Protein AF-A0A086LZ99-F1 (afdb_monomer_lite)

InterPro domains:
  IPR000642 Peptidase M41 [PF01434] (122-302)
  IPR027417 P-loop containing nucleoside triphosphate hydrolase [SSF52540] (10-107)
  IPR037219 Peptidase M41-like [G3DSA:1.20.58.760] (121-309)
  IPR037219 Peptidase M41-like [SSF140990] (122-313)
  IPR041569 AAA ATPase, AAA+ lid domain [PF17862] (64-105)
  IPR050928 ATP-dependent Zinc Metalloprotease [PTHR43655] (8-337)

pLDDT: mean 73.65, std 23.13, range [21.83, 97.06]

Sequence (413 aa):
DFHRFPCSGTNRDDLLDDALKRPGRFDRLVQIRRPDVAERKEIFKVHLKPLRLAPTIDAVALSERMAALTPGFVGADIANLCNEAAIQAARRRSKVGVEQRDFEAATERTIAGLPSPVKDLLSSHQRRAIAYHECGHAIAGWFLKHGNPVLKLTIIPRSSGALGFAQQMPPTVELHEKDALLDRIAVLLGGRAAEEIFIGAISSGAADDIQKASRLARLSVMQFGMSDRLGLVDYSLQQGGEQNFYRPYSEHTAKVIDDEVSQIINDQYERVTTLLKEREKEVHSLCELLISRESITYSEILECIGPRPVPPDPQMAAYIQALPTRPLLPETGDKETGNKEPGNKETGEKETGDNSRRDDDDSGGQERDLDNNDDASVPEKVKEKVREAAEAVAGRKPASGPVACKADKDEDA

Structure (mmCIF, N/CA/C/O backbone):
data_AF-A0A086LZ99-F1
#
_entry.id   AF-A0A086LZ99-F1
#
loop_
_atom_site.group_PDB
_atom_site.id
_atom_site.type_symbol
_atom_site.label_atom_id
_atom_site.label_alt_id
_atom_site.label_comp_id
_atom_site.label_asym_id
_atom_site.label_entity_id
_atom_site.label_seq_id
_atom_site.pdbx_PDB_ins_code
_atom_site.Cartn_x
_atom_site.Cartn_y
_atom_site.Cartn_z
_atom_site.occupancy
_atom_site.B_iso_or_equiv
_atom_site.auth_seq_id
_atom_site.auth_comp_id
_atom_site.auth_asym_id
_atom_site.auth_atom_id
_atom_site.pdbx_PDB_model_num
ATOM 1 N N . ASP A 1 1 ? -11.334 40.021 -37.706 1.00 51.44 1 ASP A N 1
ATOM 2 C CA . ASP A 1 1 ? -11.961 39.423 -36.511 1.00 51.44 1 ASP A CA 1
ATOM 3 C C . ASP A 1 1 ? -11.050 38.394 -35.867 1.00 51.44 1 ASP A C 1
ATOM 5 O O . ASP A 1 1 ? -10.788 37.357 -36.459 1.00 51.44 1 ASP A O 1
ATOM 9 N N . PHE A 1 2 ? -10.508 38.692 -34.684 1.00 56.78 2 PHE A N 1
ATOM 10 C CA . PHE A 1 2 ? -9.749 37.715 -33.897 1.00 56.78 2 PHE A CA 1
ATOM 11 C C . PHE A 1 2 ? -10.682 37.091 -32.861 1.00 56.78 2 PHE A C 1
ATOM 13 O O . PHE A 1 2 ? -10.938 37.682 -31.811 1.00 56.78 2 PHE A O 1
ATOM 20 N N . HIS A 1 3 ? -11.192 35.896 -33.150 1.00 75.69 3 HIS A N 1
ATOM 21 C CA . HIS A 1 3 ? -11.855 35.080 -32.139 1.00 75.69 3 HIS A CA 1
ATOM 22 C C . HIS A 1 3 ? -10.811 34.624 -31.113 1.00 75.69 3 HIS A C 1
ATOM 24 O O . HIS A 1 3 ? -9.846 33.944 -31.457 1.00 75.69 3 HIS A O 1
ATOM 30 N N . ARG A 1 4 ? -10.977 35.040 -29.853 1.00 80.25 4 ARG A N 1
ATOM 31 C CA . ARG A 1 4 ? -10.112 34.635 -28.739 1.00 80.25 4 ARG A CA 1
ATOM 32 C C . ARG A 1 4 ? -10.799 33.528 -27.949 1.00 80.25 4 ARG A C 1
ATOM 34 O O . ARG A 1 4 ? -11.923 33.715 -27.495 1.00 80.25 4 ARG A O 1
ATOM 41 N N . PHE A 1 5 ? -10.097 32.416 -27.756 1.00 82.69 5 PHE A N 1
ATOM 42 C CA . PHE A 1 5 ? -10.556 31.276 -26.966 1.00 82.69 5 PHE A CA 1
ATOM 43 C C . PHE A 1 5 ? -9.653 31.125 -25.734 1.00 82.69 5 PHE A C 1
ATOM 45 O O . PHE A 1 5 ? -8.552 30.588 -25.856 1.00 82.69 5 PHE A O 1
ATOM 52 N N . PRO A 1 6 ? -10.050 31.650 -24.562 1.00 83.06 6 PRO A N 1
ATOM 53 C CA . PRO A 1 6 ? -9.271 31.479 -23.343 1.00 83.06 6 PRO A CA 1
ATOM 54 C C . PRO A 1 6 ? -9.382 30.034 -22.837 1.00 83.06 6 PRO A C 1
ATOM 56 O O . PRO A 1 6 ? -10.481 29.515 -22.650 1.00 83.06 6 PRO A O 1
ATOM 59 N N . CYS A 1 7 ? -8.240 29.396 -22.575 1.00 88.75 7 CYS A N 1
ATOM 60 C CA . CYS A 1 7 ? -8.158 28.079 -21.942 1.00 88.75 7 CYS A CA 1
ATOM 61 C C . CYS A 1 7 ? -7.399 28.188 -20.617 1.00 88.75 7 CYS A C 1
ATOM 63 O O . CYS A 1 7 ? -6.408 28.908 -20.523 1.00 88.75 7 CYS A O 1
ATOM 65 N N . SER A 1 8 ? -7.862 27.465 -19.600 1.00 89.50 8 SER A N 1
ATOM 66 C CA . SER A 1 8 ? -7.222 27.374 -18.287 1.00 89.50 8 SER A CA 1
ATOM 67 C C . SER A 1 8 ? -7.366 25.951 -17.746 1.00 89.50 8 SER A C 1
ATOM 69 O O . SER A 1 8 ? -8.282 25.232 -18.146 1.00 89.50 8 SER A O 1
ATOM 71 N N . GLY A 1 9 ? -6.465 25.539 -16.855 1.00 91.12 9 GLY A N 1
ATOM 72 C CA . GLY A 1 9 ? -6.499 24.240 -16.183 1.00 91.12 9 GLY A CA 1
ATOM 73 C C . GLY A 1 9 ? -6.393 24.411 -14.670 1.00 91.12 9 GLY A C 1
ATOM 74 O O . GLY A 1 9 ? -5.616 25.235 -14.193 1.00 91.12 9 GLY A O 1
ATOM 75 N N . THR A 1 10 ? -7.167 23.635 -13.912 1.00 90.19 10 THR A N 1
ATOM 76 C CA . THR A 1 10 ? -7.110 23.595 -12.443 1.00 90.19 10 THR A CA 1
ATOM 77 C C . THR A 1 10 ? -7.254 22.159 -11.943 1.00 90.19 10 THR A C 1
ATOM 79 O O . THR A 1 10 ? -7.933 21.349 -12.569 1.00 90.19 10 THR A O 1
ATOM 82 N N . ASN A 1 11 ? -6.645 21.862 -10.793 1.00 89.38 11 ASN A N 1
ATOM 83 C CA . ASN A 1 11 ? -6.861 20.612 -10.053 1.00 89.38 11 ASN A CA 1
ATOM 84 C C . ASN A 1 11 ? -7.931 20.756 -8.955 1.00 89.38 11 ASN A C 1
ATOM 86 O O . ASN A 1 11 ? -8.281 19.770 -8.314 1.00 89.38 11 ASN A O 1
ATOM 90 N N . ARG A 1 12 ? -8.410 21.982 -8.705 1.00 86.62 12 ARG A N 1
ATOM 91 C CA . ARG A 1 12 ? -9.365 22.327 -7.644 1.00 86.62 12 ARG A CA 1
ATOM 92 C C . ARG A 1 12 ? -10.495 23.180 -8.204 1.00 86.62 12 ARG A C 1
ATOM 94 O O . ARG A 1 12 ? -10.451 24.406 -8.133 1.00 86.62 12 ARG A O 1
ATOM 101 N N . ASP A 1 13 ? -11.469 22.519 -8.822 1.00 84.69 13 ASP A N 1
ATOM 102 C CA . ASP A 1 13 ? -12.706 23.157 -9.301 1.00 84.69 13 ASP A CA 1
ATOM 103 C C . ASP A 1 13 ? -13.609 23.608 -8.138 1.00 84.69 13 ASP A C 1
ATOM 105 O O . ASP A 1 13 ? -14.330 24.598 -8.235 1.00 84.69 13 ASP A O 1
ATOM 109 N N . ASP A 1 14 ? -13.491 22.933 -6.993 1.00 82.81 14 ASP A N 1
ATOM 110 C CA . ASP A 1 14 ? -14.186 23.251 -5.744 1.00 82.81 14 ASP A CA 1
ATOM 111 C C . ASP A 1 14 ? -13.853 24.651 -5.208 1.00 82.81 14 ASP A C 1
ATOM 113 O O . ASP A 1 14 ? -14.693 25.285 -4.579 1.00 82.81 14 ASP A O 1
ATOM 117 N N . LEU A 1 15 ? -12.638 25.140 -5.470 1.00 84.62 15 LEU A N 1
ATOM 118 C CA . LEU A 1 15 ? -12.195 26.473 -5.056 1.00 84.62 15 LEU A CA 1
ATOM 119 C C . LEU A 1 15 ? -12.468 27.569 -6.085 1.00 84.62 15 LEU A C 1
ATOM 121 O O . LEU A 1 15 ? -12.203 28.741 -5.808 1.00 84.62 15 LEU A O 1
ATOM 125 N N . LEU A 1 16 ? -12.916 27.216 -7.290 1.00 85.12 16 LEU A N 1
ATOM 126 C CA . LEU A 1 16 ? -13.198 28.219 -8.305 1.00 85.12 16 LEU A CA 1
ATOM 127 C C . LEU A 1 16 ? -14.486 28.963 -7.965 1.00 85.12 16 LEU A C 1
ATOM 129 O O . LEU A 1 16 ? -15.521 28.349 -7.711 1.00 85.12 16 LEU A O 1
ATOM 133 N N . ASP A 1 17 ? -14.421 30.292 -8.057 1.00 87.75 17 ASP A N 1
ATOM 134 C CA . ASP A 1 17 ? -15.593 31.155 -7.949 1.00 87.75 17 ASP A CA 1
ATOM 135 C C . ASP A 1 17 ? -16.652 30.724 -8.977 1.00 87.75 17 ASP A C 1
ATOM 137 O O . ASP A 1 17 ? -16.393 30.665 -10.185 1.00 87.75 17 ASP A O 1
ATOM 141 N N . ASP A 1 18 ? -17.866 30.455 -8.499 1.00 85.31 18 ASP A N 1
ATOM 142 C CA . ASP A 1 18 ? -19.016 30.104 -9.328 1.00 85.31 18 ASP A CA 1
ATOM 143 C C . ASP A 1 18 ? -19.288 31.143 -10.413 1.00 85.31 18 ASP A C 1
ATOM 145 O O . ASP A 1 18 ? -19.789 30.801 -11.484 1.00 85.31 18 ASP A O 1
ATOM 149 N N . ALA A 1 19 ? -18.913 32.405 -10.192 1.00 88.12 19 ALA A N 1
ATOM 150 C CA . ALA A 1 19 ? -19.014 33.438 -11.202 1.00 88.12 19 ALA A CA 1
ATOM 151 C C . ALA A 1 19 ? -18.163 33.126 -12.444 1.00 88.12 19 ALA A C 1
ATOM 153 O O . ALA A 1 19 ? -18.570 33.505 -13.538 1.00 88.12 19 ALA A O 1
ATOM 154 N N . LEU A 1 20 ? -17.006 32.463 -12.325 1.00 86.81 20 LEU A N 1
ATOM 155 C CA . LEU A 1 20 ? -16.152 32.083 -13.463 1.00 86.81 20 LEU A CA 1
ATOM 156 C C . LEU A 1 20 ? -16.737 30.929 -14.288 1.00 86.81 20 LEU A C 1
ATOM 158 O O . LEU A 1 20 ? -16.522 30.891 -15.498 1.00 86.81 20 LEU A O 1
ATOM 162 N N . LYS A 1 21 ? -17.503 30.041 -13.646 1.00 84.44 21 LYS A N 1
ATOM 163 C CA . LYS A 1 21 ? -18.158 28.872 -14.262 1.00 84.44 21 LYS A CA 1
ATOM 164 C C . LYS A 1 21 ? -19.459 29.226 -14.997 1.00 84.44 21 LYS A C 1
ATOM 166 O O . LYS A 1 21 ? -20.077 28.366 -15.618 1.00 84.44 21 LYS A O 1
ATOM 171 N N . ARG A 1 22 ? -19.906 30.487 -14.923 1.00 87.25 22 ARG A N 1
ATOM 172 C CA . ARG A 1 22 ? -21.129 30.946 -15.597 1.00 87.25 22 ARG A CA 1
ATOM 173 C C . ARG A 1 22 ? -20.934 31.053 -17.116 1.00 87.25 22 ARG A C 1
ATOM 175 O O . ARG A 1 22 ? -19.878 31.514 -17.550 1.00 87.25 22 ARG A O 1
ATOM 182 N N . PRO A 1 23 ? -21.975 30.734 -17.909 1.00 85.81 23 PRO A N 1
ATOM 183 C CA . PRO A 1 23 ? -21.973 30.962 -19.352 1.00 85.81 23 PRO A CA 1
ATOM 184 C C . PRO A 1 23 ? -21.660 32.426 -19.725 1.00 85.81 23 PRO A C 1
ATOM 186 O O . PRO A 1 23 ? -22.117 33.354 -19.056 1.00 85.81 23 PRO A O 1
ATOM 189 N N . GLY A 1 24 ? -20.900 32.632 -20.800 1.00 84.06 24 GLY A N 1
ATOM 190 C CA . GLY A 1 24 ? -20.257 33.883 -21.212 1.00 84.06 24 GLY A CA 1
ATOM 191 C C . GLY A 1 24 ? -18.812 34.063 -20.712 1.00 84.06 24 GLY A C 1
ATOM 192 O O . GLY A 1 24 ? -18.225 35.121 -20.951 1.00 84.06 24 GLY A O 1
ATOM 193 N N . ARG A 1 25 ? -18.242 33.081 -19.998 1.00 88.31 25 ARG A N 1
ATOM 194 C CA . ARG A 1 25 ? -16.872 33.110 -19.443 1.00 88.31 25 ARG A CA 1
ATOM 195 C C . ARG A 1 25 ? -16.143 31.806 -19.777 1.00 88.31 25 ARG A C 1
ATOM 197 O O . ARG A 1 25 ? -15.667 31.653 -20.898 1.00 88.31 25 ARG A O 1
ATOM 204 N N . PHE A 1 26 ? -16.060 30.865 -18.835 1.00 87.12 26 PHE A N 1
ATOM 205 C CA . PHE A 1 26 ? -15.592 29.506 -19.102 1.00 87.12 26 PHE A CA 1
ATOM 206 C C . PHE A 1 26 ? -16.785 28.594 -19.381 1.00 87.12 26 PHE A C 1
ATOM 208 O O . PHE A 1 26 ? -17.243 27.843 -18.527 1.00 87.12 26 PHE A O 1
ATOM 215 N N . ASP A 1 27 ? -17.284 28.670 -20.611 1.00 82.44 27 ASP A N 1
ATOM 216 C CA . ASP A 1 27 ? -18.523 27.999 -21.029 1.00 82.44 27 ASP A CA 1
ATOM 217 C C . ASP A 1 27 ? -18.395 26.478 -21.122 1.00 82.44 27 ASP A C 1
ATOM 219 O O . ASP A 1 27 ? -19.388 25.749 -21.101 1.00 82.44 27 ASP A O 1
ATOM 223 N N . ARG A 1 28 ? -17.164 25.988 -21.291 1.00 85.81 28 ARG A N 1
ATOM 224 C CA . ARG A 1 28 ? -16.855 24.571 -21.457 1.00 85.81 28 ARG A CA 1
ATOM 225 C C . ARG A 1 28 ? -15.918 24.128 -20.352 1.00 85.81 28 ARG A C 1
ATOM 227 O O . ARG A 1 28 ? -14.744 24.482 -20.339 1.00 85.81 28 ARG A O 1
ATOM 234 N N . LEU A 1 29 ? -16.453 23.298 -19.470 1.00 84.94 29 LEU A N 1
ATOM 235 C CA . LEU A 1 29 ? -15.675 22.549 -18.501 1.00 84.94 29 LEU A CA 1
ATOM 236 C C . LEU A 1 29 ? -15.396 21.173 -19.100 1.00 84.94 29 LEU A C 1
ATOM 238 O O . LEU A 1 29 ? -16.318 20.413 -19.397 1.00 84.94 29 LEU A O 1
ATOM 242 N N . VAL A 1 30 ? -14.119 20.879 -19.324 1.00 89.38 30 VAL A N 1
ATOM 243 C CA . VAL A 1 30 ? -13.662 19.573 -19.803 1.00 89.38 30 VAL A CA 1
ATOM 244 C C . VAL A 1 30 ? -12.890 18.922 -18.671 1.00 89.38 30 VAL A C 1
ATOM 246 O O . VAL A 1 30 ? -11.764 19.313 -18.369 1.00 89.38 30 VAL A O 1
ATOM 249 N N . GLN A 1 31 ? -13.506 17.936 -18.026 1.00 88.38 31 GLN A N 1
ATOM 250 C CA . GLN A 1 31 ? -12.852 17.185 -16.965 1.00 88.38 31 GLN A CA 1
ATOM 251 C C . GLN A 1 31 ? -11.980 16.087 -17.576 1.00 88.38 31 GLN A C 1
ATOM 253 O O . GLN A 1 31 ? -12.481 15.127 -18.163 1.00 88.38 31 GLN A O 1
ATOM 258 N N . ILE A 1 32 ? -10.667 16.220 -17.411 1.00 89.12 32 ILE A N 1
ATOM 259 C CA . ILE A 1 32 ? -9.706 15.183 -17.788 1.00 89.12 32 ILE A CA 1
ATOM 260 C C . ILE A 1 32 ? -9.540 14.256 -16.584 1.00 89.12 32 ILE A C 1
ATOM 262 O O . ILE A 1 32 ? -9.029 14.661 -15.540 1.00 89.12 32 ILE A O 1
ATOM 266 N N . ARG A 1 33 ? -10.021 13.018 -16.714 1.00 88.38 33 ARG A N 1
ATOM 267 C CA . ARG A 1 33 ? -9.898 11.992 -15.671 1.00 88.38 33 ARG A CA 1
ATOM 268 C C . ARG A 1 33 ? -8.525 11.320 -15.733 1.00 88.38 33 ARG A C 1
ATOM 270 O O . ARG A 1 33 ? -7.781 11.472 -16.701 1.00 88.38 33 ARG A O 1
ATOM 277 N N . ARG A 1 34 ? -8.177 10.590 -14.670 1.00 87.50 34 ARG A N 1
ATOM 278 C CA . ARG A 1 34 ? -6.992 9.723 -14.682 1.00 87.50 34 ARG A CA 1
ATOM 279 C C . ARG A 1 34 ? -7.176 8.626 -15.735 1.00 87.50 34 ARG A C 1
ATOM 281 O O . ARG A 1 34 ? -8.300 8.152 -15.876 1.00 87.50 34 ARG A O 1
ATOM 288 N N . PRO A 1 35 ? -6.102 8.229 -16.436 1.00 89.12 35 PRO A N 1
ATOM 289 C CA . PRO A 1 35 ? -6.220 7.295 -17.539 1.00 89.12 35 PRO A CA 1
ATOM 290 C C . PRO A 1 35 ? -6.503 5.863 -17.070 1.00 89.12 35 PRO A C 1
ATOM 292 O O . PRO A 1 35 ? -5.872 5.361 -16.128 1.00 89.12 35 PRO A O 1
ATOM 295 N N . ASP A 1 36 ? -7.383 5.183 -17.797 1.00 85.69 36 ASP A N 1
ATOM 296 C CA . ASP A 1 36 ? -7.672 3.757 -17.631 1.00 85.69 36 ASP A CA 1
ATOM 297 C C . ASP A 1 36 ? -6.503 2.879 -18.116 1.00 85.69 36 ASP A C 1
ATOM 299 O O . ASP A 1 36 ? -5.552 3.357 -18.734 1.00 85.69 36 ASP A O 1
ATOM 303 N N . VAL A 1 37 ? -6.542 1.563 -17.862 1.00 82.94 37 VAL A N 1
ATOM 304 C CA . VAL A 1 37 ? -5.471 0.629 -18.285 1.00 82.94 37 VAL A CA 1
ATOM 305 C C . VAL A 1 37 ? -5.225 0.707 -19.800 1.00 82.94 37 VAL A C 1
ATOM 307 O O . VAL A 1 37 ? -4.078 0.786 -20.240 1.00 82.94 37 VAL A O 1
ATOM 310 N N . ALA A 1 38 ? -6.298 0.732 -20.598 1.00 85.44 38 ALA A N 1
ATOM 311 C CA . ALA A 1 38 ? -6.209 0.833 -22.054 1.00 85.44 38 ALA A CA 1
ATOM 312 C C . ALA A 1 38 ? -5.626 2.183 -22.508 1.00 85.44 38 ALA A C 1
ATOM 314 O O . ALA A 1 38 ? -4.808 2.228 -23.423 1.00 85.44 38 ALA A O 1
ATOM 315 N N . GLU A 1 39 ? -5.984 3.277 -21.838 1.00 90.69 39 GLU A N 1
ATOM 316 C CA . GLU A 1 39 ? -5.456 4.609 -22.144 1.00 90.69 39 GLU A CA 1
ATOM 317 C C . GLU A 1 39 ? -3.980 4.724 -21.743 1.00 90.69 39 GLU A C 1
ATOM 319 O O . GLU A 1 39 ? -3.165 5.225 -22.518 1.00 90.69 39 GLU A O 1
ATOM 324 N N . ARG A 1 40 ? -3.592 4.179 -20.580 1.00 91.69 40 ARG A N 1
ATOM 325 C CA . ARG A 1 40 ? -2.186 4.097 -20.159 1.00 91.69 40 ARG A CA 1
ATOM 326 C C . ARG A 1 40 ? -1.343 3.320 -21.161 1.00 91.69 40 ARG A C 1
ATOM 328 O O . ARG A 1 40 ? -0.236 3.759 -21.458 1.00 91.69 40 ARG A O 1
ATOM 335 N N . LYS A 1 41 ? -1.855 2.221 -21.726 1.00 90.44 41 LYS A N 1
ATOM 336 C CA . LYS A 1 41 ? -1.174 1.472 -22.797 1.00 90.44 41 LYS A CA 1
ATOM 337 C C . LYS A 1 41 ? -0.858 2.373 -23.995 1.00 90.44 41 LYS A C 1
ATOM 339 O O . LYS A 1 41 ? 0.270 2.360 -24.485 1.00 90.44 41 LYS A O 1
ATOM 344 N N . GLU A 1 42 ? -1.814 3.183 -24.447 1.00 93.12 42 GLU A N 1
ATOM 345 C CA . GLU A 1 42 ? -1.583 4.122 -25.553 1.00 93.12 42 GLU A CA 1
ATOM 346 C C . GLU A 1 42 ? -0.585 5.228 -25.181 1.00 93.12 42 GLU A C 1
ATOM 348 O O . GLU A 1 42 ? 0.302 5.553 -25.973 1.00 93.12 42 GLU A O 1
ATOM 353 N N . ILE A 1 43 ? -0.645 5.744 -23.950 1.00 94.12 43 ILE A N 1
ATOM 354 C CA . ILE A 1 43 ? 0.333 6.716 -23.438 1.00 94.12 43 ILE A CA 1
ATOM 355 C C . ILE A 1 43 ? 1.747 6.107 -23.419 1.00 94.12 43 ILE A C 1
ATOM 357 O O . ILE A 1 43 ? 2.697 6.734 -23.895 1.00 94.12 43 ILE A O 1
ATOM 361 N N . PHE A 1 44 ? 1.899 4.863 -22.954 1.00 94.31 44 PHE A N 1
ATOM 362 C CA . PHE A 1 44 ? 3.173 4.143 -23.001 1.00 94.31 44 PHE A CA 1
ATOM 363 C C . PHE A 1 44 ? 3.694 4.018 -24.431 1.00 94.31 44 PHE A C 1
ATOM 365 O O . PHE A 1 44 ? 4.857 4.326 -24.678 1.00 94.31 44 PHE A O 1
ATOM 372 N N . LYS A 1 45 ? 2.853 3.652 -25.405 1.00 92.62 45 LYS A N 1
ATOM 373 C CA . LYS A 1 45 ? 3.277 3.581 -26.814 1.00 92.62 45 LYS A CA 1
ATOM 374 C C . LYS A 1 45 ? 3.831 4.908 -27.331 1.00 92.62 45 LYS A C 1
ATOM 376 O O . LYS A 1 45 ? 4.761 4.896 -28.134 1.00 92.62 45 LYS A O 1
ATOM 381 N N . VAL A 1 46 ? 3.294 6.049 -26.893 1.00 94.44 46 VAL A N 1
ATOM 382 C CA . VAL A 1 46 ? 3.827 7.371 -27.263 1.00 94.44 46 VAL A CA 1
ATOM 383 C C . VAL A 1 46 ? 5.211 7.596 -26.650 1.00 94.44 46 VAL A C 1
ATOM 385 O O . VAL A 1 46 ? 6.130 7.987 -27.368 1.00 94.44 46 VAL A O 1
ATOM 388 N N . HIS A 1 47 ? 5.383 7.303 -25.360 1.00 94.38 47 HIS A N 1
ATOM 389 C CA . HIS A 1 47 ? 6.643 7.546 -24.646 1.00 94.38 47 HIS A CA 1
ATOM 390 C C . HIS A 1 47 ? 7.735 6.495 -24.896 1.00 94.38 47 HIS A C 1
ATOM 392 O O . HIS A 1 47 ? 8.910 6.787 -24.683 1.00 94.38 47 HIS A O 1
ATOM 398 N N . LEU A 1 48 ? 7.386 5.313 -25.411 1.00 93.25 48 LEU A N 1
ATOM 399 C CA . LEU A 1 48 ? 8.348 4.288 -25.826 1.00 93.25 48 LEU A CA 1
ATOM 400 C C . LEU A 1 48 ? 8.989 4.591 -27.191 1.00 93.25 48 LEU A C 1
ATOM 402 O O . LEU A 1 48 ? 10.141 4.228 -27.403 1.00 93.25 48 LEU A O 1
ATOM 406 N N . LYS A 1 49 ? 8.295 5.294 -28.101 1.00 91.44 49 LYS A N 1
ATOM 407 C CA . LYS A 1 49 ? 8.811 5.663 -29.440 1.00 91.44 49 LYS A CA 1
ATOM 408 C C . LYS A 1 49 ? 10.190 6.344 -29.450 1.00 91.44 49 LYS A C 1
ATOM 410 O O . LYS A 1 49 ? 10.997 5.974 -30.300 1.00 91.44 49 LYS A O 1
ATOM 415 N N . PRO A 1 50 ? 10.489 7.336 -28.587 1.00 92.06 50 PRO A N 1
ATOM 416 C CA . PRO A 1 50 ? 11.804 7.981 -28.582 1.00 92.06 50 PRO A CA 1
ATOM 417 C C . PRO A 1 50 ? 12.920 7.113 -27.975 1.00 92.06 50 PRO A C 1
ATOM 419 O O . PRO A 1 50 ? 14.093 7.468 -28.100 1.00 92.06 50 PRO A O 1
ATOM 422 N N . LEU A 1 51 ? 12.595 6.002 -27.304 1.00 91.12 51 LEU A N 1
ATOM 423 C CA . LEU A 1 51 ? 13.575 5.170 -26.612 1.00 91.12 51 LEU A CA 1
ATOM 424 C C . LEU A 1 51 ? 14.181 4.112 -27.536 1.00 91.12 51 LEU A C 1
ATOM 426 O O . LEU A 1 51 ? 13.497 3.454 -28.317 1.00 91.12 51 LEU A O 1
ATOM 430 N N . ARG A 1 52 ? 15.489 3.884 -27.386 1.00 90.75 52 ARG A N 1
ATOM 431 C CA . ARG A 1 52 ? 16.165 2.734 -27.997 1.00 90.75 52 ARG A CA 1
ATOM 432 C C . ARG A 1 52 ? 15.944 1.503 -27.127 1.00 90.75 52 ARG A C 1
ATOM 434 O O . ARG A 1 52 ? 16.673 1.303 -26.157 1.00 90.75 52 ARG A O 1
ATOM 441 N N . LEU A 1 53 ? 14.929 0.713 -27.457 1.00 90.94 53 LEU A N 1
ATOM 442 C CA . LEU A 1 53 ? 14.637 -0.557 -26.790 1.00 90.94 53 LEU A CA 1
ATOM 443 C C . LEU A 1 53 ? 15.581 -1.665 -27.272 1.00 90.94 53 LEU A C 1
ATOM 445 O O . LEU A 1 53 ? 16.042 -1.644 -28.414 1.00 90.94 53 LEU A O 1
ATOM 449 N N . ALA A 1 54 ? 15.854 -2.634 -26.398 1.00 89.81 54 ALA A N 1
ATOM 450 C CA . ALA A 1 54 ? 16.574 -3.841 -26.782 1.00 89.81 54 ALA A CA 1
ATOM 451 C C . ALA A 1 54 ? 15.780 -4.642 -27.838 1.00 89.81 54 ALA A C 1
ATOM 453 O O . ALA A 1 54 ? 14.555 -4.717 -27.748 1.00 89.81 54 ALA A O 1
ATOM 454 N N . PRO A 1 55 ? 16.447 -5.295 -28.808 1.00 84.81 55 PRO A N 1
ATOM 455 C CA . PRO A 1 55 ? 15.779 -6.014 -29.900 1.00 84.81 55 PRO A CA 1
ATOM 456 C C . PRO A 1 55 ? 14.952 -7.222 -29.435 1.00 84.81 55 PRO A C 1
ATOM 458 O O . PRO A 1 55 ? 14.125 -7.729 -30.182 1.00 84.81 55 PRO A O 1
ATOM 461 N N . THR A 1 56 ? 15.168 -7.685 -28.204 1.00 84.44 56 THR A N 1
ATOM 462 C CA . THR A 1 56 ? 14.400 -8.762 -27.569 1.00 84.44 56 THR A CA 1
ATOM 463 C C . THR A 1 56 ? 13.041 -8.306 -27.034 1.00 84.44 56 THR A C 1
ATOM 465 O O . THR A 1 56 ? 12.264 -9.141 -26.580 1.00 84.44 56 THR A O 1
ATOM 468 N N . ILE A 1 57 ? 12.753 -7.001 -27.047 1.00 84.00 57 ILE A N 1
ATOM 469 C CA . ILE A 1 57 ? 11.552 -6.425 -26.445 1.00 84.00 57 ILE A CA 1
ATOM 470 C C . ILE A 1 57 ? 10.566 -6.026 -27.532 1.00 84.00 57 ILE A C 1
ATOM 472 O O . ILE A 1 57 ? 10.840 -5.144 -28.344 1.00 84.00 57 ILE A O 1
ATOM 476 N N . ASP A 1 58 ? 9.376 -6.617 -27.476 1.00 86.38 58 ASP A N 1
ATOM 477 C CA . ASP A 1 58 ? 8.223 -6.089 -28.192 1.00 86.38 58 ASP A CA 1
ATOM 478 C C . ASP A 1 58 ? 7.637 -4.891 -27.427 1.00 86.38 58 ASP A C 1
ATOM 480 O O . ASP A 1 58 ? 7.203 -5.003 -26.277 1.00 86.38 58 ASP A O 1
ATOM 484 N N . ALA A 1 59 ? 7.620 -3.727 -28.078 1.00 85.19 59 ALA A N 1
ATOM 485 C CA . ALA A 1 59 ? 7.091 -2.491 -27.514 1.00 85.19 59 ALA A CA 1
ATOM 486 C C . ALA A 1 59 ? 5.588 -2.583 -27.201 1.00 85.19 59 ALA A C 1
ATOM 488 O O . ALA A 1 59 ? 5.126 -1.939 -26.256 1.00 85.19 59 ALA A O 1
ATOM 489 N N . VAL A 1 60 ? 4.823 -3.375 -27.964 1.00 85.00 60 VAL A N 1
ATOM 490 C CA . VAL A 1 60 ? 3.385 -3.548 -27.718 1.00 85.00 60 VAL A CA 1
ATOM 491 C C . VAL A 1 60 ? 3.175 -4.366 -26.450 1.00 85.00 60 VAL A C 1
ATOM 493 O O . VAL A 1 60 ? 2.535 -3.861 -25.524 1.00 85.00 60 VAL A O 1
ATOM 496 N N . ALA A 1 61 ? 3.786 -5.548 -26.358 1.00 84.25 61 ALA A N 1
ATOM 497 C CA . ALA A 1 61 ? 3.744 -6.373 -25.152 1.00 84.25 61 ALA A CA 1
ATOM 498 C C . ALA A 1 61 ? 4.267 -5.627 -23.909 1.00 84.25 61 ALA A C 1
ATOM 500 O O . ALA A 1 61 ? 3.666 -5.692 -22.835 1.00 84.25 61 ALA A O 1
ATOM 501 N N . LEU A 1 62 ? 5.347 -4.846 -24.047 1.00 85.75 62 LEU A N 1
ATOM 502 C CA . LEU A 1 62 ? 5.864 -4.025 -22.951 1.00 85.75 62 LEU A CA 1
ATOM 503 C C . LEU A 1 62 ? 4.847 -2.963 -22.506 1.00 85.75 62 LEU A C 1
ATOM 505 O O . LEU A 1 62 ? 4.649 -2.785 -21.306 1.00 85.75 62 LEU A O 1
ATOM 509 N N . SER A 1 63 ? 4.192 -2.271 -23.445 1.00 86.50 63 SER A N 1
ATOM 510 C CA . SER A 1 63 ? 3.199 -1.235 -23.124 1.00 86.50 63 SER A CA 1
ATOM 511 C C . SER A 1 63 ? 1.984 -1.791 -22.378 1.00 86.50 63 SER A C 1
ATOM 513 O O . SER A 1 63 ? 1.520 -1.170 -21.423 1.00 86.50 63 SER A O 1
ATOM 515 N N . GLU A 1 64 ? 1.502 -2.975 -22.767 1.00 83.69 64 GLU A N 1
ATOM 516 C CA . GLU A 1 64 ? 0.408 -3.674 -22.084 1.00 83.69 64 GLU A CA 1
ATOM 517 C C . GLU A 1 64 ? 0.802 -4.031 -20.660 1.00 83.69 64 GLU A C 1
ATOM 519 O O . GLU A 1 64 ? 0.077 -3.743 -19.705 1.00 83.69 64 GLU A O 1
ATOM 524 N N . ARG A 1 65 ? 2.001 -4.593 -20.518 1.00 81.62 65 ARG A N 1
ATOM 525 C CA . ARG A 1 65 ? 2.522 -4.991 -19.226 1.00 81.62 65 ARG A CA 1
ATOM 526 C C . ARG A 1 65 ? 2.709 -3.798 -18.299 1.00 81.62 65 ARG A C 1
ATOM 528 O O . ARG A 1 65 ? 2.210 -3.826 -17.181 1.00 81.62 65 ARG A O 1
ATOM 535 N N . MET A 1 66 ? 3.396 -2.745 -18.739 1.00 85.38 66 MET A N 1
ATOM 536 C CA . MET A 1 66 ? 3.643 -1.574 -17.891 1.00 85.38 66 MET A CA 1
ATOM 537 C C . MET A 1 66 ? 2.338 -0.873 -17.508 1.00 85.38 66 MET A C 1
ATOM 539 O O . MET A 1 66 ? 2.170 -0.511 -16.349 1.00 85.38 66 MET A O 1
ATOM 543 N N . ALA A 1 67 ? 1.372 -0.771 -18.428 1.00 85.25 67 ALA A N 1
ATOM 544 C CA . ALA A 1 67 ? 0.057 -0.210 -18.123 1.00 85.25 67 ALA A CA 1
ATOM 545 C C . ALA A 1 67 ? -0.678 -0.982 -17.017 1.00 85.25 67 ALA A C 1
ATOM 547 O O . ALA A 1 67 ? -1.371 -0.363 -16.197 1.00 85.25 67 ALA A O 1
ATOM 548 N N . ALA A 1 68 ? -0.504 -2.307 -16.977 1.00 78.62 68 ALA A N 1
ATOM 549 C CA . ALA A 1 68 ? -0.981 -3.142 -15.886 1.00 78.62 68 ALA A CA 1
ATOM 550 C C . ALA A 1 68 ? -0.199 -2.849 -14.593 1.00 78.62 68 ALA A C 1
ATOM 552 O O . ALA A 1 68 ? -0.831 -2.542 -13.584 1.00 78.62 68 ALA A O 1
ATOM 553 N N . LEU A 1 69 ? 1.147 -2.861 -14.625 1.00 76.81 69 LEU A N 1
ATOM 554 C CA . LEU A 1 69 ? 2.014 -2.677 -13.443 1.00 76.81 69 LEU A CA 1
ATOM 555 C C . LEU A 1 69 ? 1.905 -1.297 -12.769 1.00 76.81 69 LEU A C 1
ATOM 557 O O . LEU A 1 69 ? 2.281 -1.175 -11.603 1.00 76.81 69 LEU A O 1
ATOM 561 N N . THR A 1 70 ? 1.401 -0.275 -13.466 1.00 83.31 70 THR A N 1
ATOM 562 C CA . THR A 1 70 ? 1.337 1.113 -12.975 1.00 83.31 70 THR A CA 1
ATOM 563 C C . THR A 1 70 ? -0.104 1.619 -12.793 1.00 83.31 70 THR A C 1
ATOM 565 O O . THR A 1 70 ? -0.536 2.556 -13.480 1.00 83.31 70 THR A O 1
ATOM 568 N N . PRO A 1 71 ? -0.908 1.008 -11.908 1.00 79.50 71 PRO A N 1
ATOM 569 C CA . PRO A 1 71 ? -2.266 1.465 -11.655 1.00 79.50 71 PRO A CA 1
ATOM 570 C C . PRO A 1 71 ? -2.260 2.850 -10.993 1.00 79.50 71 PRO A C 1
ATOM 572 O O . PRO A 1 71 ? -1.463 3.133 -10.103 1.00 79.50 71 PRO A O 1
ATOM 575 N N . GLY A 1 72 ? -3.152 3.731 -11.453 1.00 80.69 72 GLY A N 1
ATOM 576 C CA . GLY A 1 72 ? -3.298 5.093 -10.929 1.00 80.69 72 GLY A CA 1
ATOM 577 C C . GLY A 1 72 ? -2.296 6.123 -11.464 1.00 80.69 72 GLY A C 1
ATOM 578 O O . GLY A 1 72 ? -2.453 7.303 -11.150 1.00 80.69 72 GLY A O 1
ATOM 579 N N . PHE A 1 73 ? -1.322 5.711 -12.282 1.00 88.12 73 PHE A N 1
ATOM 580 C CA . PHE A 1 73 ? -0.347 6.620 -12.892 1.00 88.12 73 PHE A CA 1
ATOM 581 C C . PHE A 1 73 ? -1.011 7.546 -13.910 1.00 88.12 73 PHE A C 1
ATOM 583 O O . PHE A 1 73 ? -1.839 7.107 -14.714 1.00 88.12 73 PHE A O 1
ATOM 590 N N . VAL A 1 74 ? -0.602 8.815 -13.913 1.00 91.31 74 VAL A N 1
ATOM 591 C CA . VAL A 1 74 ? -0.998 9.782 -14.946 1.00 91.31 74 VAL A CA 1
ATOM 592 C C . VAL A 1 74 ? 0.049 9.868 -16.059 1.00 91.31 74 VAL A C 1
ATOM 594 O O . VAL A 1 74 ? 1.145 9.320 -15.952 1.00 91.31 74 VAL A O 1
ATOM 597 N N . GLY A 1 75 ? -0.266 10.575 -17.149 1.00 91.69 75 GLY A N 1
ATOM 598 C CA . GLY A 1 75 ? 0.642 10.684 -18.298 1.00 91.69 75 GLY A CA 1
ATOM 599 C C . GLY A 1 75 ? 2.029 11.234 -17.945 1.00 91.69 75 GLY A C 1
ATOM 600 O O . GLY A 1 75 ? 3.030 10.744 -18.460 1.00 91.69 75 GLY A O 1
ATOM 601 N N . ALA A 1 76 ? 2.102 12.184 -17.007 1.00 91.81 76 ALA A N 1
ATOM 602 C CA . ALA A 1 76 ? 3.374 12.708 -16.512 1.00 91.81 76 ALA A CA 1
ATOM 603 C C . ALA A 1 76 ? 4.204 11.644 -15.767 1.00 91.81 76 ALA A C 1
ATOM 605 O O . ALA A 1 76 ? 5.413 11.556 -15.986 1.00 91.81 76 ALA A O 1
ATOM 606 N N . ASP A 1 77 ? 3.567 10.799 -14.950 1.00 91.94 77 ASP A N 1
ATOM 607 C CA . ASP A 1 77 ? 4.249 9.721 -14.222 1.00 91.94 77 ASP A CA 1
ATOM 608 C C . ASP A 1 77 ? 4.798 8.669 -15.188 1.00 91.94 77 ASP A C 1
ATOM 610 O O . ASP A 1 77 ? 5.931 8.215 -15.040 1.00 91.94 77 ASP A O 1
ATOM 614 N N . ILE A 1 78 ? 4.018 8.317 -16.217 1.00 94.12 78 ILE A N 1
ATOM 615 C CA . ILE A 1 78 ? 4.426 7.373 -17.267 1.00 94.12 78 ILE A CA 1
ATOM 616 C C . ILE A 1 78 ? 5.622 7.918 -18.056 1.00 94.12 78 ILE A C 1
ATOM 618 O O . ILE A 1 78 ? 6.587 7.189 -18.303 1.00 94.12 78 ILE A O 1
ATOM 622 N N . ALA A 1 79 ? 5.585 9.201 -18.426 1.00 94.06 79 ALA A N 1
ATOM 623 C CA . ALA A 1 79 ? 6.691 9.860 -19.111 1.00 94.06 79 ALA A CA 1
ATOM 624 C C . ALA A 1 79 ? 7.968 9.846 -18.256 1.00 94.06 79 ALA A C 1
ATOM 626 O O . ALA A 1 79 ? 9.047 9.512 -18.752 1.00 94.06 79 ALA A O 1
ATOM 627 N N . ASN A 1 80 ? 7.836 10.153 -16.962 1.00 93.50 80 ASN A N 1
ATOM 628 C CA . ASN A 1 80 ? 8.946 10.122 -16.019 1.00 93.50 80 ASN A CA 1
ATOM 629 C C . ASN A 1 80 ? 9.515 8.705 -15.852 1.00 93.50 80 ASN A C 1
ATOM 631 O O . ASN A 1 80 ? 10.727 8.522 -15.916 1.00 93.50 80 ASN A O 1
ATOM 635 N N . LEU A 1 81 ? 8.658 7.690 -15.722 1.00 93.94 81 LEU A N 1
ATOM 636 C CA . LEU A 1 81 ? 9.069 6.289 -15.612 1.00 93.94 81 LEU A CA 1
ATOM 637 C C . LEU A 1 81 ? 9.867 5.832 -16.840 1.00 93.94 81 LEU A C 1
ATOM 639 O O . LEU A 1 81 ? 10.916 5.206 -16.695 1.00 93.94 81 LEU A O 1
ATOM 643 N N . CYS A 1 82 ? 9.410 6.177 -18.048 1.00 94.25 82 CYS A N 1
ATOM 644 C CA . CYS A 1 82 ? 10.125 5.860 -19.288 1.00 94.25 82 CYS A CA 1
ATOM 645 C C . CYS A 1 82 ? 11.510 6.528 -19.334 1.00 94.25 82 CYS A C 1
ATOM 647 O O . CYS A 1 82 ? 12.489 5.908 -19.753 1.00 94.25 82 CYS A O 1
ATOM 649 N N . ASN A 1 83 ? 11.608 7.776 -18.869 1.00 94.00 83 ASN A N 1
ATOM 650 C CA . ASN A 1 83 ? 12.878 8.492 -18.783 1.00 94.00 83 ASN A CA 1
ATOM 651 C C . ASN A 1 83 ? 13.825 7.868 -17.742 1.00 94.00 83 ASN A C 1
ATOM 653 O O . ASN A 1 83 ? 14.998 7.632 -18.027 1.00 94.00 83 ASN A O 1
ATOM 657 N N . GLU A 1 84 ? 13.318 7.528 -16.557 1.00 92.00 84 GLU A N 1
ATOM 658 C CA . GLU A 1 84 ? 14.097 6.848 -15.519 1.00 92.00 84 GLU A CA 1
ATOM 659 C C . GLU A 1 84 ? 14.602 5.481 -15.997 1.00 92.00 84 GLU A C 1
ATOM 661 O O . GLU A 1 84 ? 15.765 5.153 -15.764 1.00 92.00 84 GLU A O 1
ATOM 666 N N . ALA A 1 85 ? 13.797 4.717 -16.742 1.00 92.81 85 ALA A N 1
ATOM 667 C CA . ALA A 1 85 ? 14.235 3.455 -17.344 1.00 92.81 85 ALA A CA 1
ATOM 668 C C . ALA A 1 85 ? 15.414 3.668 -18.310 1.00 92.81 85 ALA A C 1
ATOM 670 O O . ALA A 1 85 ? 16.404 2.933 -18.272 1.00 92.81 85 ALA A O 1
ATOM 671 N N . ALA A 1 86 ? 15.367 4.724 -19.126 1.00 92.56 86 ALA A N 1
ATOM 672 C CA . ALA A 1 86 ? 16.475 5.090 -20.003 1.00 92.56 86 ALA A CA 1
ATOM 673 C C . ALA A 1 86 ? 17.742 5.476 -19.218 1.00 92.56 86 ALA A C 1
ATOM 675 O O . ALA A 1 86 ? 18.849 5.066 -19.578 1.00 92.56 86 ALA A O 1
ATOM 676 N N . ILE A 1 87 ? 17.590 6.208 -18.110 1.00 91.62 87 ILE A N 1
ATOM 677 C CA . ILE A 1 87 ? 18.698 6.568 -17.216 1.00 91.62 87 ILE A CA 1
ATOM 678 C C . ILE A 1 87 ? 19.308 5.317 -16.567 1.00 91.62 87 ILE A C 1
ATOM 680 O O . ILE A 1 87 ? 20.534 5.215 -16.490 1.00 91.62 87 ILE A O 1
ATOM 684 N N . GLN A 1 88 ? 18.498 4.347 -16.132 1.00 90.12 88 GLN A N 1
ATOM 685 C CA . GLN A 1 88 ? 18.999 3.085 -15.569 1.00 90.12 88 GLN A CA 1
ATOM 686 C C . GLN A 1 88 ? 19.801 2.286 -16.601 1.00 90.12 88 GLN A C 1
ATOM 688 O O . GLN A 1 88 ? 20.926 1.860 -16.319 1.00 90.12 88 GLN A O 1
ATOM 693 N N . ALA A 1 89 ? 19.286 2.178 -17.827 1.00 91.62 89 ALA A N 1
ATOM 694 C CA . ALA A 1 89 ? 19.997 1.532 -18.925 1.00 91.62 89 ALA A CA 1
ATOM 695 C C . ALA A 1 89 ? 21.344 2.219 -19.223 1.00 91.62 89 ALA A C 1
ATOM 697 O O . ALA A 1 89 ? 22.363 1.548 -19.426 1.00 91.62 89 ALA A O 1
ATOM 698 N N . ALA A 1 90 ? 21.371 3.557 -19.197 1.00 90.88 90 ALA A N 1
ATOM 699 C CA . ALA A 1 90 ? 22.584 4.346 -19.393 1.00 90.88 90 ALA A CA 1
ATOM 700 C C . ALA A 1 90 ? 23.600 4.149 -18.254 1.00 90.88 90 ALA A C 1
ATOM 702 O O . ALA A 1 90 ? 24.787 3.952 -18.518 1.00 90.88 90 ALA A O 1
ATOM 703 N N . ARG A 1 91 ? 23.151 4.122 -16.990 1.00 88.62 91 ARG A N 1
ATOM 704 C CA . ARG A 1 91 ? 24.005 3.853 -15.815 1.00 88.62 91 ARG A CA 1
ATOM 705 C C . ARG A 1 91 ? 24.653 2.474 -15.876 1.00 88.62 91 ARG A C 1
ATOM 707 O O . ARG A 1 91 ? 25.837 2.340 -15.578 1.00 88.62 91 ARG A O 1
ATOM 714 N N . ARG A 1 92 ? 23.903 1.470 -16.336 1.00 88.31 92 ARG A N 1
ATOM 715 C CA . ARG A 1 92 ? 24.389 0.107 -16.593 1.00 88.31 92 ARG A CA 1
ATOM 716 C C . ARG A 1 92 ? 25.349 0.016 -17.786 1.00 88.31 92 ARG A C 1
ATOM 718 O O . ARG A 1 92 ? 25.946 -1.035 -18.008 1.00 88.31 92 ARG A O 1
ATOM 725 N N . ARG A 1 93 ? 25.517 1.096 -18.558 1.00 87.81 93 ARG A N 1
ATOM 726 C CA . ARG A 1 93 ? 26.288 1.121 -19.811 1.00 87.81 93 ARG A CA 1
ATOM 727 C C . ARG A 1 93 ? 25.778 0.072 -20.807 1.00 87.81 93 ARG A C 1
ATOM 729 O O . ARG A 1 93 ? 26.568 -0.596 -21.476 1.00 87.81 93 ARG A O 1
ATOM 736 N N . SER A 1 94 ? 24.453 -0.094 -20.883 1.00 84.62 94 SER A N 1
ATOM 737 C CA . SER A 1 94 ? 23.824 -1.022 -21.824 1.00 84.62 94 SER A CA 1
ATOM 738 C C . SER A 1 94 ? 24.191 -0.660 -23.263 1.00 84.62 94 SER A C 1
ATOM 740 O O . SER A 1 94 ? 24.030 0.485 -23.684 1.00 84.62 94 SER A O 1
ATOM 742 N N . LYS A 1 95 ? 24.666 -1.643 -24.034 1.00 81.44 95 LYS A N 1
ATOM 743 C CA . LYS A 1 95 ? 25.007 -1.466 -25.457 1.00 81.44 95 LYS A CA 1
ATOM 744 C C . LYS A 1 95 ? 23.833 -1.762 -26.394 1.00 81.44 95 LYS A C 1
ATOM 746 O O . LYS A 1 95 ? 23.849 -1.321 -27.537 1.00 81.44 95 LYS A O 1
ATOM 751 N N . VAL A 1 96 ? 22.838 -2.507 -25.914 1.00 84.88 96 VAL A N 1
ATOM 752 C CA . VAL A 1 96 ? 21.701 -3.008 -26.707 1.00 84.88 96 VAL A CA 1
ATOM 753 C C . VAL A 1 96 ? 20.460 -2.120 -26.615 1.00 84.88 96 VAL A C 1
ATOM 755 O O . VAL A 1 96 ? 19.562 -2.266 -27.434 1.00 84.88 96 VAL A O 1
ATOM 758 N N . GLY A 1 97 ? 20.423 -1.186 -25.660 1.00 88.88 97 GLY A N 1
ATOM 759 C CA . GLY A 1 97 ? 19.268 -0.331 -25.387 1.00 88.88 97 GLY A CA 1
ATOM 760 C C . GLY A 1 97 ? 18.666 -0.573 -24.003 1.00 88.88 97 GLY A C 1
ATOM 761 O O . GLY A 1 97 ? 19.277 -1.225 -23.149 1.00 88.88 97 GLY A O 1
ATOM 762 N N . VAL A 1 98 ? 17.481 -0.011 -23.783 1.00 90.75 98 VAL A N 1
ATOM 763 C CA . VAL A 1 98 ? 16.700 -0.171 -22.552 1.00 90.75 98 VAL A CA 1
ATOM 764 C C . VAL A 1 98 ? 16.100 -1.573 -22.522 1.00 90.75 98 VAL A C 1
ATOM 766 O O . VAL A 1 98 ? 15.449 -1.995 -23.479 1.00 90.75 98 VAL A O 1
ATOM 769 N N . GLU A 1 99 ? 16.344 -2.295 -21.433 1.00 90.06 99 GLU A N 1
ATOM 770 C CA . GLU A 1 99 ? 15.840 -3.643 -21.197 1.00 90.06 99 GLU A CA 1
ATOM 771 C C . GLU A 1 99 ? 14.652 -3.625 -20.225 1.00 90.06 99 GLU A C 1
ATOM 773 O O . GLU A 1 99 ? 14.432 -2.670 -19.485 1.00 90.06 99 GLU A O 1
ATOM 778 N N . GLN A 1 100 ? 13.907 -4.727 -20.160 1.00 85.62 100 GLN A N 1
ATOM 779 C CA . GLN A 1 100 ? 12.737 -4.859 -19.294 1.00 85.62 100 GLN A CA 1
ATOM 780 C C . GLN A 1 100 ? 13.065 -4.631 -17.807 1.00 85.62 100 GLN A C 1
ATOM 782 O O . GLN A 1 100 ? 12.316 -3.953 -17.108 1.00 85.62 100 GLN A O 1
ATOM 787 N N . ARG A 1 101 ? 14.221 -5.123 -17.340 1.00 85.44 101 ARG A N 1
ATOM 788 C CA . ARG A 1 101 ? 14.701 -4.892 -15.967 1.00 85.44 101 ARG A CA 1
ATOM 789 C C . ARG A 1 101 ? 14.861 -3.409 -15.624 1.00 85.44 101 ARG A C 1
ATOM 791 O O . ARG A 1 101 ? 14.722 -3.036 -14.465 1.00 85.44 101 ARG A O 1
ATOM 798 N N . ASP A 1 102 ? 15.152 -2.567 -16.618 1.00 90.31 102 ASP A N 1
ATOM 799 C CA . ASP A 1 102 ? 15.349 -1.135 -16.402 1.00 90.31 102 ASP A CA 1
ATOM 800 C C . ASP A 1 102 ? 13.991 -0.449 -16.155 1.00 90.31 102 ASP A C 1
ATOM 802 O O . ASP A 1 102 ? 13.899 0.437 -15.308 1.00 90.31 102 ASP A O 1
ATOM 806 N N . PHE A 1 103 ? 12.922 -0.910 -16.819 1.00 89.44 103 PHE A N 1
ATOM 807 C CA . PHE A 1 103 ? 11.548 -0.466 -16.552 1.00 89.44 103 PHE A CA 1
ATOM 808 C C . PHE A 1 103 ? 11.034 -0.935 -15.191 1.00 89.44 103 PHE A C 1
ATOM 810 O O . PHE A 1 103 ? 10.385 -0.165 -14.487 1.00 89.44 103 PHE A O 1
ATOM 817 N N . GLU A 1 104 ? 11.341 -2.169 -14.790 1.00 84.62 104 GLU A N 1
ATOM 818 C CA . GLU A 1 104 ? 10.989 -2.686 -13.460 1.00 84.62 104 GLU A CA 1
ATOM 819 C C . GLU A 1 104 ? 11.680 -1.867 -12.358 1.00 84.62 104 GLU A C 1
ATOM 821 O O . GLU A 1 104 ? 11.019 -1.363 -11.449 1.00 84.62 104 GLU A O 1
ATOM 826 N N . ALA A 1 105 ? 12.988 -1.623 -12.495 1.00 83.88 105 ALA A N 1
ATOM 827 C CA . ALA A 1 105 ? 13.746 -0.788 -11.565 1.00 83.88 105 ALA A CA 1
ATOM 828 C C . ALA A 1 105 ? 13.254 0.673 -11.537 1.00 83.88 105 ALA A C 1
ATOM 830 O O . ALA A 1 105 ? 13.214 1.297 -10.474 1.00 83.88 105 ALA A O 1
ATOM 831 N N . ALA A 1 106 ? 12.868 1.230 -12.690 1.00 88.50 106 ALA A N 1
ATOM 832 C CA . ALA A 1 106 ? 12.278 2.564 -12.771 1.00 88.50 106 ALA A CA 1
ATOM 833 C C . ALA A 1 106 ? 10.909 2.623 -12.083 1.00 88.50 106 ALA A C 1
ATOM 835 O O . ALA A 1 106 ? 10.660 3.544 -11.311 1.00 88.50 106 ALA A O 1
ATOM 836 N N . THR A 1 107 ? 10.061 1.613 -12.292 1.00 84.62 107 THR A N 1
ATOM 837 C CA . THR A 1 107 ? 8.746 1.501 -11.644 1.00 84.62 107 THR A CA 1
ATOM 838 C C . THR A 1 107 ? 8.892 1.509 -10.126 1.00 84.62 107 THR A C 1
ATOM 840 O O . THR A 1 107 ? 8.244 2.301 -9.445 1.00 84.62 107 THR A O 1
ATOM 843 N N . GLU A 1 108 ? 9.806 0.699 -9.588 1.00 78.62 108 GLU A N 1
ATOM 844 C CA . GLU A 1 108 ? 10.099 0.681 -8.152 1.00 78.62 108 GLU A CA 1
ATOM 845 C C . GLU A 1 108 ? 10.563 2.036 -7.636 1.00 78.62 108 GLU A C 1
ATOM 847 O O . GLU A 1 108 ? 10.112 2.501 -6.593 1.00 78.62 108 GLU A O 1
ATOM 852 N N . ARG A 1 109 ? 11.469 2.684 -8.367 1.00 82.81 109 ARG A N 1
ATOM 853 C CA . ARG A 1 109 ? 11.996 3.992 -7.990 1.00 82.81 109 ARG A CA 1
ATOM 854 C C . ARG A 1 109 ? 10.905 5.060 -7.977 1.00 82.81 109 ARG A C 1
ATOM 856 O O . ARG A 1 109 ? 10.924 5.911 -7.093 1.00 82.81 109 ARG A O 1
ATOM 863 N N . THR A 1 110 ? 9.973 5.023 -8.927 1.00 82.88 110 THR A N 1
ATOM 864 C CA . THR A 1 110 ? 8.855 5.970 -9.003 1.00 82.88 110 THR A CA 1
ATOM 865 C C . THR A 1 110 ? 7.825 5.729 -7.899 1.00 82.88 110 THR A C 1
ATOM 867 O O . THR A 1 110 ? 7.335 6.695 -7.325 1.00 82.88 110 THR A O 1
ATOM 870 N N . ILE A 1 111 ? 7.514 4.468 -7.575 1.00 77.12 111 ILE A N 1
ATOM 871 C CA . ILE A 1 111 ? 6.508 4.129 -6.553 1.00 77.12 111 ILE A CA 1
ATOM 872 C C . ILE A 1 111 ? 7.076 4.263 -5.133 1.00 77.12 111 ILE A C 1
ATOM 874 O O . ILE A 1 111 ? 6.459 4.890 -4.278 1.00 77.12 111 ILE A O 1
ATOM 878 N N . ALA A 1 112 ? 8.239 3.663 -4.870 1.00 71.44 112 ALA A N 1
ATOM 879 C CA . ALA A 1 112 ? 8.789 3.503 -3.522 1.00 71.44 112 ALA A CA 1
ATOM 880 C C . ALA A 1 112 ? 9.906 4.508 -3.181 1.00 71.44 112 ALA A C 1
ATOM 882 O O . ALA A 1 112 ? 10.214 4.713 -2.005 1.00 71.44 112 ALA A O 1
ATOM 883 N N . GLY A 1 113 ? 10.510 5.150 -4.186 1.00 77.25 113 GLY A N 1
ATOM 884 C CA . GLY A 1 113 ? 11.597 6.114 -4.016 1.00 77.25 113 GLY A CA 1
ATOM 885 C C . GLY A 1 113 ? 13.005 5.530 -4.190 1.00 77.25 113 GLY A C 1
ATOM 886 O O . GLY A 1 113 ? 13.217 4.388 -4.610 1.00 77.25 113 GLY A O 1
ATOM 887 N N . LEU A 1 114 ? 14.014 6.352 -3.889 1.00 73.31 114 LEU A N 1
ATOM 888 C CA . LEU A 1 114 ? 15.429 5.990 -4.004 1.00 73.31 114 LEU A CA 1
ATOM 889 C C . LEU A 1 114 ? 15.792 4.892 -2.988 1.00 73.31 114 LEU A C 1
ATOM 891 O O . LEU A 1 114 ? 15.396 5.001 -1.830 1.00 73.31 114 LEU A O 1
ATOM 895 N N . PRO A 1 115 ? 16.568 3.857 -3.364 1.00 67.44 115 PRO A N 1
ATOM 896 C CA . PRO A 1 115 ? 17.157 2.964 -2.372 1.00 67.44 115 PRO A CA 1
ATOM 897 C C . PRO A 1 115 ? 18.075 3.761 -1.444 1.00 67.44 115 PRO A C 1
ATOM 899 O O . PRO A 1 115 ? 18.885 4.570 -1.902 1.00 67.44 115 PRO A O 1
ATOM 902 N N . SER A 1 116 ? 17.903 3.561 -0.140 1.00 65.31 116 SER A N 1
ATOM 903 C CA . SER A 1 116 ? 18.684 4.256 0.876 1.00 65.31 116 SER A CA 1
ATOM 904 C C . SER A 1 116 ? 20.015 3.529 1.106 1.00 65.31 116 SER A C 1
ATOM 906 O O . SER A 1 116 ? 20.005 2.302 1.246 1.00 65.31 116 SER A O 1
ATOM 908 N N . PRO A 1 117 ? 21.154 4.243 1.224 1.00 61.56 117 PRO A N 1
ATOM 909 C CA . PRO A 1 117 ? 22.434 3.630 1.597 1.00 61.56 117 PRO A CA 1
ATOM 910 C C . PRO A 1 117 ? 22.412 3.042 3.018 1.00 61.56 117 PRO A C 1
ATOM 912 O O . PRO A 1 117 ? 23.303 2.292 3.395 1.00 61.56 117 PRO A O 1
ATOM 915 N N . VAL A 1 118 ? 21.363 3.327 3.802 1.00 65.56 118 VAL A N 1
ATOM 916 C CA . VAL A 1 118 ? 21.146 2.772 5.147 1.00 65.56 118 VAL A CA 1
ATOM 917 C C . VAL A 1 118 ? 21.043 1.239 5.141 1.00 65.56 118 VAL A C 1
ATOM 919 O O . VAL A 1 118 ? 21.231 0.627 6.188 1.00 65.56 118 VAL A O 1
ATOM 922 N N . LYS A 1 119 ? 20.823 0.597 3.980 1.00 65.00 119 LYS A N 1
ATOM 923 C CA . LYS A 1 119 ? 20.848 -0.870 3.840 1.00 65.00 119 LYS A CA 1
ATOM 924 C C . LYS A 1 119 ? 22.079 -1.502 4.508 1.00 65.00 119 LYS A C 1
ATOM 926 O O . LYS A 1 119 ? 21.933 -2.499 5.218 1.00 65.00 119 LYS A O 1
ATOM 931 N N . ASP A 1 120 ? 23.254 -0.911 4.304 1.00 64.50 120 ASP A N 1
ATOM 932 C CA . ASP A 1 120 ? 24.532 -1.470 4.765 1.00 64.50 120 ASP A CA 1
ATOM 933 C C . ASP A 1 120 ? 24.759 -1.267 6.273 1.00 64.50 120 ASP A C 1
ATOM 935 O O . ASP A 1 120 ? 25.629 -1.898 6.866 1.00 64.50 120 ASP A O 1
ATOM 939 N N . LEU A 1 121 ? 23.939 -0.425 6.910 1.00 73.62 121 LEU A N 1
ATOM 940 C CA . LEU A 1 121 ? 23.994 -0.123 8.341 1.00 73.62 1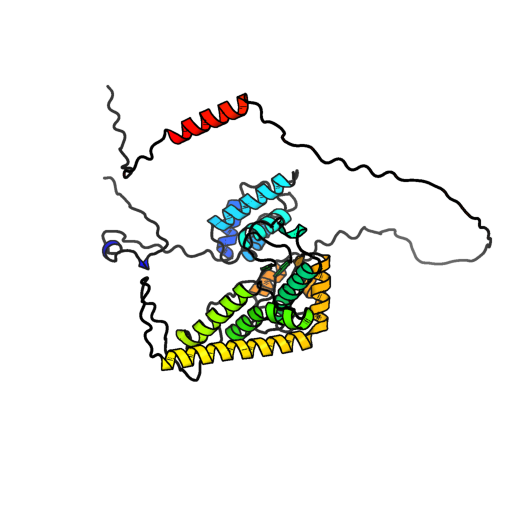21 LEU A CA 1
ATOM 941 C C . LEU A 1 121 ? 23.034 -0.989 9.174 1.00 73.62 121 LEU A C 1
ATOM 943 O O . LEU A 1 121 ? 23.088 -0.950 10.403 1.00 73.62 121 LEU A O 1
ATOM 947 N N . LEU A 1 122 ? 22.144 -1.758 8.535 1.00 77.75 122 LEU A N 1
ATOM 948 C CA . LEU A 1 122 ? 21.159 -2.585 9.237 1.00 77.75 122 LEU A CA 1
ATOM 949 C C . LEU A 1 122 ? 21.806 -3.837 9.837 1.00 77.75 122 LEU A C 1
ATOM 951 O O . LEU A 1 122 ? 22.434 -4.636 9.132 1.00 77.75 122 LEU A O 1
ATOM 955 N N . SER A 1 123 ? 21.573 -4.056 11.133 1.00 85.06 123 SER A N 1
ATOM 956 C CA . SER A 1 123 ? 21.996 -5.286 11.802 1.00 85.06 123 SER A CA 1
ATOM 957 C C . SER A 1 123 ? 21.228 -6.502 11.273 1.00 85.06 123 SER A C 1
ATOM 959 O O . SER A 1 123 ? 20.113 -6.390 10.754 1.00 85.06 123 SER A O 1
ATOM 961 N N . SER A 1 124 ? 21.794 -7.700 11.437 1.00 85.62 124 SER A N 1
ATOM 962 C CA . SER A 1 124 ? 21.122 -8.952 11.060 1.00 85.62 124 SER A CA 1
ATOM 963 C C . SER A 1 124 ? 19.780 -9.136 11.781 1.00 85.62 124 SER A C 1
ATOM 965 O O . SER A 1 124 ? 18.826 -9.628 11.181 1.00 85.62 124 SER A O 1
ATOM 967 N N . HIS A 1 125 ? 19.683 -8.688 13.037 1.00 86.69 125 HIS A N 1
ATOM 968 C CA . HIS A 1 125 ? 18.445 -8.702 13.815 1.00 86.69 125 HIS A CA 1
ATOM 969 C C . HIS A 1 125 ? 17.400 -7.731 13.249 1.00 86.69 125 HIS A C 1
ATOM 971 O O . HIS A 1 125 ? 16.249 -8.112 13.065 1.00 86.69 125 HIS A O 1
ATOM 977 N N . GLN A 1 126 ? 17.794 -6.499 12.911 1.00 86.00 126 GLN A N 1
ATOM 978 C CA . GLN A 1 126 ? 16.888 -5.515 12.305 1.00 86.00 126 GLN A CA 1
ATOM 979 C C . GLN A 1 126 ? 16.391 -5.975 10.935 1.00 86.00 126 GLN A C 1
ATOM 981 O O . GLN A 1 126 ? 15.200 -5.898 10.655 1.00 86.00 126 GLN A O 1
ATOM 986 N N . ARG A 1 127 ? 17.285 -6.520 10.102 1.00 86.88 127 ARG A N 1
ATOM 987 C CA . ARG A 1 127 ? 16.923 -7.084 8.796 1.00 86.88 127 ARG A CA 1
ATOM 988 C C . ARG A 1 127 ? 15.924 -8.230 8.932 1.00 86.88 127 ARG A C 1
ATOM 990 O O . ARG A 1 127 ? 14.982 -8.312 8.151 1.00 86.88 127 ARG A O 1
ATOM 997 N N . ARG A 1 128 ? 16.113 -9.091 9.937 1.00 90.12 128 ARG A N 1
ATOM 998 C CA . ARG A 1 128 ? 15.169 -10.163 10.260 1.00 90.12 128 ARG A CA 1
ATOM 999 C C . ARG A 1 128 ? 13.819 -9.590 10.687 1.00 90.12 128 ARG A C 1
ATOM 1001 O O . ARG A 1 128 ? 12.817 -10.005 10.128 1.00 90.12 128 ARG A O 1
ATOM 1008 N N . ALA A 1 129 ? 13.786 -8.618 11.597 1.00 90.00 129 ALA A N 1
ATOM 1009 C CA . ALA A 1 129 ? 12.537 -7.990 12.031 1.00 90.00 129 ALA A CA 1
ATOM 1010 C C . ALA A 1 129 ? 11.748 -7.386 10.855 1.00 90.00 129 ALA A C 1
ATOM 1012 O O . ALA A 1 129 ? 10.567 -7.678 10.706 1.00 90.00 129 ALA A O 1
ATOM 1013 N N . ILE A 1 130 ? 12.427 -6.657 9.960 1.00 89.94 130 ILE A N 1
ATOM 1014 C CA . ILE A 1 130 ? 11.817 -6.112 8.736 1.00 89.94 130 ILE A CA 1
ATOM 1015 C C . ILE A 1 130 ? 11.281 -7.242 7.849 1.00 89.94 130 ILE A C 1
ATOM 1017 O O . ILE A 1 130 ? 10.163 -7.152 7.358 1.00 89.94 130 ILE A O 1
ATOM 1021 N N . ALA A 1 131 ? 12.036 -8.330 7.665 1.00 91.56 131 ALA A N 1
ATOM 1022 C CA . ALA A 1 131 ? 11.567 -9.461 6.870 1.00 91.56 131 ALA A CA 1
ATOM 1023 C C . ALA A 1 131 ? 10.273 -10.065 7.435 1.00 91.56 131 ALA A C 1
ATOM 1025 O O . ALA A 1 131 ? 9.330 -10.260 6.676 1.00 91.56 131 ALA A O 1
ATOM 1026 N N . TYR A 1 132 ? 10.197 -10.297 8.750 1.00 93.50 132 TYR A N 1
ATOM 1027 C CA . TYR A 1 132 ? 8.977 -10.806 9.388 1.00 93.50 132 TYR A CA 1
ATOM 1028 C C . TYR A 1 132 ? 7.807 -9.822 9.290 1.00 93.50 132 TYR A C 1
ATOM 1030 O O . TYR A 1 132 ? 6.688 -10.258 9.024 1.00 93.50 132 TYR A O 1
ATOM 1038 N N . HIS A 1 133 ? 8.056 -8.517 9.423 1.00 92.81 133 HIS A N 1
ATOM 1039 C CA . HIS A 1 133 ? 7.038 -7.479 9.222 1.00 92.81 133 HIS A CA 1
ATOM 1040 C C . HIS A 1 133 ? 6.444 -7.543 7.805 1.00 92.81 133 HIS A C 1
ATOM 1042 O O . HIS A 1 133 ? 5.232 -7.666 7.628 1.00 92.81 133 HIS A O 1
ATOM 1048 N N . GLU A 1 134 ? 7.299 -7.562 6.781 1.00 91.75 134 GLU A N 1
ATOM 1049 C CA . GLU A 1 134 ? 6.876 -7.641 5.377 1.00 91.75 134 GLU A CA 1
ATOM 1050 C C . GLU A 1 134 ? 6.170 -8.973 5.055 1.00 91.75 134 GLU A C 1
ATOM 1052 O O . GLU A 1 134 ? 5.131 -8.993 4.386 1.00 91.75 134 GLU A O 1
ATOM 1057 N N . CYS A 1 135 ? 6.673 -10.098 5.580 1.00 92.88 135 CYS A N 1
ATOM 1058 C CA . CYS A 1 135 ? 6.002 -11.395 5.467 1.00 92.88 135 CYS A CA 1
ATOM 1059 C C . CYS A 1 135 ? 4.610 -11.384 6.107 1.00 92.88 135 CYS A C 1
ATOM 1061 O O . CYS A 1 135 ? 3.689 -11.987 5.558 1.00 92.88 135 CYS A O 1
ATOM 1063 N N . GLY A 1 136 ? 4.444 -10.712 7.252 1.00 93.31 136 GLY A N 1
ATOM 1064 C CA . GLY A 1 136 ? 3.169 -10.612 7.960 1.00 93.31 136 GLY A CA 1
ATOM 1065 C C . GLY A 1 136 ? 2.082 -9.992 7.086 1.00 93.31 136 GLY A C 1
ATOM 1066 O O . GLY A 1 136 ? 0.994 -10.556 6.947 1.00 93.31 136 GLY A O 1
ATOM 1067 N N . HIS A 1 137 ? 2.405 -8.889 6.406 1.00 92.44 137 HIS A N 1
ATOM 1068 C CA . HIS A 1 137 ? 1.512 -8.290 5.411 1.00 92.44 137 HIS A CA 1
ATOM 1069 C C . HIS A 1 137 ? 1.238 -9.225 4.229 1.00 92.44 137 HIS A C 1
ATOM 1071 O O . HIS A 1 137 ? 0.089 -9.348 3.796 1.00 92.44 137 HIS A O 1
ATOM 1077 N N . ALA A 1 138 ? 2.274 -9.886 3.703 1.00 92.12 138 ALA A N 1
ATOM 1078 C CA . ALA A 1 138 ? 2.149 -10.764 2.543 1.00 92.12 138 ALA A CA 1
ATOM 1079 C C . ALA A 1 138 ? 1.243 -11.972 2.821 1.00 92.12 138 ALA A C 1
ATOM 1081 O O . ALA A 1 138 ? 0.341 -12.254 2.034 1.00 92.12 138 ALA A O 1
ATOM 1082 N N . ILE A 1 139 ? 1.435 -12.641 3.959 1.00 93.19 139 ILE A N 1
ATOM 1083 C CA . ILE A 1 139 ? 0.654 -13.808 4.380 1.00 93.19 139 ILE A CA 1
ATOM 1084 C C . ILE A 1 139 ? -0.787 -13.401 4.693 1.00 93.19 139 ILE A C 1
ATOM 1086 O O . ILE A 1 139 ? -1.718 -14.021 4.177 1.00 93.19 139 ILE A O 1
ATOM 1090 N N . ALA A 1 140 ? -0.999 -12.317 5.447 1.00 92.88 140 ALA A N 1
ATOM 1091 C CA . ALA A 1 140 ? -2.347 -11.814 5.703 1.00 92.88 140 ALA A CA 1
ATOM 1092 C C . ALA A 1 140 ? -3.079 -11.486 4.387 1.00 92.88 140 ALA A C 1
ATOM 1094 O O . ALA A 1 140 ? -4.209 -11.924 4.179 1.00 92.88 140 ALA A O 1
ATOM 1095 N N . GLY A 1 141 ? -2.419 -10.792 3.454 1.00 90.44 141 GLY A N 1
ATOM 1096 C CA . GLY A 1 141 ? -2.988 -10.469 2.141 1.00 90.44 141 GLY A CA 1
ATOM 1097 C C . GLY A 1 141 ? -3.250 -11.692 1.255 1.00 90.44 141 GLY A C 1
ATOM 1098 O O . GLY A 1 141 ? -4.165 -11.665 0.432 1.00 90.44 141 GLY A O 1
ATOM 1099 N N . TRP A 1 142 ? -2.480 -12.769 1.429 1.00 90.50 142 TRP A N 1
ATOM 1100 C CA . TRP A 1 142 ? -2.633 -14.013 0.673 1.00 90.50 142 TRP A CA 1
ATOM 1101 C C . TRP A 1 142 ? -3.850 -14.824 1.128 1.00 90.50 142 TRP A C 1
ATOM 1103 O O . TRP A 1 142 ? -4.661 -15.245 0.300 1.00 90.50 142 TRP A O 1
ATOM 1113 N N . PHE A 1 143 ? -3.998 -15.032 2.438 1.00 91.25 143 PHE A N 1
ATOM 1114 C CA . PHE A 1 143 ? -5.020 -15.926 2.991 1.00 91.25 143 PHE A CA 1
ATOM 1115 C C . PHE A 1 143 ? -6.371 -15.250 3.245 1.00 91.25 143 PHE A C 1
ATOM 1117 O O . PHE A 1 143 ? -7.397 -15.931 3.209 1.00 91.25 143 PHE A O 1
ATOM 1124 N N . LEU A 1 144 ? -6.408 -13.932 3.466 1.00 90.50 144 LEU A N 1
ATOM 1125 C CA . LEU A 1 144 ? -7.671 -13.209 3.618 1.00 90.50 144 LEU A CA 1
ATOM 1126 C C . LEU A 1 144 ? -8.419 -13.129 2.282 1.00 90.50 144 LEU A C 1
ATOM 1128 O O . LEU A 1 144 ? -7.821 -12.958 1.215 1.00 90.50 144 LEU A O 1
ATOM 1132 N N . LYS A 1 145 ? -9.750 -13.239 2.341 1.00 87.44 145 LYS A N 1
ATOM 1133 C CA . LYS A 1 145 ? -10.619 -13.326 1.160 1.00 87.44 145 LYS A CA 1
ATOM 1134 C C . LYS A 1 145 ? -10.582 -12.047 0.335 1.00 87.44 145 LYS A C 1
ATOM 1136 O O . LYS A 1 145 ? -10.419 -12.111 -0.880 1.00 87.44 145 LYS A O 1
ATOM 1141 N N . HIS A 1 146 ? -10.692 -10.903 1.001 1.00 85.44 146 HIS A N 1
ATOM 1142 C CA . HIS A 1 146 ? -10.667 -9.588 0.366 1.00 85.44 146 HIS A CA 1
ATOM 1143 C C . HIS A 1 146 ? -9.283 -8.920 0.463 1.00 85.44 146 HIS A C 1
ATOM 1145 O O . HIS A 1 146 ? -9.128 -7.748 0.123 1.00 85.44 146 HIS A O 1
ATOM 1151 N N . GLY A 1 147 ? -8.264 -9.664 0.912 1.00 82.00 147 GLY A N 1
ATOM 1152 C CA . GLY A 1 147 ? -6.876 -9.216 0.905 1.00 82.00 147 GLY A CA 1
ATOM 1153 C C . GLY A 1 147 ? -6.339 -9.070 -0.521 1.00 82.00 147 GLY A C 1
ATOM 1154 O O . GLY A 1 147 ? -6.602 -9.908 -1.390 1.00 82.00 147 GLY A O 1
ATOM 1155 N N . ASN A 1 148 ? -5.570 -8.008 -0.766 1.00 78.31 148 ASN A N 1
ATOM 1156 C CA . ASN A 1 148 ? -4.863 -7.834 -2.032 1.00 78.31 148 ASN A CA 1
ATOM 1157 C C . ASN A 1 148 ? -3.539 -8.611 -1.980 1.00 78.31 148 ASN A C 1
ATOM 1159 O O . ASN A 1 148 ? -2.726 -8.344 -1.087 1.00 78.31 148 ASN A O 1
ATOM 1163 N N . PRO A 1 149 ? -3.288 -9.541 -2.920 1.00 78.69 149 PRO A N 1
ATOM 1164 C CA . PRO A 1 149 ? -2.041 -10.287 -2.941 1.00 78.69 149 PRO A CA 1
ATOM 1165 C C . PRO A 1 149 ? -0.865 -9.359 -3.253 1.00 78.69 149 PRO A C 1
ATOM 1167 O O . PRO A 1 149 ? -0.978 -8.408 -4.034 1.00 78.69 149 PRO A O 1
ATOM 1170 N N . VAL A 1 150 ? 0.281 -9.664 -2.648 1.00 82.31 150 VAL A N 1
ATOM 1171 C CA . VAL A 1 150 ? 1.521 -8.931 -2.896 1.00 82.31 150 VAL A CA 1
ATOM 1172 C C . VAL A 1 150 ? 2.155 -9.432 -4.188 1.00 82.31 150 VAL A C 1
ATOM 1174 O O . VAL A 1 150 ? 2.354 -10.627 -4.386 1.00 82.31 150 VAL A O 1
ATOM 1177 N N . LEU A 1 151 ? 2.476 -8.498 -5.073 1.00 78.81 151 LEU A N 1
ATOM 1178 C CA . LEU A 1 151 ? 3.105 -8.751 -6.367 1.00 78.81 151 LEU A CA 1
ATOM 1179 C C . LEU A 1 151 ? 4.618 -8.885 -6.259 1.00 78.81 151 LEU A C 1
ATOM 1181 O O . LEU A 1 151 ? 5.245 -9.672 -6.969 1.00 78.81 151 LEU A O 1
ATOM 1185 N N . LYS A 1 152 ? 5.199 -8.074 -5.379 1.00 81.94 152 LYS A N 1
ATOM 1186 C CA . LYS A 1 152 ? 6.622 -8.051 -5.092 1.00 81.94 152 LYS A CA 1
ATOM 1187 C C . LYS A 1 152 ? 6.838 -7.608 -3.655 1.00 81.94 152 LYS A C 1
ATOM 1189 O O . LYS A 1 152 ? 6.254 -6.613 -3.227 1.00 81.94 152 LYS A O 1
ATOM 1194 N N . LEU A 1 153 ? 7.680 -8.350 -2.950 1.00 85.38 153 LEU A N 1
ATOM 1195 C CA . LEU A 1 153 ? 8.084 -8.112 -1.572 1.00 85.38 153 LEU A CA 1
ATOM 1196 C C . LEU A 1 153 ? 9.573 -7.752 -1.554 1.00 85.38 153 LEU A C 1
ATOM 1198 O O . LEU A 1 153 ? 10.362 -8.359 -2.285 1.00 85.38 153 LEU A O 1
ATOM 1202 N N . THR A 1 154 ? 9.981 -6.761 -0.762 1.00 84.94 154 THR A N 1
ATOM 1203 C CA . THR A 1 154 ? 11.400 -6.414 -0.586 1.00 84.94 154 THR A CA 1
ATOM 1204 C C . THR A 1 154 ? 11.695 -5.856 0.801 1.00 84.94 154 THR A C 1
ATOM 1206 O O . THR A 1 154 ? 10.889 -5.125 1.365 1.00 84.94 154 THR A O 1
ATOM 1209 N N . ILE A 1 155 ? 12.886 -6.170 1.314 1.00 83.44 155 ILE A N 1
ATOM 1210 C CA . ILE A 1 155 ? 13.424 -5.683 2.600 1.00 83.44 155 ILE A CA 1
ATOM 1211 C C . ILE A 1 155 ? 14.501 -4.603 2.417 1.00 83.44 155 ILE A C 1
ATOM 1213 O O . ILE A 1 155 ? 15.284 -4.327 3.325 1.00 83.44 155 ILE A O 1
ATOM 1217 N N . ILE A 1 156 ? 14.615 -4.045 1.207 1.00 79.12 156 ILE A N 1
ATOM 1218 C CA . ILE A 1 156 ? 15.605 -3.013 0.898 1.00 79.12 156 ILE A CA 1
ATOM 1219 C C . ILE A 1 156 ? 15.026 -1.648 1.297 1.00 79.12 156 ILE A C 1
ATOM 1221 O O . ILE A 1 156 ? 14.048 -1.214 0.676 1.00 79.12 156 ILE A O 1
ATOM 1225 N N . PRO A 1 157 ? 15.645 -0.933 2.258 1.00 71.75 157 PRO A N 1
ATOM 1226 C CA . PRO A 1 157 ? 15.116 0.329 2.757 1.00 71.75 157 PRO A CA 1
ATOM 1227 C C . PRO A 1 157 ? 15.131 1.407 1.672 1.00 71.75 157 PRO A C 1
ATOM 1229 O O . PRO A 1 157 ? 16.083 1.526 0.887 1.00 71.75 157 PRO A O 1
ATOM 1232 N N . ARG A 1 158 ? 14.083 2.233 1.640 1.00 72.50 158 ARG A N 1
ATOM 1233 C CA . ARG A 1 158 ? 13.908 3.307 0.652 1.00 72.50 158 ARG A CA 1
ATOM 1234 C C . ARG A 1 158 ? 13.876 4.687 1.318 1.00 72.50 158 ARG A C 1
ATOM 1236 O O . ARG A 1 158 ? 13.635 4.831 2.513 1.00 72.50 158 ARG A O 1
ATOM 1243 N N . SER A 1 159 ? 14.141 5.729 0.532 1.00 57.84 159 SER A N 1
ATOM 1244 C CA . SER A 1 159 ? 14.258 7.125 0.980 1.00 57.84 159 SER A CA 1
ATOM 1245 C C . SER A 1 159 ? 12.956 7.723 1.526 1.00 57.84 159 SER A C 1
ATOM 1247 O O . SER A 1 159 ? 12.985 8.793 2.120 1.00 57.84 159 SER A O 1
ATOM 1249 N N . SER A 1 160 ? 11.822 7.054 1.313 1.00 58.41 160 SER A N 1
ATOM 1250 C CA . SER A 1 160 ? 10.499 7.411 1.838 1.00 58.41 160 SER A CA 1
ATOM 1251 C C . SER A 1 160 ? 10.330 7.117 3.336 1.00 58.41 160 SER A C 1
ATOM 1253 O O . SER A 1 160 ? 9.284 7.427 3.895 1.00 58.41 160 SER A O 1
ATOM 1255 N N . GLY A 1 161 ? 11.342 6.535 3.991 1.00 56.81 161 GLY A N 1
ATOM 1256 C CA . GLY A 1 161 ? 11.286 6.134 5.400 1.00 56.81 161 GLY A CA 1
ATOM 1257 C C . GLY A 1 161 ? 10.751 4.716 5.615 1.00 56.81 161 GLY A C 1
ATOM 1258 O O . GLY A 1 161 ? 10.810 4.215 6.733 1.00 56.81 161 GLY A O 1
ATOM 1259 N N . ALA A 1 162 ? 10.292 4.046 4.552 1.00 59.91 162 ALA A N 1
ATOM 1260 C CA . ALA A 1 162 ? 9.898 2.643 4.588 1.00 59.91 162 ALA A CA 1
ATOM 1261 C C . ALA A 1 162 ? 11.138 1.728 4.555 1.00 59.91 162 ALA A C 1
ATOM 1263 O O . ALA A 1 162 ? 11.997 1.843 3.672 1.00 59.91 162 ALA A O 1
ATOM 1264 N N . LEU A 1 163 ? 11.240 0.829 5.538 1.00 59.28 163 LEU A N 1
ATOM 1265 C CA . LEU A 1 163 ? 12.347 -0.127 5.672 1.00 59.28 163 LEU A CA 1
ATOM 1266 C C . LEU A 1 163 ? 12.172 -1.371 4.780 1.00 59.28 163 LEU A C 1
ATOM 1268 O O . LEU A 1 163 ? 13.162 -2.018 4.445 1.00 59.28 163 LEU A O 1
ATOM 1272 N N . GLY A 1 164 ? 10.940 -1.645 4.350 1.00 57.78 164 GLY A N 1
ATOM 1273 C CA . GLY A 1 164 ? 10.551 -2.643 3.358 1.00 57.78 164 GLY A CA 1
ATOM 1274 C C . GLY A 1 164 ? 9.362 -2.141 2.529 1.00 57.78 164 GLY A C 1
ATOM 1275 O O . GLY A 1 164 ? 8.836 -1.053 2.778 1.00 57.78 164 GLY A O 1
ATOM 1276 N N . PHE A 1 165 ? 9.006 -2.867 1.468 1.00 66.12 165 PHE A N 1
ATOM 1277 C CA . PHE A 1 165 ? 7.871 -2.515 0.611 1.00 66.12 165 PHE A CA 1
ATOM 1278 C C . PHE A 1 165 ? 7.202 -3.755 0.013 1.00 66.12 165 PHE A C 1
ATOM 1280 O O . PHE A 1 165 ? 7.854 -4.592 -0.621 1.00 66.12 165 PHE A O 1
ATOM 1287 N N . ALA A 1 166 ? 5.876 -3.801 0.132 1.00 63.16 166 ALA A N 1
ATOM 1288 C CA . ALA A 1 166 ? 5.006 -4.765 -0.524 1.00 63.16 166 ALA A CA 1
ATOM 1289 C C . ALA A 1 166 ? 4.151 -4.061 -1.591 1.00 63.16 166 ALA A C 1
ATOM 1291 O O . ALA A 1 166 ? 3.267 -3.261 -1.276 1.00 63.16 166 ALA A O 1
ATOM 1292 N N . GLN A 1 167 ? 4.379 -4.369 -2.871 1.00 62.09 167 GLN A N 1
ATOM 1293 C CA . GLN A 1 167 ? 3.537 -3.835 -3.944 1.00 62.09 167 GLN A CA 1
ATOM 1294 C C . GLN A 1 167 ? 2.214 -4.605 -4.004 1.00 62.09 167 GLN A C 1
ATOM 1296 O O . GLN A 1 167 ? 2.201 -5.788 -4.341 1.00 62.09 167 GLN A O 1
ATOM 1301 N N . GLN A 1 168 ? 1.101 -3.928 -3.726 1.00 64.62 168 GLN A N 1
ATOM 1302 C CA . GLN A 1 168 ? -0.252 -4.468 -3.884 1.00 64.62 168 GLN A CA 1
ATOM 1303 C C . GLN A 1 168 ? -0.931 -3.882 -5.125 1.00 64.62 168 GLN A C 1
ATOM 1305 O O . GLN A 1 168 ? -0.690 -2.730 -5.494 1.00 64.62 168 GLN A O 1
ATOM 1310 N N . MET A 1 169 ? -1.815 -4.657 -5.753 1.00 63.28 169 MET A N 1
ATOM 1311 C CA . MET A 1 169 ? -2.684 -4.136 -6.807 1.00 63.28 169 MET A CA 1
ATOM 1312 C C . MET A 1 169 ? -3.847 -3.342 -6.178 1.00 63.28 169 MET A C 1
ATOM 1314 O O . MET A 1 169 ? -4.473 -3.833 -5.236 1.00 63.28 169 MET A O 1
ATOM 1318 N N . PRO A 1 170 ? -4.158 -2.125 -6.658 1.00 57.12 170 PRO A N 1
ATOM 1319 C CA . PRO A 1 170 ? -5.356 -1.404 -6.250 1.00 57.12 170 PRO A CA 1
ATOM 1320 C C . PRO A 1 170 ? -6.624 -2.147 -6.697 1.00 57.12 170 PRO A C 1
ATOM 1322 O O . PRO A 1 170 ? -6.640 -2.689 -7.805 1.00 57.12 170 PRO A O 1
ATOM 1325 N N . PRO A 1 171 ? -7.690 -2.155 -5.878 1.00 55.47 171 PRO A N 1
ATOM 1326 C CA . PRO A 1 171 ? -8.966 -2.739 -6.265 1.00 55.47 171 PRO A CA 1
ATOM 1327 C C . PRO A 1 171 ? -9.635 -1.931 -7.386 1.00 55.47 171 PRO A C 1
ATOM 1329 O O . PRO A 1 171 ? -9.377 -0.743 -7.573 1.00 55.47 171 PRO A O 1
ATOM 1332 N N . THR A 1 172 ? -10.503 -2.611 -8.126 1.00 51.53 172 THR A N 1
ATOM 1333 C CA . THR A 1 172 ? -11.091 -2.170 -9.399 1.00 51.53 172 THR A CA 1
ATOM 1334 C C . THR A 1 172 ? -12.359 -1.335 -9.209 1.00 51.53 172 THR A C 1
ATOM 1336 O O . THR A 1 172 ? -12.705 -0.525 -10.067 1.00 51.53 172 THR A O 1
ATOM 1339 N N . VAL A 1 173 ? -13.030 -1.510 -8.066 1.00 55.66 173 VAL A N 1
ATOM 1340 C CA . VAL A 1 173 ? -14.269 -0.828 -7.687 1.00 55.66 173 VAL A CA 1
ATOM 1341 C C . VAL A 1 173 ? -14.073 -0.162 -6.323 1.00 55.66 173 VAL A C 1
ATOM 1343 O O . VAL A 1 173 ? -13.590 -0.784 -5.378 1.00 55.66 173 VAL A O 1
ATOM 1346 N N . GLU A 1 174 ? -14.459 1.113 -6.224 1.00 59.34 174 GLU A N 1
ATOM 1347 C CA . GLU A 1 174 ? -14.368 1.942 -5.005 1.00 59.34 174 GLU A CA 1
ATOM 1348 C C . GLU A 1 174 ? -15.431 1.594 -3.944 1.00 59.34 174 GLU A C 1
ATOM 1350 O O . GLU A 1 174 ? -15.445 2.164 -2.855 1.00 59.34 174 GLU A O 1
ATOM 1355 N N . LEU A 1 175 ? -16.324 0.648 -4.245 1.00 66.00 175 LEU A N 1
ATOM 1356 C CA . LEU A 1 175 ? -17.321 0.140 -3.311 1.00 66.00 175 LEU A CA 1
ATOM 1357 C C . LEU A 1 175 ? -16.701 -0.989 -2.492 1.00 66.00 175 LEU A C 1
ATOM 1359 O O . LEU A 1 175 ? -16.372 -2.053 -3.016 1.00 66.00 175 LEU A O 1
ATOM 1363 N N . HIS A 1 176 ? -16.542 -0.745 -1.197 1.00 75.50 176 HIS A N 1
ATOM 1364 C CA . HIS A 1 176 ? -16.007 -1.724 -0.266 1.00 75.50 176 HIS A CA 1
ATOM 1365 C C . HIS A 1 176 ? -17.125 -2.303 0.599 1.00 75.50 176 HIS A C 1
ATOM 1367 O O . HIS A 1 176 ? -17.850 -1.573 1.273 1.00 75.50 176 HIS A O 1
ATOM 1373 N N . GLU A 1 177 ? -17.240 -3.630 0.596 1.00 85.88 177 GLU A N 1
ATOM 1374 C CA . GLU A 1 177 ? -18.027 -4.358 1.590 1.00 85.88 177 GLU A CA 1
ATOM 1375 C C . GLU A 1 177 ? -17.402 -4.176 2.983 1.00 85.88 177 GLU A C 1
ATOM 1377 O O . GLU A 1 177 ? -16.189 -3.973 3.108 1.00 85.88 177 GLU A O 1
ATOM 1382 N N . LYS A 1 178 ? -18.214 -4.291 4.043 1.00 88.56 178 LYS A N 1
ATOM 1383 C CA . LYS A 1 178 ? -17.729 -4.210 5.432 1.00 88.56 178 LYS A CA 1
ATOM 1384 C C . LYS A 1 178 ? -16.600 -5.215 5.678 1.00 88.56 178 LYS A C 1
ATOM 1386 O O . LYS A 1 178 ? -15.535 -4.831 6.153 1.00 88.56 178 LYS A O 1
ATOM 1391 N N . ASP A 1 179 ? -16.790 -6.460 5.248 1.00 90.06 179 ASP A N 1
ATOM 1392 C CA . ASP A 1 179 ? -15.790 -7.526 5.379 1.00 90.06 179 ASP A CA 1
ATOM 1393 C C . ASP A 1 179 ? -14.489 -7.202 4.632 1.00 90.06 179 ASP A C 1
ATOM 1395 O O . ASP A 1 179 ? -13.401 -7.496 5.122 1.00 90.06 179 ASP A O 1
ATOM 1399 N N . ALA A 1 180 ? -14.575 -6.521 3.485 1.00 88.81 180 ALA A N 1
ATOM 1400 C CA . ALA A 1 180 ? -13.399 -6.104 2.729 1.00 88.81 180 ALA A CA 1
ATOM 1401 C C . ALA A 1 180 ? -12.588 -5.016 3.449 1.00 88.81 180 ALA A C 1
ATOM 1403 O O . ALA A 1 180 ? -11.355 -5.033 3.412 1.00 88.81 180 ALA A O 1
ATOM 1404 N N . LEU A 1 181 ? -13.256 -4.083 4.134 1.00 89.94 181 LEU A N 1
ATOM 1405 C CA . LEU A 1 181 ? -12.579 -3.080 4.961 1.00 89.94 181 LEU A CA 1
ATOM 1406 C C . LEU A 1 181 ? -11.931 -3.712 6.193 1.00 89.94 181 LEU A C 1
ATOM 1408 O O . LEU A 1 181 ? -10.791 -3.372 6.512 1.00 89.94 181 LEU A O 1
ATOM 1412 N N . LEU A 1 182 ? -12.619 -4.654 6.844 1.00 93.69 182 LEU A N 1
ATOM 1413 C CA . LEU A 1 182 ? -12.080 -5.397 7.983 1.00 93.69 182 LEU A CA 1
ATOM 1414 C C . LEU A 1 182 ? -10.851 -6.221 7.581 1.00 93.69 182 LEU A C 1
ATOM 1416 O O . LEU A 1 182 ? -9.815 -6.119 8.234 1.00 93.69 182 LEU A O 1
ATOM 1420 N N . ASP A 1 183 ? -10.913 -6.944 6.459 1.00 93.38 183 ASP A N 1
ATOM 1421 C CA . ASP A 1 183 ? -9.767 -7.669 5.901 1.00 93.38 183 ASP A CA 1
ATOM 1422 C C . ASP A 1 183 ? -8.600 -6.721 5.582 1.00 93.38 183 ASP A C 1
ATOM 1424 O O . ASP A 1 183 ? -7.442 -7.043 5.840 1.00 93.38 183 ASP A O 1
ATOM 1428 N N . ARG A 1 184 ? -8.870 -5.516 5.070 1.00 91.12 184 ARG A N 1
ATOM 1429 C CA . ARG A 1 184 ? -7.818 -4.529 4.789 1.00 91.12 184 ARG A CA 1
ATOM 1430 C C . ARG A 1 184 ? -7.154 -3.999 6.060 1.00 91.12 184 ARG A C 1
ATOM 1432 O O . ARG A 1 184 ? -5.935 -3.831 6.076 1.00 91.12 184 ARG A O 1
ATOM 1439 N N . ILE A 1 185 ? -7.933 -3.744 7.111 1.00 94.25 185 ILE A N 1
ATOM 1440 C CA . ILE A 1 185 ? -7.415 -3.371 8.436 1.00 94.25 185 ILE A CA 1
ATOM 1441 C C . ILE A 1 185 ? -6.557 -4.512 8.993 1.00 94.25 185 ILE A C 1
ATOM 1443 O O . ILE A 1 185 ? -5.439 -4.271 9.440 1.00 94.25 185 ILE A O 1
ATOM 1447 N N . ALA A 1 186 ? -7.031 -5.752 8.881 1.00 95.44 186 ALA A N 1
ATOM 1448 C CA . ALA A 1 186 ? -6.294 -6.945 9.271 1.00 95.44 186 ALA A CA 1
ATOM 1449 C C . ALA A 1 186 ? -4.935 -7.057 8.541 1.00 95.44 186 ALA A C 1
ATOM 1451 O O . ALA A 1 186 ? -3.899 -7.227 9.183 1.00 95.44 186 ALA A O 1
ATOM 1452 N N . VAL A 1 187 ? -4.889 -6.863 7.216 1.00 93.56 187 VAL A N 1
ATOM 1453 C CA . VAL A 1 187 ? -3.618 -6.865 6.462 1.00 93.56 187 VAL A CA 1
ATOM 1454 C C . VAL A 1 187 ? -2.648 -5.795 6.968 1.00 93.56 187 VAL A C 1
ATOM 1456 O O . VAL A 1 187 ? -1.465 -6.090 7.125 1.00 93.56 187 VAL A O 1
ATOM 1459 N N . LEU A 1 188 ? -3.117 -4.573 7.246 1.00 93.56 188 LEU A N 1
ATOM 1460 C CA . LEU A 1 188 ? -2.273 -3.489 7.775 1.00 93.56 188 LEU A CA 1
ATOM 1461 C C . LEU A 1 188 ? -1.704 -3.820 9.161 1.00 93.56 188 LEU A C 1
ATOM 1463 O O . LEU A 1 188 ? -0.579 -3.461 9.479 1.00 93.56 188 LEU A O 1
ATOM 1467 N N . LEU A 1 189 ? -2.449 -4.543 9.988 1.00 95.31 189 LEU A N 1
ATOM 1468 C CA . LEU A 1 189 ? -1.989 -4.942 11.316 1.00 95.31 189 LEU A CA 1
ATOM 1469 C C . LEU A 1 189 ? -1.053 -6.165 11.296 1.00 95.31 189 LEU A C 1
ATOM 1471 O O . LEU A 1 189 ? -0.369 -6.431 12.285 1.00 95.31 189 LEU A O 1
ATOM 1475 N N . GLY A 1 190 ? -0.978 -6.882 10.169 1.00 94.62 190 GLY A N 1
ATOM 1476 C CA . GLY A 1 190 ? -0.200 -8.114 10.029 1.00 94.62 190 GLY A CA 1
ATOM 1477 C C . GLY A 1 190 ? 1.303 -7.959 10.223 1.00 94.62 190 GLY A C 1
ATOM 1478 O O . GLY A 1 190 ? 1.915 -8.852 10.803 1.00 94.62 190 GLY A O 1
ATOM 1479 N N . GLY A 1 191 ? 1.893 -6.832 9.815 1.00 93.19 191 GLY A N 1
ATOM 1480 C CA . GLY A 1 191 ? 3.318 -6.583 10.040 1.00 93.19 191 GLY A CA 1
ATOM 1481 C C . GLY A 1 191 ? 3.661 -6.504 11.529 1.00 93.19 191 GLY A C 1
ATOM 1482 O O . GLY A 1 191 ? 4.496 -7.265 12.017 1.00 93.19 191 GLY A O 1
ATOM 1483 N N . ARG A 1 192 ? 2.913 -5.684 12.284 1.00 94.31 192 ARG A N 1
ATOM 1484 C CA . ARG A 1 192 ? 3.042 -5.579 13.749 1.00 94.31 192 ARG A CA 1
ATOM 1485 C C . ARG A 1 192 ? 2.829 -6.929 14.440 1.00 94.31 192 ARG A C 1
ATOM 1487 O O . ARG A 1 192 ? 3.607 -7.274 15.325 1.00 94.31 192 ARG A O 1
ATOM 1494 N N . ALA A 1 193 ? 1.798 -7.676 14.043 1.00 95.44 193 ALA A N 1
ATOM 1495 C CA . ALA A 1 193 ? 1.498 -8.976 14.638 1.00 95.44 193 ALA A CA 1
ATOM 1496 C C . ALA A 1 193 ? 2.634 -9.989 14.403 1.00 95.44 193 ALA A C 1
ATOM 1498 O O . ALA A 1 193 ? 3.015 -10.715 15.318 1.00 95.44 193 ALA A O 1
ATOM 1499 N N . ALA A 1 194 ? 3.225 -10.011 13.205 1.00 94.75 194 ALA A N 1
ATOM 1500 C CA . ALA A 1 194 ? 4.348 -10.893 12.899 1.00 94.75 194 ALA A CA 1
ATOM 1501 C C . ALA A 1 194 ? 5.608 -10.552 13.714 1.00 94.75 194 ALA A C 1
ATOM 1503 O O . ALA A 1 194 ? 6.286 -11.460 14.198 1.00 94.75 194 ALA A O 1
ATOM 1504 N N . GLU A 1 195 ? 5.908 -9.263 13.909 1.00 92.75 195 GLU A N 1
ATOM 1505 C CA . GLU A 1 195 ? 7.000 -8.831 14.791 1.00 92.75 195 GLU A CA 1
ATOM 1506 C C . GLU A 1 195 ? 6.788 -9.326 16.231 1.00 92.75 195 GLU A C 1
ATOM 1508 O O . GLU A 1 195 ? 7.692 -9.909 16.834 1.00 92.75 195 GLU A O 1
ATOM 1513 N N . GLU A 1 196 ? 5.587 -9.140 16.780 1.00 93.81 196 GLU A N 1
ATOM 1514 C CA . GLU A 1 196 ? 5.288 -9.528 18.160 1.00 93.81 196 GLU A CA 1
ATOM 1515 C C . GLU A 1 196 ? 5.393 -11.045 18.370 1.00 93.81 196 GLU A C 1
ATOM 1517 O O . GLU A 1 196 ? 6.010 -11.484 19.340 1.00 93.81 196 GLU A O 1
ATOM 1522 N N . ILE A 1 197 ? 4.845 -11.847 17.451 1.00 94.12 197 ILE A N 1
ATOM 1523 C CA . ILE A 1 197 ? 4.797 -13.310 17.586 1.00 94.12 197 ILE A CA 1
ATOM 1524 C C . ILE A 1 197 ? 6.180 -13.942 17.391 1.00 94.12 197 ILE A C 1
ATOM 1526 O O . ILE A 1 197 ? 6.578 -14.791 18.187 1.00 94.12 197 ILE A O 1
ATOM 1530 N N . PHE A 1 198 ? 6.901 -13.559 16.332 1.00 93.25 198 PHE A N 1
ATOM 1531 C CA . PHE A 1 198 ? 8.098 -14.290 15.894 1.00 93.25 198 PHE A CA 1
ATOM 1532 C C . PHE A 1 198 ? 9.415 -13.653 16.342 1.00 93.25 198 PHE A C 1
ATOM 1534 O O . PHE A 1 198 ? 10.412 -14.358 16.496 1.00 93.25 198 PHE A O 1
ATOM 1541 N N . ILE A 1 199 ? 9.445 -12.333 16.544 1.00 90.94 199 ILE A N 1
ATOM 1542 C CA . ILE A 1 199 ? 10.637 -11.621 17.034 1.00 90.94 199 ILE A CA 1
ATOM 1543 C C . ILE A 1 199 ? 10.543 -11.381 18.545 1.00 90.94 199 ILE A C 1
ATOM 1545 O O . ILE A 1 199 ? 11.568 -11.382 19.224 1.00 90.94 199 ILE A O 1
ATOM 1549 N N . GLY A 1 200 ? 9.334 -11.176 19.078 1.00 88.19 200 GLY A N 1
ATOM 1550 C CA . GLY A 1 200 ? 9.119 -10.838 20.489 1.00 88.19 200 GLY A CA 1
ATOM 1551 C C . GLY A 1 200 ? 9.453 -9.381 20.828 1.00 88.19 200 GLY A C 1
ATOM 1552 O O . GLY A 1 200 ? 9.599 -9.037 22.001 1.00 88.19 200 GLY A O 1
ATOM 1553 N N . ALA A 1 201 ? 9.595 -8.518 19.817 1.00 85.06 201 ALA A N 1
ATOM 1554 C CA . ALA A 1 201 ? 9.855 -7.093 19.983 1.00 85.06 201 ALA A CA 1
ATOM 1555 C C . ALA A 1 201 ? 9.048 -6.278 18.971 1.00 85.06 201 ALA A C 1
ATOM 1557 O O . ALA A 1 201 ? 9.017 -6.604 17.788 1.00 85.06 201 ALA A O 1
ATOM 1558 N N . ILE A 1 202 ? 8.437 -5.190 19.436 1.00 88.00 202 ILE A N 1
ATOM 1559 C CA . ILE A 1 202 ? 7.654 -4.272 18.604 1.00 88.00 202 ILE A CA 1
ATOM 1560 C C . ILE A 1 202 ? 8.530 -3.130 18.080 1.00 88.00 202 ILE A C 1
ATOM 1562 O O . ILE A 1 202 ? 9.287 -2.520 18.839 1.00 88.00 202 ILE A O 1
ATOM 1566 N N . SER A 1 203 ? 8.421 -2.810 16.788 1.00 84.19 203 SER A N 1
ATOM 1567 C CA . SER A 1 203 ? 9.186 -1.717 16.175 1.00 84.19 203 SER A CA 1
ATOM 1568 C C . SER A 1 203 ? 8.377 -0.419 16.023 1.00 84.19 203 SER A C 1
ATOM 1570 O O . SER A 1 203 ? 7.144 -0.404 16.052 1.00 84.19 203 SER A O 1
ATOM 1572 N N . SER A 1 204 ? 9.050 0.711 15.802 1.00 85.81 204 SER A N 1
ATOM 1573 C CA . SER A 1 204 ? 8.387 1.945 15.351 1.00 85.81 204 SER A CA 1
ATOM 1574 C C . SER A 1 204 ? 7.988 1.909 13.867 1.00 85.81 204 SER A C 1
ATOM 1576 O O . SER A 1 204 ? 7.283 2.809 13.415 1.00 85.81 204 SER A O 1
ATOM 1578 N N . GLY A 1 205 ? 8.394 0.875 13.117 1.00 82.38 205 GLY A N 1
ATOM 1579 C CA . GLY A 1 205 ? 8.142 0.738 11.680 1.00 82.38 205 GLY A CA 1
ATOM 1580 C C . GLY A 1 205 ? 6.662 0.595 11.324 1.00 82.38 205 GLY A C 1
ATOM 1581 O O . GLY A 1 205 ? 6.231 1.122 10.306 1.00 82.38 205 GLY A O 1
ATOM 1582 N N . ALA A 1 206 ? 5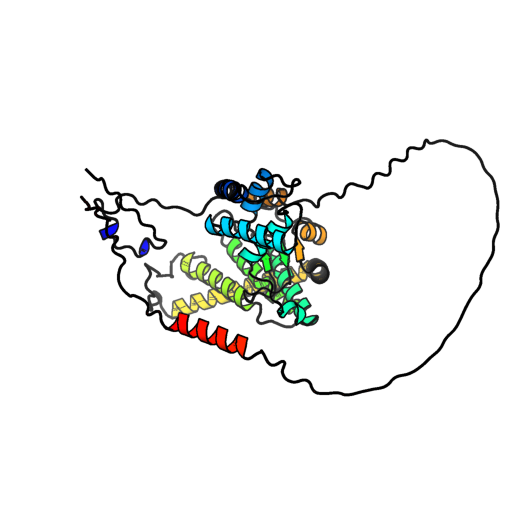.855 -0.001 12.206 1.00 88.12 206 ALA A N 1
ATOM 1583 C CA . ALA A 1 206 ? 4.417 -0.182 11.983 1.00 88.12 206 ALA A CA 1
ATOM 1584 C C . ALA A 1 206 ? 3.565 1.094 12.178 1.00 88.12 206 ALA A C 1
ATOM 1586 O O . ALA A 1 206 ? 2.337 1.027 12.130 1.00 88.12 206 ALA A O 1
ATOM 1587 N N . ALA A 1 207 ? 4.170 2.256 12.459 1.00 89.25 207 ALA A N 1
ATOM 1588 C CA . ALA A 1 207 ? 3.426 3.482 12.765 1.00 89.25 207 ALA A CA 1
ATOM 1589 C C . ALA A 1 207 ? 2.511 3.933 11.610 1.00 89.25 207 ALA A C 1
ATOM 1591 O O . ALA A 1 207 ? 1.357 4.296 11.850 1.00 89.25 207 ALA A O 1
ATOM 1592 N N . ASP A 1 208 ? 3.002 3.875 10.369 1.00 88.44 208 ASP A N 1
ATOM 1593 C CA . ASP A 1 208 ? 2.227 4.239 9.174 1.00 88.44 208 ASP A CA 1
ATOM 1594 C C . ASP A 1 208 ? 1.052 3.268 8.952 1.00 88.44 208 ASP A C 1
ATOM 1596 O O . ASP A 1 208 ? -0.075 3.685 8.670 1.00 88.44 208 ASP A O 1
ATOM 1600 N N . ASP A 1 209 ? 1.270 1.971 9.179 1.00 92.19 209 ASP A N 1
ATOM 1601 C CA . ASP A 1 209 ? 0.224 0.955 9.049 1.00 92.19 209 ASP A CA 1
ATOM 1602 C C . ASP A 1 209 ? -0.879 1.127 10.097 1.00 92.19 209 ASP A C 1
ATOM 1604 O O . ASP A 1 209 ? -2.066 1.107 9.760 1.00 92.19 209 ASP A O 1
ATOM 1608 N N . ILE A 1 210 ? -0.505 1.398 11.352 1.00 93.06 210 ILE A N 1
ATOM 1609 C CA . ILE A 1 210 ? -1.447 1.696 12.441 1.00 93.06 210 ILE A CA 1
ATOM 1610 C C . ILE A 1 210 ? -2.238 2.972 12.133 1.00 93.06 210 ILE A C 1
ATOM 1612 O O . ILE A 1 210 ? -3.453 3.019 12.353 1.00 93.06 210 ILE A O 1
ATOM 1616 N N . GLN A 1 211 ? -1.588 4.006 11.592 1.00 92.81 211 GLN A N 1
ATOM 1617 C CA . GLN A 1 211 ? -2.258 5.244 11.197 1.00 92.81 211 GLN A CA 1
ATOM 1618 C C . GLN A 1 211 ? -3.291 4.994 10.089 1.00 92.81 211 GLN A C 1
ATOM 1620 O O . GLN A 1 211 ? -4.427 5.474 10.182 1.00 92.81 211 GLN A O 1
ATOM 1625 N N . LYS A 1 212 ? -2.930 4.223 9.055 1.00 91.19 212 LYS A N 1
ATOM 1626 C CA . LYS A 1 212 ? -3.842 3.846 7.963 1.00 91.19 212 LYS A CA 1
ATOM 1627 C C . LYS A 1 212 ? -5.000 2.985 8.463 1.00 91.19 212 LYS A C 1
ATOM 1629 O O . LYS A 1 212 ? -6.145 3.272 8.111 1.00 91.19 212 LYS A O 1
ATOM 1634 N N . ALA A 1 213 ? -4.728 1.993 9.310 1.00 94.19 213 ALA A N 1
ATOM 1635 C CA . ALA A 1 213 ? -5.740 1.130 9.916 1.00 94.19 213 ALA A CA 1
ATOM 1636 C C . ALA A 1 213 ? -6.736 1.950 10.748 1.00 94.19 213 ALA A C 1
ATOM 1638 O O . ALA A 1 213 ? -7.947 1.849 10.553 1.00 94.19 213 ALA A O 1
ATOM 1639 N N . SER A 1 214 ? -6.226 2.858 11.585 1.00 93.94 214 SER A N 1
ATOM 1640 C CA . SER A 1 214 ? -7.043 3.760 12.405 1.00 93.94 214 SER A CA 1
ATOM 1641 C C . SER A 1 214 ? -7.912 4.688 11.560 1.00 93.94 214 SER A C 1
ATOM 1643 O O . SER A 1 214 ? -9.075 4.928 11.881 1.00 93.94 214 SER A O 1
ATOM 1645 N N . ARG A 1 215 ? -7.368 5.216 10.457 1.00 91.69 215 ARG A N 1
ATOM 1646 C CA . ARG A 1 215 ? -8.131 6.052 9.526 1.00 91.69 215 ARG A CA 1
ATOM 1647 C C . ARG A 1 215 ? -9.255 5.259 8.862 1.00 91.69 215 ARG A C 1
ATOM 1649 O O . ARG A 1 215 ? -10.372 5.760 8.805 1.00 91.69 215 ARG A O 1
ATOM 1656 N N . LEU A 1 216 ? -8.982 4.045 8.384 1.00 91.25 216 LEU A N 1
ATOM 1657 C CA . LEU A 1 216 ? -9.997 3.188 7.762 1.00 91.25 216 LEU A CA 1
ATOM 1658 C C . LEU A 1 216 ? -11.101 2.796 8.748 1.00 91.25 216 LEU A C 1
ATOM 1660 O O . LEU A 1 216 ? -12.277 2.886 8.400 1.00 91.25 216 LEU A O 1
ATOM 1664 N N . ALA A 1 217 ? -10.743 2.437 9.982 1.00 93.12 217 ALA A N 1
ATOM 1665 C CA . ALA A 1 217 ? -11.713 2.142 11.033 1.00 93.12 217 ALA A CA 1
ATOM 1666 C C . ALA A 1 217 ? -12.610 3.358 11.320 1.00 93.12 217 ALA A C 1
ATOM 1668 O O . ALA A 1 217 ? -13.834 3.242 11.309 1.00 93.12 217 ALA A O 1
ATOM 1669 N N . ARG A 1 218 ? -12.025 4.557 11.458 1.00 91.94 218 ARG A N 1
ATOM 1670 C CA . ARG A 1 218 ? -12.793 5.803 11.634 1.00 91.94 218 ARG A CA 1
ATOM 1671 C C . ARG A 1 218 ? -13.724 6.100 10.465 1.00 91.94 218 ARG A C 1
ATOM 1673 O O . ARG A 1 218 ? -14.867 6.460 10.704 1.00 91.94 218 ARG A O 1
ATOM 1680 N N . LEU A 1 219 ? -13.272 5.942 9.220 1.00 90.31 219 LEU A N 1
ATOM 1681 C CA . LEU A 1 219 ? -14.124 6.147 8.039 1.00 90.31 219 LEU A CA 1
ATOM 1682 C C . LEU A 1 219 ? -15.297 5.156 8.013 1.00 90.31 219 LEU A C 1
ATOM 1684 O O . LEU A 1 219 ? -16.429 5.553 7.742 1.00 90.31 219 LEU A O 1
ATOM 1688 N N . SER A 1 220 ? -15.034 3.897 8.373 1.00 89.88 220 SER A N 1
ATOM 1689 C CA . SER A 1 220 ? -16.052 2.841 8.448 1.00 89.88 220 SER A CA 1
ATOM 1690 C C . SER A 1 220 ? -17.158 3.187 9.445 1.00 89.88 220 SER A C 1
ATOM 1692 O O . SER A 1 220 ? -18.339 3.001 9.158 1.00 89.88 220 SER A O 1
ATOM 1694 N N . VAL A 1 221 ? -16.776 3.738 10.597 1.00 91.56 221 VAL A N 1
ATOM 1695 C CA . VAL A 1 221 ? -17.710 4.121 11.660 1.00 91.56 221 VAL A CA 1
ATOM 1696 C C . VAL A 1 221 ? -18.407 5.452 11.352 1.00 91.56 221 VAL A C 1
ATOM 1698 O O . VAL A 1 221 ? -19.624 5.539 11.464 1.00 91.56 221 VAL A O 1
ATOM 1701 N N . MET A 1 222 ? -17.658 6.484 10.953 1.00 89.19 222 MET A N 1
ATOM 1702 C CA . MET A 1 222 ? -18.166 7.857 10.852 1.00 89.19 222 MET A CA 1
ATOM 1703 C C . MET A 1 222 ? -18.860 8.182 9.529 1.00 89.19 222 MET A C 1
ATOM 1705 O O . MET A 1 222 ? -19.781 8.985 9.547 1.00 89.19 222 MET A O 1
ATOM 1709 N N . GLN A 1 223 ? -18.396 7.636 8.399 1.00 88.06 223 GLN A N 1
ATOM 1710 C CA . GLN A 1 223 ? -18.903 8.001 7.065 1.00 88.06 223 GLN A CA 1
ATOM 1711 C C . GLN A 1 223 ? -19.778 6.908 6.469 1.00 88.06 223 GLN A C 1
ATOM 1713 O O . GLN A 1 223 ? -20.820 7.182 5.883 1.00 88.06 223 GLN A O 1
ATOM 1718 N N . PHE A 1 224 ? -19.340 5.654 6.599 1.00 88.06 224 PHE A N 1
ATOM 1719 C CA . PHE A 1 224 ? -20.019 4.528 5.961 1.00 88.06 224 PHE A CA 1
ATOM 1720 C C . PHE A 1 224 ? -21.168 3.961 6.801 1.00 88.06 224 PHE A C 1
ATOM 1722 O O . PHE A 1 224 ? -21.916 3.124 6.303 1.00 88.06 224 PHE A O 1
ATOM 1729 N N . GLY A 1 225 ? -21.310 4.390 8.062 1.00 88.06 225 GLY A N 1
ATOM 1730 C CA . GLY A 1 225 ? -22.374 3.921 8.952 1.00 88.06 225 GLY A CA 1
ATOM 1731 C C . GLY A 1 225 ? -22.299 2.419 9.246 1.00 88.06 225 GLY A C 1
ATOM 1732 O O . GLY A 1 225 ? -23.328 1.766 9.379 1.00 88.06 225 GLY A O 1
ATOM 1733 N N . MET A 1 226 ? -21.092 1.840 9.308 1.00 87.81 226 MET A N 1
ATOM 1734 C CA . MET A 1 226 ? -20.893 0.390 9.480 1.00 87.81 226 MET A CA 1
ATOM 1735 C C . MET A 1 226 ? -20.889 -0.079 10.948 1.00 87.81 226 MET A C 1
ATOM 1737 O O . MET A 1 226 ? -20.596 -1.252 11.210 1.00 87.81 226 MET A O 1
ATOM 1741 N N . SER A 1 227 ? -21.197 0.811 11.897 1.00 87.81 227 SER A N 1
ATOM 1742 C CA . SER A 1 227 ? -21.376 0.485 13.319 1.00 87.81 227 SER A CA 1
ATOM 1743 C C . SER A 1 227 ? -22.857 0.322 13.648 1.00 87.81 227 SER A C 1
ATOM 1745 O O . SER A 1 227 ? -23.664 1.223 13.410 1.00 87.81 227 SER A O 1
ATOM 1747 N N . ASP A 1 228 ? -23.194 -0.802 14.279 1.00 86.75 228 ASP A N 1
ATOM 1748 C CA . ASP A 1 228 ? -24.561 -1.098 14.713 1.00 86.75 228 ASP A CA 1
ATOM 1749 C C . ASP A 1 228 ? -25.013 -0.174 15.859 1.00 86.75 228 ASP A C 1
ATOM 1751 O O . ASP A 1 228 ? -26.205 0.076 16.030 1.00 86.75 228 ASP A O 1
ATOM 1755 N N . ARG A 1 229 ? -24.065 0.373 16.637 1.00 89.62 229 ARG A N 1
ATOM 1756 C CA . ARG A 1 229 ? -24.343 1.256 17.783 1.00 89.62 229 ARG A CA 1
ATOM 1757 C C . ARG A 1 229 ? -24.669 2.691 17.378 1.00 89.62 229 ARG A C 1
ATOM 1759 O O . ARG A 1 229 ? -25.462 3.337 18.057 1.00 89.62 229 ARG A O 1
ATOM 1766 N N . LEU A 1 230 ? -24.043 3.195 16.315 1.00 87.19 230 LEU A N 1
ATOM 1767 C CA . LEU A 1 230 ? -24.228 4.570 15.832 1.00 87.19 230 LEU A CA 1
ATOM 1768 C C . LEU A 1 230 ? -25.272 4.670 14.711 1.00 87.19 230 LEU A C 1
ATOM 1770 O O . LEU A 1 230 ? -25.895 5.717 14.543 1.00 87.19 230 LEU A O 1
ATOM 1774 N N . GLY A 1 231 ? -25.509 3.575 13.986 1.00 86.38 231 GLY A N 1
ATOM 1775 C CA . GLY A 1 231 ? -26.483 3.520 12.902 1.00 86.38 231 GLY A CA 1
ATOM 1776 C C . GLY A 1 231 ? -26.028 4.246 11.632 1.00 86.38 231 GLY A C 1
ATOM 1777 O O . GLY A 1 231 ? -24.853 4.546 11.429 1.00 86.38 231 GLY A O 1
ATOM 1778 N N . LEU A 1 232 ? -26.989 4.515 10.745 1.00 89.94 232 LEU A N 1
ATOM 1779 C CA . LEU A 1 232 ? -26.758 5.036 9.393 1.00 89.94 232 LEU A CA 1
ATOM 1780 C C . LEU A 1 232 ? -26.710 6.574 9.369 1.00 89.94 232 LEU A C 1
ATOM 1782 O O . LEU A 1 232 ? -27.559 7.219 8.752 1.00 89.94 232 LEU A O 1
ATOM 1786 N N . VAL A 1 233 ? -25.746 7.165 10.077 1.00 87.19 233 VAL A N 1
ATOM 1787 C CA . VAL A 1 233 ? -25.562 8.624 10.166 1.00 87.19 233 VAL A CA 1
ATOM 1788 C C . VAL A 1 233 ? -24.138 8.999 9.757 1.00 87.19 233 VAL A C 1
ATOM 1790 O O . VAL A 1 233 ? -23.180 8.382 10.215 1.00 87.19 233 VAL A O 1
ATOM 1793 N N . ASP A 1 234 ? -24.000 10.027 8.914 1.00 87.81 234 ASP A N 1
ATOM 1794 C CA . ASP A 1 234 ? -22.699 10.609 8.571 1.00 87.81 234 ASP A CA 1
ATOM 1795 C C . ASP A 1 234 ? -22.275 11.631 9.635 1.00 87.81 234 ASP A C 1
ATOM 1797 O O . ASP A 1 234 ? -22.878 12.694 9.796 1.00 87.81 234 ASP A O 1
ATOM 1801 N N . TYR A 1 235 ? -21.217 11.296 10.368 1.00 84.12 235 TYR A N 1
ATOM 1802 C CA . TYR A 1 235 ? -20.608 12.139 11.396 1.00 84.12 235 TYR A CA 1
ATOM 1803 C C . TYR A 1 235 ? -19.444 12.982 10.861 1.00 84.12 235 TYR A C 1
ATOM 1805 O O . TYR A 1 235 ? -18.841 13.756 11.610 1.00 84.12 235 TYR A O 1
ATOM 1813 N N . SER A 1 236 ? -19.107 12.858 9.577 1.00 76.00 236 SER A N 1
ATOM 1814 C CA . SER A 1 236 ? -18.026 13.594 8.932 1.00 76.00 236 SER A CA 1
ATOM 1815 C C . SER A 1 236 ? -18.530 14.870 8.256 1.00 76.00 236 SER A C 1
ATOM 1817 O O . SER A 1 236 ? -18.537 14.993 7.037 1.00 76.00 236 SER A O 1
ATOM 1819 N N . LEU A 1 237 ? -18.925 15.892 9.026 1.00 62.81 237 LEU A N 1
ATOM 1820 C CA . LEU A 1 237 ? -19.124 17.213 8.410 1.00 62.81 237 LEU A CA 1
ATOM 1821 C C . LEU A 1 237 ? -17.775 17.800 7.952 1.00 62.81 237 LEU A C 1
ATOM 1823 O O . LEU A 1 237 ? -17.147 18.601 8.639 1.00 62.81 237 LEU A O 1
ATOM 1827 N N . GLN A 1 238 ? -17.353 17.429 6.747 1.00 57.69 238 GLN A N 1
ATOM 1828 C CA . GLN A 1 238 ? -16.455 18.200 5.898 1.00 57.69 238 GLN A CA 1
ATOM 1829 C C . GLN A 1 238 ? -17.236 18.613 4.650 1.00 57.69 238 GLN A C 1
ATOM 1831 O O . GLN A 1 238 ? -17.087 18.035 3.577 1.00 57.69 238 GLN A O 1
ATOM 1836 N N . GLN A 1 239 ? -18.089 19.630 4.782 1.00 45.78 239 GLN A N 1
ATOM 1837 C CA . GLN A 1 239 ? -18.538 20.372 3.609 1.00 45.78 239 GLN A CA 1
ATOM 1838 C C . GLN A 1 239 ? -17.468 21.403 3.243 1.00 45.78 239 GLN A C 1
ATOM 1840 O O . GLN A 1 239 ? -17.182 22.295 4.032 1.00 45.78 239 GLN A O 1
ATOM 1845 N N . GLY A 1 240 ? -16.890 21.252 2.048 1.00 46.94 240 GLY A N 1
ATOM 1846 C CA . GLY A 1 240 ? -16.211 22.315 1.305 1.00 46.94 240 GLY A CA 1
ATOM 1847 C C . GLY A 1 240 ? -15.000 22.957 1.980 1.00 46.94 240 GLY A C 1
ATOM 1848 O O . GLY A 1 240 ? -15.130 24.031 2.540 1.00 46.94 240 GLY A O 1
ATOM 1849 N N . GLY A 1 241 ? -13.814 22.354 1.829 1.00 48.47 241 GLY A N 1
ATOM 1850 C CA . GLY A 1 241 ? -12.505 23.038 1.820 1.00 48.47 241 GLY A CA 1
ATOM 1851 C C . GLY A 1 241 ? -12.021 23.770 3.083 1.00 48.47 241 GLY A C 1
ATOM 1852 O O . GLY A 1 241 ? -10.814 23.986 3.210 1.00 48.47 241 GLY A O 1
ATOM 1853 N N . GLU A 1 242 ? -12.899 24.122 4.015 1.00 51.62 242 GLU A N 1
ATOM 1854 C CA . GLU A 1 242 ? -12.576 24.806 5.256 1.00 51.62 242 GLU A CA 1
ATOM 1855 C C . GLU A 1 242 ? -12.370 23.783 6.371 1.00 51.62 242 GLU A C 1
ATOM 1857 O O . GLU A 1 242 ? -13.145 22.842 6.560 1.00 51.62 242 GLU A O 1
ATOM 1862 N N . GLN A 1 243 ? -11.283 23.958 7.122 1.00 51.34 243 GLN A N 1
ATOM 1863 C CA . GLN A 1 243 ? -11.064 23.209 8.351 1.00 51.34 243 GLN A CA 1
ATOM 1864 C C . GLN A 1 243 ? -12.082 23.679 9.389 1.00 51.34 243 GLN A C 1
ATOM 1866 O O . GLN A 1 243 ? -11.813 24.579 10.182 1.00 51.34 243 GLN A O 1
ATOM 1871 N N . ASN A 1 244 ? -13.272 23.083 9.368 1.00 55.00 244 ASN A N 1
ATOM 1872 C CA . ASN A 1 244 ? -14.246 23.273 10.426 1.00 55.00 244 ASN A CA 1
ATOM 1873 C C . ASN A 1 244 ? -13.649 22.746 11.735 1.00 55.00 244 ASN A C 1
ATOM 1875 O O . ASN A 1 244 ? -13.499 21.544 11.938 1.00 55.00 244 ASN A O 1
ATOM 1879 N N . PHE A 1 245 ? -13.310 23.672 12.633 1.00 60.09 245 PHE A N 1
ATOM 1880 C CA . PHE A 1 245 ? -12.832 23.3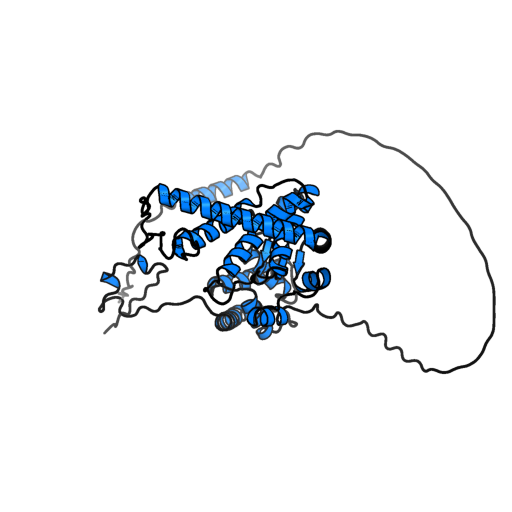77 13.986 1.00 60.09 245 PHE A CA 1
ATOM 1881 C C . PHE A 1 245 ? -13.922 22.769 14.887 1.00 60.09 245 PHE A C 1
ATOM 1883 O O . PHE A 1 245 ? -13.625 22.319 15.993 1.00 60.09 245 PHE A O 1
ATOM 1890 N N . TYR A 1 246 ? -15.177 22.742 14.430 1.00 67.25 246 TYR A N 1
ATOM 1891 C CA . TYR A 1 246 ? -16.313 22.218 15.178 1.00 67.25 246 TYR A CA 1
ATOM 1892 C C . TYR A 1 246 ? -16.684 20.803 14.738 1.00 67.25 246 TYR A C 1
ATOM 1894 O O . TYR A 1 246 ? -17.001 20.554 13.576 1.00 67.25 246 TYR A O 1
ATOM 1902 N N . ARG A 1 247 ? -16.692 19.880 15.707 1.00 74.50 247 ARG A N 1
ATOM 1903 C CA . ARG A 1 247 ? -17.243 18.530 15.545 1.00 74.50 247 ARG A CA 1
ATOM 1904 C C . ARG A 1 247 ? -18.775 18.625 15.534 1.00 74.50 247 ARG A C 1
ATOM 1906 O O . ARG A 1 247 ? -19.327 19.239 16.447 1.00 74.50 247 ARG A O 1
ATOM 1913 N N . PRO A 1 248 ? -19.483 18.010 14.572 1.00 81.00 248 PRO A N 1
ATOM 1914 C CA . PRO A 1 248 ? -20.943 18.105 14.474 1.00 81.00 248 PRO A CA 1
ATOM 1915 C C . PRO A 1 248 ? -21.695 17.182 15.455 1.00 81.00 248 PRO A C 1
ATOM 1917 O O . PRO A 1 248 ? -22.890 16.951 15.292 1.00 81.00 248 PRO A O 1
ATOM 1920 N N . TYR A 1 249 ? -21.013 16.613 16.451 1.00 85.06 249 TYR A N 1
ATOM 1921 C CA . TYR A 1 249 ? -21.556 15.617 17.375 1.00 85.06 249 TYR A CA 1
ATOM 1922 C C . TYR A 1 249 ? -21.128 15.888 18.820 1.00 85.06 249 TYR A C 1
ATOM 1924 O O . TYR A 1 249 ? -20.150 16.586 19.083 1.00 85.06 249 TYR A O 1
ATOM 1932 N N . SER A 1 250 ? -21.883 15.331 19.769 1.00 91.19 250 SER A N 1
ATOM 1933 C CA . SER A 1 250 ? -21.630 15.490 21.205 1.00 91.19 250 SER A CA 1
ATOM 1934 C C . SER A 1 250 ? -20.393 14.715 21.673 1.00 91.19 250 SER A C 1
ATOM 1936 O O . SER A 1 250 ? -20.019 13.706 21.076 1.00 91.19 250 SER A O 1
ATOM 1938 N N . GLU A 1 251 ? -19.814 15.120 22.807 1.00 90.75 251 GLU A N 1
ATOM 1939 C CA . GLU A 1 251 ? -18.707 14.399 23.465 1.00 90.75 251 GLU A CA 1
ATOM 1940 C C . GLU A 1 251 ? -19.058 12.938 23.787 1.00 90.75 251 GLU A C 1
ATOM 1942 O O . GLU A 1 251 ? -18.221 12.046 23.672 1.00 90.75 251 GLU A O 1
ATOM 1947 N N . HIS A 1 252 ? -20.320 12.662 24.130 1.00 92.56 252 HIS A N 1
ATOM 1948 C CA . HIS A 1 252 ? -20.775 11.290 24.345 1.00 92.56 252 HIS A CA 1
ATOM 1949 C C . HIS A 1 252 ? -20.664 10.450 23.066 1.00 92.56 252 HIS A C 1
ATOM 1951 O O . HIS A 1 252 ? -20.160 9.332 23.105 1.00 92.56 252 HIS A O 1
ATOM 1957 N N . THR A 1 253 ? -21.080 11.009 21.927 1.00 91.12 253 THR A N 1
ATOM 1958 C CA . THR A 1 253 ? -20.979 10.337 20.623 1.00 91.12 253 THR A CA 1
ATOM 1959 C C . THR A 1 253 ? -19.519 10.156 20.217 1.00 91.12 253 THR A C 1
ATOM 1961 O O . THR A 1 253 ? -19.153 9.094 19.728 1.00 91.12 253 THR A O 1
ATOM 1964 N N . ALA A 1 254 ? -18.670 11.155 20.481 1.00 91.94 254 ALA A N 1
ATOM 1965 C CA . ALA A 1 254 ? -17.231 11.070 20.236 1.00 91.94 254 ALA A CA 1
ATOM 1966 C C . ALA A 1 254 ? -16.603 9.882 20.978 1.00 91.94 254 ALA A C 1
ATOM 1968 O O . ALA A 1 254 ? -15.902 9.081 20.368 1.00 91.94 254 ALA A O 1
ATOM 1969 N N . LYS A 1 255 ? -16.937 9.715 22.264 1.00 94.12 255 LYS A N 1
ATOM 1970 C CA . LYS A 1 255 ? -16.485 8.569 23.058 1.00 94.12 255 LYS A CA 1
ATOM 1971 C C . LYS A 1 255 ? -16.949 7.237 22.464 1.00 94.12 255 LYS A C 1
ATOM 1973 O O . LYS A 1 255 ? -16.153 6.315 22.363 1.00 94.12 255 LYS A O 1
ATOM 1978 N N . VAL A 1 256 ? -18.216 7.141 22.051 1.00 93.69 256 VAL A N 1
ATOM 1979 C CA . VAL A 1 256 ? -18.747 5.918 21.424 1.00 93.69 256 VAL A CA 1
ATOM 1980 C C . VAL A 1 256 ? -17.999 5.592 20.128 1.00 93.69 256 VAL A C 1
ATOM 1982 O O . VAL A 1 256 ? -17.672 4.432 19.910 1.00 93.69 256 VAL A O 1
ATOM 1985 N N . ILE A 1 257 ? -17.688 6.597 19.302 1.00 93.00 257 ILE A N 1
ATOM 1986 C CA . ILE A 1 257 ? -16.887 6.422 18.081 1.00 93.00 257 ILE A CA 1
ATOM 1987 C C . ILE A 1 257 ? -15.487 5.894 18.421 1.00 93.00 257 ILE A C 1
ATOM 1989 O O . ILE A 1 257 ? -15.031 4.943 17.791 1.00 93.00 257 ILE A O 1
ATOM 1993 N N . ASP A 1 258 ? -14.809 6.492 19.403 1.00 93.88 258 ASP A N 1
ATOM 1994 C CA . ASP A 1 258 ? -13.460 6.076 19.803 1.00 93.88 258 ASP A CA 1
ATOM 1995 C C . ASP A 1 258 ? -13.443 4.646 20.374 1.00 93.88 258 ASP A C 1
ATOM 1997 O O . ASP A 1 258 ? -12.560 3.857 20.024 1.00 93.88 258 ASP A O 1
ATOM 2001 N N . ASP A 1 259 ? -14.442 4.290 21.190 1.00 95.00 259 ASP A N 1
ATOM 2002 C CA . ASP A 1 259 ? -14.618 2.934 21.719 1.00 95.00 259 ASP A CA 1
ATOM 2003 C C . ASP A 1 259 ? -14.807 1.921 20.573 1.00 95.00 259 ASP A C 1
ATOM 2005 O O . ASP A 1 259 ? -14.159 0.874 20.559 1.00 95.00 259 ASP A O 1
ATOM 2009 N N . GLU A 1 260 ? -15.639 2.249 19.580 1.00 94.38 260 GLU A N 1
ATOM 2010 C CA . GLU A 1 260 ? -15.919 1.368 18.441 1.00 94.38 260 GLU A CA 1
ATOM 2011 C C . GLU A 1 260 ? -14.694 1.166 17.540 1.00 94.38 260 GLU A C 1
ATOM 2013 O O . GLU A 1 260 ? -14.396 0.057 17.101 1.00 94.38 260 GLU A O 1
ATOM 2018 N N . VAL A 1 261 ? -13.948 2.242 17.278 1.00 94.88 261 VAL A N 1
ATOM 2019 C CA . VAL A 1 261 ? -12.711 2.189 16.489 1.00 94.88 261 VAL A CA 1
ATOM 2020 C C . VAL A 1 261 ? -11.669 1.318 17.186 1.00 94.88 261 VAL A C 1
ATOM 2022 O O . VAL A 1 261 ? -11.016 0.506 16.529 1.00 94.88 261 VAL A O 1
ATOM 2025 N N . SER A 1 262 ? -11.531 1.463 18.506 1.00 95.75 262 SER A N 1
ATOM 2026 C CA . SER A 1 262 ? -10.631 0.636 19.312 1.00 95.75 262 SER A CA 1
ATOM 2027 C C . SER A 1 262 ? -11.016 -0.844 19.242 1.00 95.75 262 SER A C 1
ATOM 2029 O O . SER A 1 262 ? -10.154 -1.690 19.007 1.00 95.75 262 SER A O 1
ATOM 2031 N N . GLN A 1 263 ? -12.311 -1.159 19.361 1.00 95.62 263 GLN A N 1
ATOM 2032 C CA . GLN A 1 263 ? -12.820 -2.530 19.236 1.00 95.62 263 GLN A CA 1
ATOM 2033 C C . GLN A 1 263 ? -12.499 -3.135 17.867 1.00 95.62 263 GLN A C 1
ATOM 2035 O O . GLN A 1 263 ? -11.873 -4.187 17.809 1.00 95.62 263 GLN A O 1
ATOM 2040 N N . ILE A 1 264 ? -12.805 -2.430 16.772 1.00 95.19 264 ILE A N 1
ATOM 2041 C CA . ILE A 1 264 ? -12.515 -2.910 15.411 1.00 95.19 264 ILE A CA 1
ATOM 2042 C C . ILE A 1 264 ? -11.027 -3.241 15.243 1.00 95.19 264 ILE A C 1
ATOM 2044 O O . ILE A 1 264 ? -10.686 -4.280 14.677 1.00 95.19 264 ILE A O 1
ATOM 2048 N N . ILE A 1 265 ? -10.133 -2.369 15.718 1.00 96.12 265 ILE A N 1
ATOM 2049 C CA . ILE A 1 265 ? -8.686 -2.580 15.595 1.00 96.12 265 ILE A CA 1
ATOM 2050 C C . ILE A 1 265 ? -8.240 -3.798 16.410 1.00 96.12 265 ILE A C 1
ATOM 2052 O O . ILE A 1 265 ? -7.493 -4.621 15.883 1.00 96.12 265 ILE A O 1
ATOM 2056 N N . ASN A 1 266 ? -8.701 -3.934 17.655 1.00 96.75 266 ASN A N 1
ATOM 2057 C CA . ASN A 1 266 ? -8.329 -5.053 18.523 1.00 96.75 266 ASN A CA 1
ATOM 2058 C C . ASN A 1 266 ? -8.842 -6.392 17.974 1.00 96.75 266 ASN A C 1
ATOM 2060 O O . ASN A 1 266 ? -8.067 -7.343 17.885 1.00 96.75 266 ASN A O 1
ATOM 2064 N N . ASP A 1 267 ? -10.093 -6.440 17.511 1.00 96.38 267 ASP A N 1
ATOM 2065 C CA . ASP A 1 267 ? -10.690 -7.640 16.920 1.00 96.38 267 ASP A CA 1
ATOM 2066 C C . ASP A 1 267 ? -9.921 -8.081 15.666 1.00 96.38 267 ASP A C 1
ATOM 2068 O O . ASP A 1 267 ? -9.621 -9.263 15.478 1.00 96.38 267 ASP A O 1
ATOM 2072 N N . GLN A 1 268 ? -9.551 -7.127 14.797 1.00 96.62 268 GLN A N 1
ATOM 2073 C CA . GLN A 1 268 ? -8.746 -7.446 13.617 1.00 96.62 268 GLN A CA 1
ATOM 2074 C C . GLN A 1 268 ? -7.308 -7.839 13.985 1.00 96.62 268 GLN A C 1
ATOM 2076 O O . GLN A 1 268 ? -6.741 -8.713 13.328 1.00 96.62 268 GLN A O 1
ATOM 2081 N N . TYR A 1 269 ? -6.720 -7.252 15.031 1.00 96.75 269 TYR A N 1
ATOM 2082 C CA . TYR A 1 269 ? -5.391 -7.631 15.515 1.00 96.75 269 TYR A CA 1
ATOM 2083 C C . TYR A 1 269 ? -5.361 -9.078 16.017 1.00 96.75 269 TYR A C 1
ATOM 2085 O O . TYR A 1 269 ? -4.483 -9.856 15.634 1.00 96.75 269 TYR A O 1
ATOM 2093 N N . GLU A 1 270 ? -6.349 -9.467 16.822 1.00 97.06 270 GLU A N 1
ATOM 2094 C CA . GLU A 1 270 ? -6.476 -10.829 17.346 1.00 97.06 270 GLU A CA 1
ATOM 2095 C C . GLU A 1 270 ? -6.726 -11.844 16.222 1.00 97.06 270 GLU A C 1
ATOM 2097 O O . GLU A 1 270 ? -6.084 -12.901 16.166 1.00 97.06 270 GLU A O 1
ATOM 2102 N N . ARG A 1 271 ? -7.591 -11.493 15.264 1.00 96.25 271 ARG A N 1
ATOM 2103 C CA . ARG A 1 271 ? -7.870 -12.313 14.079 1.00 96.25 271 ARG A CA 1
ATOM 2104 C C . ARG A 1 271 ? -6.607 -12.594 13.266 1.00 96.25 271 ARG A C 1
ATOM 2106 O O . ARG A 1 271 ? -6.363 -13.735 12.877 1.00 96.25 271 ARG A O 1
ATOM 2113 N N . VAL A 1 272 ? -5.788 -11.573 13.021 1.00 95.94 272 VAL A N 1
ATOM 2114 C CA . VAL A 1 272 ? -4.542 -11.716 12.251 1.00 95.94 272 VAL A CA 1
ATOM 2115 C C . VAL A 1 272 ? -3.487 -12.474 13.037 1.00 95.94 272 VAL A C 1
ATOM 2117 O O . VAL A 1 272 ? -2.802 -13.324 12.478 1.00 95.94 272 VAL A O 1
ATOM 2120 N N . THR A 1 273 ? -3.390 -12.226 14.340 1.00 95.88 273 THR A N 1
ATOM 2121 C CA . THR A 1 273 ? -2.493 -12.968 15.233 1.00 95.88 273 THR A CA 1
ATOM 2122 C C . THR A 1 273 ? -2.804 -14.464 15.203 1.00 95.88 273 THR A C 1
ATOM 2124 O O . THR A 1 273 ? -1.894 -15.286 15.105 1.00 95.88 273 THR A O 1
ATOM 2127 N N . THR A 1 274 ? -4.088 -14.824 15.237 1.00 97.06 274 THR A N 1
ATOM 2128 C CA . THR A 1 274 ? -4.543 -16.217 15.120 1.00 97.06 274 THR A CA 1
ATOM 2129 C C . THR A 1 274 ? -4.173 -16.803 13.757 1.00 97.06 274 THR A C 1
ATOM 2131 O O . THR A 1 274 ? -3.549 -17.860 13.700 1.00 97.06 274 THR A O 1
ATOM 2134 N N . LEU A 1 275 ? -4.447 -16.077 12.666 1.00 95.31 275 LEU A N 1
ATOM 2135 C CA . LEU A 1 275 ? -4.097 -16.497 11.305 1.00 95.31 275 LEU A CA 1
ATOM 2136 C C . LEU A 1 275 ? -2.589 -16.751 11.135 1.00 95.31 275 LEU A C 1
ATOM 2138 O O . LEU A 1 275 ? -2.193 -17.755 10.546 1.00 95.31 275 LEU A O 1
ATOM 2142 N N . LEU A 1 276 ? -1.741 -15.853 11.646 1.00 95.31 276 LEU A N 1
ATOM 2143 C CA . LEU A 1 276 ? -0.285 -15.980 11.542 1.00 95.31 276 LEU A CA 1
ATOM 2144 C C . LEU A 1 276 ? 0.256 -17.152 12.371 1.00 95.31 276 LEU A C 1
ATOM 2146 O O . LEU A 1 276 ? 1.193 -17.811 11.929 1.00 95.31 276 LEU A O 1
ATOM 2150 N N . LYS A 1 277 ? -0.350 -17.451 13.528 1.00 95.81 277 LYS A N 1
ATOM 2151 C CA . LYS A 1 277 ? -0.008 -18.634 14.337 1.00 95.81 277 LYS A CA 1
ATOM 2152 C C . LYS A 1 277 ? -0.403 -19.937 13.646 1.00 95.81 277 LYS A C 1
ATOM 2154 O O . LYS A 1 277 ? 0.368 -20.888 13.644 1.00 95.81 277 LYS A O 1
ATOM 2159 N N . GLU A 1 278 ? -1.578 -19.987 13.023 1.00 95.75 278 GLU A N 1
ATOM 2160 C CA . GLU A 1 278 ? -2.013 -21.162 12.254 1.00 95.75 278 GLU A CA 1
ATOM 2161 C C . GLU A 1 278 ? -1.109 -21.441 11.041 1.00 95.75 278 GLU A C 1
ATOM 2163 O O . GLU A 1 278 ? -0.954 -22.594 10.636 1.00 95.75 278 GLU A O 1
ATOM 2168 N N . ARG A 1 279 ? -0.510 -20.387 10.471 1.00 93.75 279 ARG A N 1
ATOM 2169 C CA . ARG A 1 279 ? 0.326 -20.413 9.257 1.00 93.75 279 ARG A CA 1
ATOM 2170 C C . ARG A 1 279 ? 1.803 -20.133 9.525 1.00 93.75 279 ARG A C 1
ATOM 2172 O O . ARG A 1 279 ? 2.521 -19.629 8.663 1.00 93.75 279 ARG A O 1
ATOM 2179 N N . GLU A 1 280 ? 2.266 -20.473 10.723 1.00 94.56 280 GLU A N 1
ATOM 2180 C CA . GLU A 1 280 ? 3.637 -20.230 11.176 1.00 94.56 280 GLU A CA 1
ATOM 2181 C C . GLU A 1 280 ? 4.687 -20.828 10.223 1.00 94.56 280 GLU A C 1
ATOM 2183 O O . GLU A 1 280 ? 5.688 -20.185 9.903 1.00 94.56 280 GLU A O 1
ATOM 2188 N N . LYS A 1 281 ? 4.436 -22.032 9.692 1.00 94.31 281 LYS A N 1
ATOM 2189 C CA . LYS A 1 281 ? 5.356 -22.708 8.762 1.00 94.31 281 LYS A CA 1
ATOM 2190 C C . LYS A 1 281 ? 5.535 -21.921 7.466 1.00 94.31 281 LYS A C 1
ATOM 2192 O O . LYS A 1 281 ? 6.661 -21.740 7.004 1.00 94.31 281 LYS A O 1
ATOM 2197 N N . GLU A 1 282 ? 4.431 -21.458 6.889 1.00 93.12 282 GLU A N 1
ATOM 2198 C CA . GLU A 1 282 ? 4.415 -20.670 5.662 1.00 93.12 282 GLU A CA 1
ATOM 2199 C C . GLU A 1 282 ? 5.090 -19.304 5.869 1.00 93.12 282 GLU A C 1
ATOM 2201 O O . GLU A 1 282 ? 5.858 -18.867 5.010 1.00 93.12 282 GLU A O 1
ATOM 2206 N N . VAL A 1 283 ? 4.879 -18.663 7.029 1.00 94.00 283 VAL A N 1
ATOM 2207 C CA . VAL A 1 283 ? 5.554 -17.405 7.393 1.00 94.00 283 VAL A CA 1
ATOM 2208 C C . VAL A 1 283 ? 7.070 -17.602 7.456 1.00 94.00 283 VAL A C 1
ATOM 2210 O O . VAL A 1 283 ? 7.807 -16.862 6.803 1.00 94.00 283 VAL A O 1
ATOM 2213 N N . HIS A 1 284 ? 7.551 -18.607 8.194 1.00 94.31 284 HIS A N 1
ATOM 2214 C CA . HIS A 1 284 ? 8.987 -18.864 8.321 1.00 94.31 284 HIS A CA 1
ATOM 2215 C C . HIS A 1 284 ? 9.644 -19.160 6.972 1.00 94.31 284 HIS A C 1
ATOM 2217 O O . HIS A 1 284 ? 10.678 -18.568 6.659 1.00 94.31 284 HIS A O 1
ATOM 2223 N N . SER A 1 285 ? 9.020 -20.006 6.146 1.00 93.88 285 SER A N 1
ATOM 2224 C CA . SER A 1 285 ? 9.548 -20.349 4.823 1.00 93.88 285 SER A CA 1
ATOM 2225 C C . SER A 1 285 ? 9.666 -19.120 3.915 1.00 93.88 285 SER A C 1
ATOM 2227 O O . SER A 1 285 ? 10.718 -18.898 3.306 1.00 93.88 285 SER A O 1
ATOM 2229 N N . LEU A 1 286 ? 8.631 -18.271 3.881 1.00 93.06 286 LEU A N 1
ATOM 2230 C CA . LEU A 1 286 ? 8.656 -17.044 3.088 1.00 93.06 286 LEU A CA 1
ATOM 2231 C C . LEU A 1 286 ? 9.730 -16.069 3.592 1.00 93.06 286 LEU A C 1
ATOM 2233 O O . LEU A 1 286 ? 10.443 -15.462 2.791 1.00 93.06 286 LEU A O 1
ATOM 2237 N N . CYS A 1 287 ? 9.877 -15.922 4.909 1.00 92.62 287 CYS A N 1
ATOM 2238 C CA . CYS A 1 287 ? 10.848 -14.994 5.481 1.00 92.62 287 CYS A CA 1
ATOM 2239 C C . CYS A 1 287 ? 12.291 -15.447 5.286 1.00 92.62 287 CYS A C 1
ATOM 2241 O O . CYS A 1 287 ? 13.154 -14.613 5.015 1.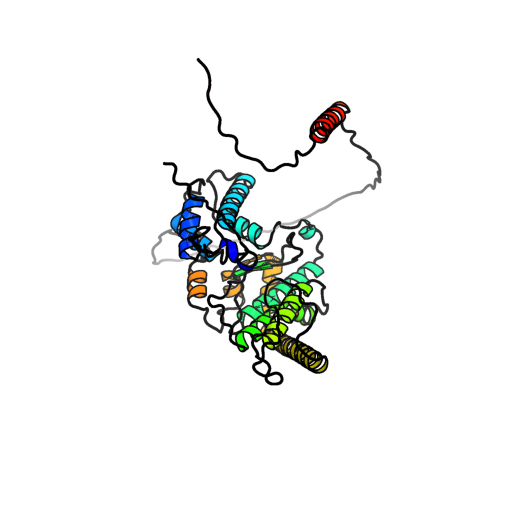00 92.62 287 CYS A O 1
ATOM 2243 N N . GLU A 1 288 ? 12.576 -16.745 5.375 1.00 93.06 288 GLU A N 1
ATOM 2244 C CA . GLU A 1 288 ? 13.899 -17.283 5.048 1.00 93.06 288 GLU A CA 1
ATOM 2245 C C . GLU A 1 288 ? 14.257 -17.020 3.584 1.00 93.06 288 GLU A C 1
ATOM 2247 O O . GLU A 1 288 ? 15.353 -16.530 3.285 1.00 93.06 288 GLU A O 1
ATOM 2252 N N . LEU A 1 289 ? 13.301 -17.244 2.675 1.00 92.62 289 LEU A N 1
ATOM 2253 C CA . LEU A 1 289 ? 13.469 -16.907 1.267 1.00 92.62 289 LEU A CA 1
ATOM 2254 C C . LEU A 1 289 ? 13.739 -15.403 1.091 1.00 92.62 289 LEU A C 1
ATOM 2256 O O . LEU A 1 289 ? 14.639 -15.027 0.335 1.00 92.62 289 LEU A O 1
ATOM 2260 N N . LEU A 1 290 ? 13.035 -14.545 1.835 1.00 91.81 290 LEU A N 1
ATOM 2261 C CA . LEU A 1 290 ? 13.127 -13.089 1.700 1.00 91.81 290 LEU A CA 1
ATOM 2262 C C . LEU A 1 290 ? 14.454 -12.556 2.228 1.00 91.81 290 LEU A C 1
ATOM 2264 O O . LEU A 1 290 ? 15.051 -11.674 1.618 1.00 91.81 290 LEU A O 1
ATOM 2268 N N . ILE A 1 291 ? 14.946 -13.125 3.325 1.00 90.88 291 ILE A N 1
ATOM 2269 C CA . ILE A 1 291 ? 16.264 -12.807 3.875 1.00 90.88 291 ILE A CA 1
ATOM 2270 C C . ILE A 1 291 ? 17.365 -13.234 2.896 1.00 90.88 291 ILE A C 1
ATOM 2272 O O . ILE A 1 291 ? 18.356 -12.519 2.761 1.00 90.88 291 ILE A O 1
ATOM 2276 N N . SER A 1 292 ? 17.193 -14.362 2.194 1.00 89.88 292 SER A N 1
ATOM 2277 C CA . SER A 1 292 ? 18.193 -14.865 1.242 1.00 89.88 292 SER A CA 1
ATOM 2278 C C . SER A 1 292 ? 18.259 -14.069 -0.068 1.00 89.88 292 SER A C 1
ATOM 2280 O O . SER A 1 292 ? 19.353 -13.828 -0.576 1.00 89.88 292 SER A O 1
ATOM 2282 N N . ARG A 1 293 ? 17.109 -13.654 -0.621 1.00 86.12 293 ARG A N 1
ATOM 2283 C CA . ARG A 1 293 ? 17.028 -12.972 -1.929 1.00 86.12 293 ARG A CA 1
ATOM 2284 C C . ARG A 1 293 ? 16.857 -11.460 -1.844 1.00 86.12 293 ARG A C 1
ATOM 2286 O O . ARG A 1 293 ? 16.989 -10.792 -2.863 1.00 86.12 293 ARG A O 1
ATOM 2293 N N . GLU A 1 294 ? 16.531 -10.919 -0.671 1.00 85.75 294 GLU A N 1
ATOM 2294 C CA . GLU A 1 294 ? 16.190 -9.510 -0.390 1.00 85.75 294 GLU A CA 1
ATOM 2295 C C . GLU A 1 294 ? 14.952 -8.959 -1.125 1.00 85.75 294 GLU A C 1
ATOM 2297 O O . GLU A 1 294 ? 14.362 -7.949 -0.718 1.00 85.75 294 GLU A O 1
ATOM 2302 N N . SER A 1 295 ? 14.538 -9.611 -2.210 1.00 84.69 295 SER A N 1
ATOM 2303 C CA . SER A 1 295 ? 13.297 -9.363 -2.916 1.00 84.69 295 SER A CA 1
ATOM 2304 C C . SER A 1 295 ? 12.731 -10.654 -3.496 1.00 84.69 295 SER A C 1
ATOM 2306 O O . SER A 1 295 ? 13.473 -11.488 -4.010 1.00 84.69 295 SER A O 1
ATOM 2308 N N . ILE A 1 296 ? 11.409 -10.792 -3.411 1.00 87.06 296 ILE A N 1
ATOM 2309 C CA . ILE A 1 296 ? 10.646 -11.934 -3.914 1.00 87.06 296 ILE A CA 1
ATOM 2310 C C . ILE A 1 296 ? 9.506 -11.413 -4.793 1.00 87.06 296 ILE A C 1
ATOM 2312 O O . ILE A 1 296 ? 8.874 -10.405 -4.479 1.00 87.06 296 ILE A O 1
ATOM 2316 N N . THR A 1 297 ? 9.236 -12.103 -5.892 1.00 85.50 297 THR A N 1
ATOM 2317 C CA . THR A 1 297 ? 8.156 -11.848 -6.853 1.00 85.50 297 THR A CA 1
ATOM 2318 C C . THR A 1 297 ? 6.968 -12.791 -6.653 1.00 85.50 297 THR A C 1
ATOM 2320 O O . THR A 1 297 ? 7.090 -13.846 -6.038 1.00 85.50 297 THR A O 1
ATOM 2323 N N . TYR A 1 298 ? 5.808 -12.445 -7.217 1.00 83.50 298 TYR A N 1
ATOM 2324 C CA . TYR A 1 298 ? 4.571 -13.225 -7.095 1.00 83.50 298 TYR A CA 1
ATOM 2325 C C . TYR A 1 298 ? 4.735 -14.724 -7.404 1.00 83.50 298 TYR A C 1
ATOM 2327 O O . TYR A 1 298 ? 4.207 -15.557 -6.673 1.00 83.50 298 TYR A O 1
ATOM 2335 N N . SER A 1 299 ? 5.477 -15.086 -8.457 1.00 83.00 299 SER A N 1
ATOM 2336 C CA . SER A 1 299 ? 5.701 -16.493 -8.824 1.00 83.00 299 SER A CA 1
ATOM 2337 C C . SER A 1 299 ? 6.475 -17.259 -7.754 1.00 83.00 299 SER A C 1
ATOM 2339 O O . SER A 1 299 ? 6.157 -18.405 -7.469 1.00 83.00 299 SER A O 1
ATOM 2341 N N . GLU A 1 300 ? 7.455 -16.619 -7.121 1.00 85.06 300 GLU A N 1
ATOM 2342 C CA . GLU A 1 300 ? 8.254 -17.233 -6.057 1.00 85.06 300 GLU A CA 1
ATOM 2343 C C . GLU A 1 300 ? 7.445 -17.357 -4.755 1.00 85.06 300 GLU A C 1
ATOM 2345 O O . GLU A 1 300 ? 7.576 -18.346 -4.040 1.00 85.06 300 GLU A O 1
ATOM 2350 N N . ILE A 1 301 ? 6.561 -16.390 -4.473 1.00 86.56 301 ILE A N 1
ATOM 2351 C CA . ILE A 1 301 ? 5.592 -16.472 -3.365 1.00 86.56 301 ILE A CA 1
ATOM 2352 C C . ILE A 1 301 ? 4.652 -17.667 -3.589 1.00 86.56 301 ILE A C 1
ATOM 2354 O O . ILE A 1 301 ? 4.431 -18.459 -2.674 1.00 86.56 301 ILE A O 1
ATOM 2358 N N . LEU A 1 302 ? 4.145 -17.826 -4.816 1.00 87.56 302 LEU A N 1
ATOM 2359 C CA . LEU A 1 302 ? 3.273 -18.934 -5.211 1.00 87.56 302 LEU A CA 1
ATOM 2360 C C . LEU A 1 302 ? 3.977 -20.296 -5.096 1.00 87.56 302 LEU A C 1
ATOM 2362 O O . LEU A 1 302 ? 3.373 -21.248 -4.612 1.00 87.56 302 LEU A O 1
ATOM 2366 N N . GLU A 1 303 ? 5.239 -20.393 -5.517 1.00 87.69 303 GLU A N 1
ATOM 2367 C CA . GLU A 1 303 ? 6.052 -21.611 -5.381 1.00 87.69 303 GLU A CA 1
ATOM 2368 C C . GLU A 1 303 ? 6.324 -21.965 -3.909 1.00 87.69 303 GLU A C 1
ATOM 2370 O O . GLU A 1 303 ? 6.358 -23.143 -3.558 1.00 87.69 303 GLU A O 1
ATOM 2375 N N . CYS A 1 304 ? 6.494 -20.959 -3.046 1.00 86.75 304 CYS A N 1
ATOM 2376 C CA . CYS A 1 304 ? 6.818 -21.140 -1.632 1.00 86.75 304 CYS A CA 1
ATOM 2377 C C . CYS A 1 304 ? 5.599 -21.524 -0.775 1.00 86.75 304 CYS A C 1
ATOM 2379 O O . CYS A 1 304 ? 5.685 -22.442 0.037 1.00 86.75 304 CYS A O 1
ATOM 2381 N N . ILE A 1 305 ? 4.465 -20.839 -0.952 1.00 86.81 305 ILE A N 1
ATOM 2382 C CA . ILE A 1 305 ? 3.279 -20.972 -0.080 1.00 86.81 305 ILE A CA 1
ATOM 2383 C C . ILE A 1 305 ? 2.183 -21.833 -0.727 1.00 86.81 305 ILE A C 1
ATOM 2385 O O . ILE A 1 305 ? 1.279 -22.324 -0.050 1.00 86.81 305 ILE A O 1
ATOM 2389 N N . GLY A 1 306 ? 2.267 -22.057 -2.038 1.00 86.75 306 GLY A N 1
ATOM 2390 C CA . GLY A 1 306 ? 1.260 -22.776 -2.807 1.00 86.75 306 GLY A CA 1
ATOM 2391 C C . GLY A 1 306 ? 0.120 -21.877 -3.299 1.00 86.75 306 GLY A C 1
ATOM 2392 O O . GLY A 1 306 ? 0.122 -20.659 -3.088 1.00 86.75 306 GLY A O 1
ATOM 2393 N N . PRO A 1 307 ? -0.870 -22.462 -4.000 1.00 85.50 307 PRO A N 1
ATOM 2394 C CA . PRO A 1 307 ? -1.959 -21.706 -4.597 1.00 85.50 307 PRO A CA 1
ATOM 2395 C C . PRO A 1 307 ? -2.808 -21.013 -3.534 1.00 85.50 307 PRO A C 1
ATOM 2397 O O . PRO A 1 307 ? -3.098 -21.560 -2.469 1.00 85.50 307 PRO A O 1
ATOM 2400 N N . ARG A 1 308 ? -3.245 -19.796 -3.856 1.00 83.06 308 ARG A N 1
ATOM 2401 C CA . ARG A 1 308 ? -4.133 -19.024 -2.992 1.00 83.06 308 ARG A CA 1
ATOM 2402 C C . ARG A 1 308 ? -5.465 -19.770 -2.798 1.00 83.06 308 ARG A C 1
ATOM 2404 O O . ARG A 1 308 ? -6.042 -20.216 -3.790 1.00 83.06 308 ARG A O 1
ATOM 2411 N N . PRO A 1 309 ? -5.998 -19.859 -1.563 1.00 82.81 309 PRO A N 1
ATOM 2412 C CA . PRO A 1 309 ? -7.277 -20.529 -1.310 1.00 82.81 309 PRO A CA 1
ATOM 2413 C C . PRO A 1 309 ? -8.471 -19.800 -1.942 1.00 82.81 309 PRO A C 1
ATOM 2415 O O . PRO A 1 309 ? -9.477 -20.426 -2.264 1.00 82.81 309 PRO A O 1
ATOM 2418 N N . VAL A 1 310 ? -8.362 -18.482 -2.128 1.00 78.19 310 VAL A N 1
ATOM 2419 C CA . VAL A 1 310 ? -9.379 -17.653 -2.780 1.00 78.19 310 VAL A CA 1
ATOM 2420 C C . VAL A 1 310 ? -8.888 -17.277 -4.179 1.00 78.19 310 VAL A C 1
ATOM 2422 O O . VAL A 1 310 ? -7.775 -16.755 -4.303 1.00 78.19 310 VAL A O 1
ATOM 2425 N N . PRO A 1 311 ? -9.675 -17.532 -5.241 1.00 71.88 311 PRO A N 1
ATOM 2426 C CA . PRO A 1 311 ? -9.260 -17.201 -6.594 1.00 71.88 311 PRO A CA 1
ATOM 2427 C C . PRO A 1 311 ? -9.095 -15.680 -6.750 1.00 71.88 311 PRO A C 1
ATOM 2429 O O . PRO A 1 311 ? -9.889 -14.915 -6.197 1.00 71.88 311 PRO A O 1
ATOM 2432 N N . PRO A 1 312 ? -8.067 -15.218 -7.483 1.00 68.69 312 PRO A N 1
ATOM 2433 C CA . PRO A 1 312 ? -7.886 -13.798 -7.755 1.00 68.69 312 PRO A CA 1
ATOM 2434 C C . PRO A 1 312 ? -9.045 -13.248 -8.600 1.00 68.69 312 PRO A C 1
ATOM 2436 O O . PRO A 1 312 ? -9.585 -13.949 -9.455 1.00 68.69 312 PRO A O 1
ATOM 2439 N N . ASP A 1 313 ? -9.393 -11.975 -8.381 1.00 68.56 313 ASP A N 1
ATOM 2440 C CA . ASP A 1 313 ? -10.316 -11.217 -9.240 1.00 68.56 313 ASP A CA 1
ATOM 2441 C C . ASP A 1 313 ? -9.880 -11.343 -10.719 1.00 68.56 313 ASP A C 1
ATOM 2443 O O . ASP A 1 313 ? -8.674 -11.327 -10.979 1.00 68.56 313 ASP A O 1
ATOM 2447 N N . PRO A 1 314 ? -10.797 -11.458 -11.698 1.00 65.19 314 PRO A N 1
ATOM 2448 C CA . PRO A 1 314 ? -10.472 -11.474 -13.126 1.00 65.19 314 PRO A CA 1
ATOM 2449 C C . PRO A 1 314 ? -9.416 -10.453 -13.583 1.00 65.19 314 PRO A C 1
ATOM 2451 O O . PRO A 1 314 ? -8.567 -10.791 -14.408 1.00 65.19 314 PRO A O 1
ATOM 2454 N N . GLN A 1 315 ? -9.413 -9.228 -13.043 1.00 63.56 315 GLN A N 1
ATOM 2455 C CA . GLN A 1 315 ? -8.387 -8.232 -13.394 1.00 63.56 315 GLN A CA 1
ATOM 2456 C C . GLN A 1 315 ? -7.012 -8.581 -12.815 1.00 63.56 315 GLN A C 1
ATOM 2458 O O . GLN A 1 315 ? -5.992 -8.436 -13.490 1.00 63.56 315 GLN A O 1
ATOM 2463 N N . MET A 1 316 ? -6.988 -9.093 -11.585 1.00 66.50 316 MET A N 1
ATOM 2464 C CA . MET A 1 316 ? -5.779 -9.614 -10.954 1.00 66.50 316 MET A CA 1
ATOM 2465 C C . MET A 1 316 ? -5.284 -10.870 -11.682 1.00 66.50 316 MET A C 1
ATOM 2467 O O . MET A 1 316 ? -4.087 -11.032 -11.882 1.00 66.50 316 MET A O 1
ATOM 2471 N N . ALA A 1 317 ? -6.182 -11.745 -12.136 1.00 67.38 317 ALA A N 1
ATOM 2472 C CA . ALA A 1 317 ? -5.831 -12.927 -12.915 1.00 67.38 317 ALA A CA 1
ATOM 2473 C C . ALA A 1 317 ? -5.200 -12.54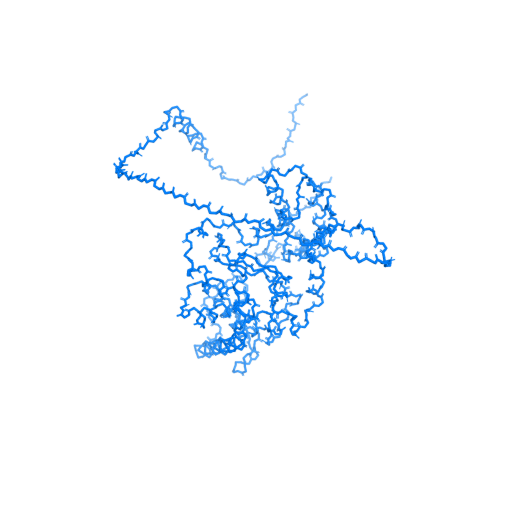7 -14.265 1.00 67.38 317 ALA A C 1
ATOM 2475 O O . ALA A 1 317 ? -4.156 -13.091 -14.622 1.00 67.38 317 ALA A O 1
ATOM 2476 N N . ALA A 1 318 ? -5.775 -11.570 -14.975 1.00 62.88 318 ALA A N 1
ATOM 2477 C CA . ALA A 1 318 ? -5.196 -11.027 -16.204 1.00 62.88 318 ALA A CA 1
ATOM 2478 C C . ALA A 1 318 ? -3.813 -10.402 -15.955 1.00 62.88 318 ALA A C 1
ATOM 2480 O O . ALA A 1 318 ? -2.891 -10.584 -16.748 1.00 62.88 318 ALA A O 1
ATOM 2481 N N . TYR A 1 319 ? -3.644 -9.720 -14.821 1.00 64.56 319 TYR A N 1
ATOM 2482 C CA . TYR A 1 319 ? -2.356 -9.177 -14.403 1.00 64.56 319 TYR A CA 1
ATOM 2483 C C . TYR A 1 319 ? -1.325 -10.276 -14.115 1.00 64.56 319 TYR A C 1
ATOM 2485 O O . TYR A 1 319 ? -0.203 -10.201 -14.605 1.00 64.56 319 TYR A O 1
ATOM 2493 N N . ILE A 1 320 ? -1.694 -11.305 -13.345 1.00 66.06 320 ILE A N 1
ATOM 2494 C CA . ILE A 1 320 ? -0.817 -12.441 -13.022 1.00 66.06 320 ILE A CA 1
ATOM 2495 C C . ILE A 1 320 ? -0.383 -13.157 -14.304 1.00 66.06 320 ILE A C 1
ATOM 2497 O O . ILE A 1 320 ? 0.784 -13.507 -14.436 1.00 66.06 320 ILE A O 1
ATOM 2501 N N . GLN A 1 321 ? -1.288 -13.328 -15.270 1.00 63.38 321 GLN A N 1
ATOM 2502 C CA . GLN A 1 321 ? -0.961 -13.908 -16.577 1.00 63.38 321 GLN A CA 1
ATOM 2503 C C . GLN A 1 321 ? -0.027 -13.020 -17.412 1.00 63.38 321 GLN A C 1
ATOM 2505 O O . GLN A 1 321 ? 0.735 -13.536 -18.225 1.00 63.38 321 GLN A O 1
ATOM 2510 N N . ALA A 1 322 ? -0.062 -11.701 -17.209 1.00 58.41 322 ALA A N 1
ATOM 2511 C CA . ALA A 1 322 ? 0.841 -10.750 -17.856 1.00 58.41 322 ALA A CA 1
ATOM 2512 C C . ALA A 1 322 ? 2.212 -10.625 -17.157 1.00 58.41 322 ALA A C 1
ATOM 2514 O O . ALA A 1 322 ? 3.133 -10.013 -17.712 1.00 58.41 322 ALA A O 1
ATOM 2515 N N . LEU A 1 323 ? 2.375 -11.179 -15.946 1.00 56.75 323 LEU A N 1
ATOM 2516 C CA . LEU A 1 323 ? 3.682 -11.298 -15.303 1.00 56.75 323 LEU A CA 1
ATOM 2517 C C . LEU A 1 323 ? 4.505 -12.377 -16.018 1.00 56.75 323 LEU A C 1
ATOM 2519 O O . LEU A 1 323 ? 3.965 -13.409 -16.414 1.00 56.75 323 LEU A O 1
ATOM 2523 N N . PRO A 1 324 ? 5.821 -12.172 -16.188 1.00 50.62 324 PRO A N 1
ATOM 2524 C CA . PRO A 1 324 ? 6.653 -13.155 -16.845 1.00 50.62 324 PRO A CA 1
ATOM 2525 C C . PRO A 1 324 ? 6.678 -14.407 -15.972 1.00 50.62 324 PRO A C 1
ATOM 2527 O O . PRO A 1 324 ? 7.202 -14.394 -14.858 1.00 50.62 324 PRO A O 1
ATOM 2530 N N . THR A 1 325 ? 6.173 -15.516 -16.504 1.00 45.78 325 THR A N 1
ATOM 2531 C CA . THR A 1 325 ? 6.747 -16.808 -16.142 1.00 45.78 325 THR A CA 1
ATOM 2532 C C . THR A 1 325 ? 8.221 -16.705 -16.513 1.00 45.78 325 THR A C 1
ATOM 2534 O O . THR A 1 325 ? 8.548 -16.238 -17.607 1.00 45.78 325 THR A O 1
ATOM 2537 N N . ARG A 1 326 ? 9.100 -17.026 -15.558 1.00 38.69 326 ARG A N 1
ATOM 2538 C CA . ARG A 1 326 ? 10.559 -17.105 -15.712 1.00 38.69 326 ARG A CA 1
ATOM 2539 C C . ARG A 1 326 ? 10.928 -17.399 -17.174 1.00 38.69 326 ARG A C 1
ATOM 2541 O O . ARG A 1 326 ? 10.400 -18.381 -17.698 1.00 38.69 326 ARG A O 1
ATOM 2548 N N . PRO A 1 327 ? 11.794 -16.612 -17.848 1.00 34.75 327 PRO A N 1
ATOM 2549 C CA . PRO A 1 327 ? 12.270 -17.025 -19.158 1.00 34.75 327 PRO A CA 1
ATOM 2550 C C . PRO A 1 327 ? 12.883 -18.409 -18.968 1.00 34.75 327 PRO A C 1
ATOM 2552 O O . PRO A 1 327 ? 13.840 -18.562 -18.204 1.00 34.75 327 PRO A O 1
ATOM 2555 N N . LEU A 1 328 ? 12.264 -19.423 -19.578 1.00 32.59 328 LEU A N 1
ATOM 2556 C CA . LEU A 1 328 ? 12.848 -20.747 -19.680 1.00 32.59 328 LEU A CA 1
ATOM 2557 C C . LEU A 1 328 ? 14.193 -20.514 -20.360 1.00 32.59 328 LEU A C 1
ATOM 2559 O O . LEU A 1 328 ? 14.251 -20.159 -21.538 1.00 32.59 328 LEU A O 1
ATOM 2563 N N . LEU A 1 329 ? 15.272 -20.613 -19.583 1.00 31.88 329 LEU A N 1
ATOM 2564 C CA . LEU A 1 329 ? 16.593 -20.793 -20.159 1.00 31.88 329 LEU A CA 1
ATOM 2565 C C . LEU A 1 329 ? 16.440 -21.972 -21.125 1.00 31.88 329 LEU A C 1
ATOM 2567 O O . LEU A 1 329 ? 15.843 -22.974 -20.719 1.00 31.88 329 LEU A O 1
ATOM 2571 N N . PRO A 1 330 ? 16.870 -21.848 -22.392 1.00 33.84 330 PRO A N 1
ATOM 2572 C CA . PRO A 1 330 ? 16.788 -22.966 -23.312 1.00 33.84 330 PRO A CA 1
ATOM 2573 C C . PRO A 1 330 ? 17.503 -24.133 -22.642 1.00 33.84 330 PRO A C 1
ATOM 2575 O O . PRO A 1 330 ? 18.665 -23.987 -22.253 1.00 33.84 330 PRO A O 1
ATOM 2578 N N . GLU A 1 331 ? 16.789 -25.244 -22.446 1.00 32.00 331 GLU A N 1
ATOM 2579 C CA . GLU A 1 331 ? 17.424 -26.483 -22.026 1.00 32.00 331 GLU A CA 1
ATOM 2580 C C . GLU A 1 331 ? 18.582 -26.705 -22.990 1.00 32.00 331 GLU A C 1
ATOM 2582 O O . GLU A 1 331 ? 18.397 -26.743 -24.212 1.00 32.00 331 GLU A O 1
ATOM 2587 N N . THR A 1 332 ? 19.795 -26.718 -22.443 1.00 29.77 332 THR A N 1
ATOM 2588 C CA . THR A 1 332 ? 20.987 -27.099 -23.183 1.00 29.77 332 THR A CA 1
ATOM 2589 C C . THR A 1 332 ? 20.675 -28.439 -23.816 1.00 29.77 332 THR A C 1
ATOM 2591 O O . THR A 1 332 ? 20.428 -29.419 -23.116 1.00 29.77 332 THR A O 1
ATOM 2594 N N . GLY A 1 333 ? 20.553 -28.426 -25.140 1.00 29.30 333 GLY A N 1
ATOM 2595 C CA . GLY A 1 333 ? 20.111 -29.574 -25.897 1.00 29.30 333 GLY A CA 1
ATOM 2596 C C . GLY A 1 333 ? 21.134 -30.688 -25.801 1.00 29.30 333 GLY A C 1
ATOM 2597 O O . GLY A 1 333 ? 22.079 -30.705 -26.580 1.00 29.30 333 GLY A O 1
ATOM 2598 N N . ASP A 1 334 ? 20.878 -31.657 -24.934 1.00 30.39 334 ASP A N 1
ATOM 2599 C CA . ASP A 1 334 ? 21.413 -32.997 -25.110 1.00 30.39 334 ASP A CA 1
ATOM 2600 C C . ASP A 1 334 ? 20.513 -33.724 -26.110 1.00 30.39 334 ASP A C 1
ATOM 2602 O O . ASP A 1 334 ? 19.553 -34.422 -25.783 1.00 30.39 334 ASP A O 1
ATOM 2606 N N . LYS A 1 335 ? 20.825 -33.515 -27.389 1.00 30.55 335 LYS A N 1
ATOM 2607 C CA . LYS A 1 335 ? 20.566 -34.514 -28.420 1.00 30.55 335 LYS A CA 1
ATOM 2608 C C . LYS A 1 335 ? 21.904 -35.087 -28.852 1.00 30.55 335 LYS A C 1
ATOM 2610 O O . LYS A 1 335 ? 22.452 -34.665 -29.863 1.00 30.55 335 LYS A O 1
ATOM 2615 N N . GLU A 1 336 ? 22.362 -36.109 -28.140 1.00 29.03 336 GLU A N 1
ATOM 2616 C CA . GLU A 1 336 ? 23.069 -37.199 -28.802 1.00 29.03 336 GLU A CA 1
ATOM 2617 C C . GLU A 1 336 ? 22.179 -38.440 -28.827 1.00 29.03 336 GLU A C 1
ATOM 2619 O O . GLU A 1 336 ? 21.803 -39.050 -27.830 1.00 29.03 336 GLU A O 1
ATOM 2624 N N . THR A 1 337 ? 21.781 -38.734 -30.055 1.00 26.81 337 THR A N 1
ATOM 2625 C CA . THR A 1 337 ? 21.162 -39.950 -30.555 1.00 26.81 337 THR A CA 1
ATOM 2626 C C . THR A 1 337 ? 22.019 -41.183 -30.270 1.00 26.81 337 THR A C 1
ATOM 2628 O O . THR A 1 337 ? 23.202 -41.186 -30.598 1.00 26.81 337 THR A O 1
ATOM 2631 N N . GLY A 1 338 ? 21.408 -42.277 -29.808 1.00 25.38 338 GLY A N 1
ATOM 2632 C CA . GLY A 1 338 ? 22.062 -43.587 -29.785 1.00 25.38 338 GLY A CA 1
ATOM 2633 C C . GLY A 1 338 ? 21.114 -44.733 -29.431 1.00 25.38 338 GLY A C 1
ATOM 2634 O O . GLY A 1 338 ? 20.636 -44.823 -28.308 1.00 25.38 338 GLY A O 1
ATOM 2635 N N . ASN A 1 339 ? 20.834 -45.585 -30.416 1.00 28.23 339 ASN A N 1
ATOM 2636 C CA . ASN A 1 339 ? 20.018 -46.806 -30.384 1.00 28.23 339 ASN A CA 1
ATOM 2637 C C . ASN A 1 339 ? 20.175 -47.709 -29.137 1.00 28.23 339 ASN A C 1
ATOM 2639 O O . ASN A 1 339 ? 21.288 -48.005 -28.712 1.00 28.23 339 ASN A O 1
ATOM 2643 N N . LYS A 1 340 ? 19.055 -48.296 -28.683 1.00 25.33 340 LYS A N 1
ATOM 2644 C CA . LYS A 1 340 ? 19.008 -49.660 -28.102 1.00 25.33 340 LYS A CA 1
ATOM 2645 C C . LYS A 1 340 ? 19.171 -50.644 -29.278 1.00 25.33 340 LYS A C 1
ATOM 2647 O O . LYS A 1 340 ? 18.597 -50.386 -30.329 1.00 25.33 340 LYS A O 1
ATOM 2652 N N . GLU A 1 341 ? 19.938 -51.734 -29.247 1.00 23.88 341 GLU A N 1
ATOM 2653 C CA . GLU A 1 341 ? 19.974 -52.859 -28.295 1.00 23.88 341 GLU A CA 1
ATOM 2654 C C . GLU A 1 341 ? 21.154 -53.826 -28.698 1.00 23.88 341 GLU A C 1
ATOM 2656 O O . GLU A 1 341 ? 21.916 -53.469 -29.597 1.00 23.88 341 GLU A O 1
ATOM 2661 N N . PRO A 1 342 ? 21.350 -55.037 -28.121 1.00 38.59 342 PRO A N 1
ATOM 2662 C CA . PRO A 1 342 ? 22.269 -55.361 -27.017 1.00 38.59 342 PRO A CA 1
ATOM 2663 C C . PRO A 1 342 ? 23.436 -56.325 -27.387 1.00 38.59 342 PRO A C 1
ATOM 2665 O O . PRO A 1 342 ? 23.381 -57.026 -28.395 1.00 38.59 342 PRO A O 1
ATOM 2668 N N . GLY A 1 343 ? 24.446 -56.482 -26.511 1.00 21.83 343 GLY A N 1
ATOM 2669 C CA . GLY A 1 343 ? 25.322 -57.671 -26.553 1.00 21.83 343 GLY A CA 1
ATOM 2670 C C . GLY A 1 343 ? 26.678 -57.596 -25.832 1.00 21.83 343 GLY A C 1
ATOM 2671 O O . GLY A 1 343 ? 27.501 -56.765 -26.179 1.00 21.83 343 GLY A O 1
ATOM 2672 N N . ASN A 1 344 ? 26.897 -58.567 -24.925 1.00 24.14 344 ASN A N 1
ATOM 2673 C CA . ASN A 1 344 ? 28.162 -59.120 -24.383 1.00 24.14 344 ASN A CA 1
ATOM 2674 C C . ASN A 1 344 ? 29.156 -58.182 -23.660 1.00 24.14 344 ASN A C 1
ATOM 2676 O O . ASN A 1 344 ? 29.656 -57.226 -24.226 1.00 24.14 344 ASN A O 1
ATOM 2680 N N . LYS A 1 345 ? 29.386 -58.358 -22.349 1.00 23.53 345 LYS A N 1
ATOM 2681 C CA . LYS A 1 345 ? 30.216 -59.365 -21.632 1.00 23.53 345 LYS A CA 1
ATOM 2682 C C . LYS A 1 345 ? 31.713 -59.031 -21.596 1.00 23.53 345 LYS A C 1
ATOM 2684 O O . LYS A 1 345 ? 32.320 -58.828 -22.635 1.00 23.53 345 LYS A O 1
ATOM 2689 N N . GLU A 1 346 ? 32.238 -59.187 -20.373 1.00 24.19 346 GLU A N 1
ATOM 2690 C CA . GLU A 1 346 ? 33.649 -59.360 -19.980 1.00 24.19 346 GLU A CA 1
ATOM 2691 C C . GLU A 1 346 ? 34.506 -58.087 -20.041 1.00 24.19 346 GLU A C 1
ATOM 2693 O O . GLU A 1 346 ? 34.348 -57.270 -20.932 1.00 24.19 346 GLU A O 1
ATOM 2698 N N . THR A 1 347 ? 35.453 -57.779 -19.157 1.00 22.88 347 THR A N 1
ATOM 2699 C CA . THR A 1 347 ? 36.036 -58.295 -17.896 1.00 22.88 347 THR A CA 1
ATOM 2700 C C . THR A 1 347 ? 37.157 -57.286 -17.586 1.00 22.88 347 THR A C 1
ATOM 2702 O O . THR A 1 347 ? 37.713 -56.729 -18.531 1.00 22.88 347 THR A O 1
ATOM 2705 N N . GLY A 1 348 ? 37.584 -57.119 -16.331 1.00 25.08 348 GLY A N 1
ATOM 2706 C CA . GLY A 1 348 ? 38.948 -56.630 -16.077 1.00 25.08 348 GLY A CA 1
ATOM 2707 C C . GLY A 1 348 ? 39.108 -55.674 -14.905 1.00 25.08 348 GLY A C 1
ATOM 2708 O O . GLY A 1 348 ? 38.908 -54.473 -15.031 1.00 25.08 348 GLY A O 1
ATOM 2709 N N . GLU A 1 349 ? 39.520 -56.249 -13.784 1.00 24.14 349 GLU A N 1
ATOM 2710 C CA . GLU A 1 349 ? 40.038 -55.607 -12.579 1.00 24.14 349 GLU A CA 1
ATOM 2711 C C . GLU A 1 349 ? 41.340 -54.815 -12.812 1.00 24.14 349 GLU A C 1
ATOM 2713 O O . GLU A 1 349 ? 42.141 -55.182 -13.675 1.00 24.14 349 GLU A O 1
ATOM 2718 N N . LYS A 1 350 ? 41.574 -53.826 -11.931 1.00 25.64 350 LYS A N 1
ATOM 2719 C CA . LYS A 1 350 ? 42.793 -53.539 -11.123 1.00 25.64 350 LYS A CA 1
ATOM 2720 C C . LYS A 1 350 ? 42.968 -52.024 -10.961 1.00 25.64 350 LYS A C 1
ATOM 2722 O O . LYS A 1 350 ? 43.075 -51.308 -11.944 1.00 25.64 350 LYS A O 1
ATOM 2727 N N . GLU A 1 351 ? 42.758 -51.455 -9.776 1.00 24.16 351 GLU A N 1
ATOM 2728 C CA . GLU A 1 351 ? 43.560 -51.509 -8.535 1.00 24.16 351 GLU A CA 1
ATOM 2729 C C . GLU A 1 351 ? 44.744 -50.526 -8.483 1.00 24.16 351 GLU A C 1
ATOM 2731 O O . GLU A 1 351 ? 45.585 -50.483 -9.376 1.00 24.16 351 GLU A O 1
ATOM 2736 N N . THR A 1 352 ? 44.837 -49.888 -7.305 1.00 23.42 352 THR A N 1
ATOM 2737 C CA . THR A 1 352 ? 45.980 -49.194 -6.667 1.00 23.42 352 THR A CA 1
ATOM 2738 C C . THR A 1 352 ? 46.338 -47.805 -7.208 1.00 23.42 352 THR A C 1
ATOM 2740 O O . THR A 1 352 ? 46.268 -47.562 -8.403 1.00 23.42 352 THR A O 1
ATOM 2743 N N . GLY A 1 353 ? 46.731 -46.808 -6.413 1.00 24.36 353 GLY A N 1
ATOM 2744 C CA . GLY A 1 353 ? 47.035 -46.651 -4.979 1.00 24.36 353 GLY A CA 1
ATOM 2745 C C . GLY A 1 353 ? 47.485 -45.183 -4.807 1.00 24.36 353 GLY A C 1
ATOM 2746 O O . GLY A 1 353 ? 48.077 -44.620 -5.722 1.00 24.36 353 GLY A O 1
ATOM 2747 N N . ASP A 1 354 ? 46.925 -44.429 -3.866 1.00 24.14 354 ASP A N 1
ATOM 2748 C CA . ASP A 1 354 ? 47.481 -44.102 -2.539 1.00 24.14 354 ASP A CA 1
ATOM 2749 C C . ASP A 1 354 ? 48.867 -43.419 -2.513 1.00 24.14 354 ASP A C 1
ATOM 2751 O O . ASP A 1 354 ? 49.871 -44.024 -2.884 1.00 24.14 354 ASP A O 1
ATOM 2755 N N . ASN A 1 355 ? 48.888 -42.162 -2.039 1.00 27.34 355 ASN A N 1
ATOM 2756 C CA . ASN A 1 355 ? 49.733 -41.604 -0.960 1.00 27.34 355 ASN A CA 1
ATOM 2757 C C . ASN A 1 355 ? 49.717 -40.059 -1.040 1.00 27.34 355 ASN A C 1
ATOM 2759 O O . ASN A 1 355 ? 50.020 -39.491 -2.083 1.00 27.34 355 ASN A O 1
ATOM 2763 N N . SER A 1 356 ? 49.207 -39.340 -0.025 1.00 25.52 356 SER A N 1
ATOM 2764 C CA . SER A 1 356 ? 49.936 -38.838 1.167 1.00 25.52 356 SER A CA 1
ATOM 2765 C C . SER A 1 356 ? 50.915 -37.700 0.802 1.00 25.52 356 SER A C 1
ATOM 2767 O O . SER A 1 356 ? 51.644 -37.852 -0.165 1.00 25.52 356 SER A O 1
ATOM 2769 N N . ARG A 1 357 ? 51.122 -36.584 1.509 1.00 26.59 357 ARG A N 1
ATOM 2770 C CA . ARG A 1 357 ? 50.813 -36.083 2.862 1.00 26.59 357 ARG A CA 1
ATOM 2771 C C . ARG A 1 357 ? 51.698 -34.812 3.022 1.00 26.59 357 ARG A C 1
ATOM 2773 O O . ARG A 1 357 ? 52.809 -34.866 2.506 1.00 26.59 357 ARG A O 1
ATOM 2780 N N . ARG A 1 358 ? 51.278 -33.839 3.860 1.00 27.81 358 ARG A N 1
ATOM 2781 C CA . ARG A 1 358 ? 52.132 -33.041 4.796 1.00 27.81 358 ARG A CA 1
ATOM 2782 C C . ARG A 1 358 ? 53.098 -31.995 4.204 1.00 27.81 358 ARG A C 1
ATOM 2784 O O . ARG A 1 358 ? 53.592 -32.197 3.106 1.00 27.81 358 ARG A O 1
ATOM 2791 N N . ASP A 1 359 ? 53.495 -30.890 4.835 1.00 26.64 359 ASP A N 1
ATOM 2792 C CA . ASP A 1 359 ? 53.305 -30.175 6.126 1.00 26.64 359 ASP A CA 1
ATOM 2793 C C . ASP A 1 359 ? 54.051 -28.815 5.887 1.00 26.64 359 ASP A C 1
ATOM 2795 O O . ASP A 1 359 ? 54.990 -28.795 5.088 1.00 26.64 359 ASP A O 1
ATOM 2799 N N . ASP A 1 360 ? 53.547 -27.630 6.250 1.00 27.75 360 ASP A N 1
ATOM 2800 C CA . ASP A 1 360 ? 53.709 -26.863 7.513 1.00 27.75 360 ASP A CA 1
ATOM 2801 C C . ASP A 1 360 ? 54.579 -25.586 7.358 1.00 27.75 360 ASP A C 1
ATOM 2803 O O . ASP A 1 360 ? 55.486 -25.533 6.528 1.00 27.75 360 ASP A O 1
ATOM 2807 N N . ASP A 1 361 ? 54.265 -24.613 8.235 1.00 27.02 361 ASP A N 1
ATOM 2808 C CA . ASP A 1 361 ? 55.089 -23.520 8.805 1.00 27.02 361 ASP A CA 1
ATOM 2809 C C . ASP A 1 361 ? 55.404 -22.245 7.981 1.00 27.02 361 ASP A C 1
ATOM 2811 O O . ASP A 1 361 ? 55.644 -22.291 6.780 1.00 27.02 361 ASP A O 1
ATOM 2815 N N . ASP A 1 362 ? 55.495 -21.023 8.538 1.00 27.77 362 ASP A N 1
ATOM 2816 C CA . ASP A 1 362 ? 55.296 -20.453 9.891 1.00 27.77 362 ASP A CA 1
ATOM 2817 C C . ASP A 1 362 ? 55.499 -18.909 9.809 1.00 27.77 362 ASP A C 1
ATOM 2819 O O . ASP A 1 362 ? 56.184 -18.413 8.910 1.00 27.77 362 ASP A O 1
ATOM 2823 N N . SER A 1 363 ? 54.997 -18.188 10.825 1.00 27.73 363 SER A N 1
ATOM 2824 C CA . SER A 1 363 ? 55.405 -16.862 11.345 1.00 27.73 363 SER A CA 1
ATOM 2825 C C . SER A 1 363 ? 55.002 -15.606 10.554 1.00 27.73 363 SER A C 1
ATOM 2827 O O . SER A 1 363 ? 54.991 -15.583 9.333 1.00 27.73 363 SER A O 1
ATOM 2829 N N . GLY A 1 364 ? 54.661 -14.459 11.147 1.00 23.97 364 GLY A N 1
ATOM 2830 C CA . GLY A 1 364 ? 54.724 -13.943 12.518 1.00 23.97 364 GLY A CA 1
ATOM 2831 C C . GLY A 1 364 ? 54.539 -12.414 12.425 1.00 23.97 364 GLY A C 1
ATOM 2832 O O . GLY A 1 364 ? 54.987 -11.801 11.458 1.00 23.97 364 GLY A O 1
ATOM 2833 N N . GLY A 1 365 ? 53.788 -11.813 13.352 1.00 24.70 365 GLY A N 1
ATOM 2834 C CA . GLY A 1 365 ? 53.181 -10.482 13.196 1.00 24.70 365 GLY A CA 1
ATOM 2835 C C . GLY A 1 365 ? 54.079 -9.249 13.360 1.00 24.70 365 GLY A C 1
ATOM 2836 O O . GLY A 1 365 ? 55.259 -9.344 13.678 1.00 24.70 365 GLY A O 1
ATOM 2837 N N . GLN A 1 366 ? 53.460 -8.071 13.202 1.00 26.53 366 GLN A N 1
ATOM 2838 C CA . GLN A 1 366 ? 53.822 -6.837 13.910 1.00 26.53 366 GLN A CA 1
ATOM 2839 C C . GLN A 1 366 ? 52.698 -5.791 13.822 1.00 26.53 366 GLN A C 1
ATOM 2841 O O . GLN A 1 366 ? 52.274 -5.402 12.734 1.00 26.53 366 GLN A O 1
ATOM 2846 N N . GLU A 1 367 ? 52.252 -5.342 14.996 1.00 29.88 367 GLU A N 1
ATOM 2847 C CA . GLU A 1 367 ? 51.468 -4.127 15.233 1.00 29.88 367 GLU A CA 1
ATOM 2848 C C . GLU A 1 367 ? 52.176 -2.889 14.665 1.00 29.88 367 GLU A C 1
ATOM 2850 O O . GLU A 1 367 ? 53.405 -2.798 14.709 1.00 29.88 367 GLU A O 1
ATOM 2855 N N . ARG A 1 368 ? 51.398 -1.912 14.182 1.00 27.56 368 ARG A N 1
ATOM 2856 C CA . ARG A 1 368 ? 51.800 -0.501 14.107 1.00 27.56 368 ARG A CA 1
ATOM 2857 C C . ARG A 1 368 ? 50.560 0.395 14.047 1.00 27.56 368 ARG A C 1
ATOM 2859 O O . ARG A 1 368 ? 49.891 0.464 13.019 1.00 27.56 368 ARG A O 1
ATOM 2866 N N . ASP A 1 369 ? 50.312 1.083 15.156 1.00 29.03 369 ASP A N 1
ATOM 2867 C CA . ASP A 1 369 ? 49.490 2.288 15.245 1.00 29.03 369 ASP A CA 1
ATOM 2868 C C . ASP A 1 369 ? 50.112 3.415 14.414 1.00 29.03 369 ASP A C 1
ATOM 2870 O O . ASP A 1 369 ? 51.300 3.700 14.573 1.00 29.03 369 ASP A O 1
ATOM 2874 N N . LEU A 1 370 ? 49.311 4.084 13.581 1.00 30.69 370 LEU A N 1
ATOM 2875 C CA . LEU A 1 370 ? 49.569 5.444 13.098 1.00 30.69 370 LEU A CA 1
ATOM 2876 C C . LEU A 1 370 ? 48.229 6.156 12.854 1.00 30.69 370 LEU A C 1
ATOM 2878 O O . LEU A 1 370 ? 47.614 6.015 11.797 1.00 30.69 370 LEU A O 1
ATOM 2882 N N . ASP A 1 371 ? 47.812 6.937 13.850 1.00 31.25 371 ASP A N 1
ATOM 2883 C CA . ASP A 1 371 ? 46.956 8.109 13.670 1.00 31.25 371 ASP A CA 1
ATOM 2884 C C . ASP A 1 371 ? 47.659 9.160 12.784 1.00 31.25 371 ASP A C 1
ATOM 2886 O O . ASP A 1 371 ? 48.889 9.273 12.799 1.00 31.25 371 ASP A O 1
ATOM 2890 N N . ASN A 1 372 ? 46.838 9.971 12.103 1.00 29.62 372 ASN A N 1
ATOM 2891 C CA . ASN A 1 372 ? 47.116 11.174 11.294 1.00 29.62 372 ASN A CA 1
ATOM 2892 C C . ASN A 1 372 ? 47.014 10.995 9.771 1.00 29.62 372 ASN A C 1
ATOM 2894 O O . ASN A 1 372 ? 47.925 10.495 9.116 1.00 29.62 372 ASN A O 1
ATOM 2898 N N . ASN A 1 373 ? 45.948 11.562 9.196 1.00 29.94 373 ASN A N 1
ATOM 2899 C CA . ASN A 1 373 ? 46.101 12.504 8.086 1.00 29.94 373 ASN A CA 1
ATOM 2900 C C . ASN A 1 373 ? 44.871 13.409 7.955 1.00 29.94 373 ASN A C 1
ATOM 2902 O O . ASN A 1 373 ? 43.821 13.015 7.446 1.00 29.94 373 ASN A O 1
ATOM 2906 N N . ASP A 1 374 ? 45.074 14.639 8.415 1.00 31.17 374 ASP A N 1
ATOM 2907 C CA . ASP A 1 374 ? 44.295 15.827 8.111 1.00 31.17 374 ASP A CA 1
ATOM 2908 C C . ASP A 1 374 ? 44.490 16.273 6.645 1.00 31.17 374 ASP A C 1
ATOM 2910 O O . ASP A 1 374 ? 45.582 16.221 6.082 1.00 31.17 374 ASP A O 1
ATOM 2914 N N . ASP A 1 375 ? 43.390 16.770 6.080 1.00 32.50 375 ASP A N 1
ATOM 2915 C CA . ASP A 1 375 ? 43.293 17.930 5.184 1.00 32.50 375 ASP A CA 1
ATOM 2916 C C . ASP A 1 375 ? 43.989 17.898 3.798 1.00 32.50 375 ASP A C 1
ATOM 2918 O O . ASP A 1 375 ? 45.086 18.412 3.566 1.00 32.50 375 ASP A O 1
ATOM 2922 N N . ALA A 1 376 ? 43.259 17.406 2.789 1.00 36.72 376 ALA A N 1
ATOM 2923 C CA . ALA A 1 376 ? 43.558 17.686 1.385 1.00 36.72 376 ALA A CA 1
ATOM 2924 C C . ALA A 1 376 ? 43.038 19.087 1.000 1.00 36.72 376 ALA A C 1
ATOM 2926 O O . ALA A 1 376 ? 41.889 19.271 0.596 1.00 36.72 376 ALA A O 1
ATOM 2927 N N . SER A 1 377 ? 43.915 20.084 1.119 1.00 40.72 377 SER A N 1
ATOM 2928 C CA . SER A 1 377 ? 43.668 21.475 0.723 1.00 40.72 377 SER A CA 1
ATOM 2929 C C . SER A 1 377 ? 43.293 21.629 -0.766 1.00 40.72 377 SER A C 1
ATOM 2931 O O . SER A 1 377 ? 44.025 21.253 -1.682 1.00 40.72 377 SER A O 1
ATOM 2933 N N . VAL A 1 378 ? 42.125 22.227 -1.022 1.00 50.47 378 VAL A N 1
ATOM 2934 C CA . VAL A 1 378 ? 41.664 22.607 -2.369 1.00 50.47 378 VAL A CA 1
ATOM 2935 C C . VAL A 1 378 ? 42.474 23.817 -2.875 1.00 50.47 378 VAL A C 1
ATOM 2937 O O . VAL A 1 378 ? 42.577 24.804 -2.139 1.00 50.47 378 VAL A O 1
ATOM 2940 N N . PRO A 1 379 ? 42.993 23.809 -4.121 1.00 59.06 379 PRO A N 1
ATOM 2941 C CA . PRO A 1 379 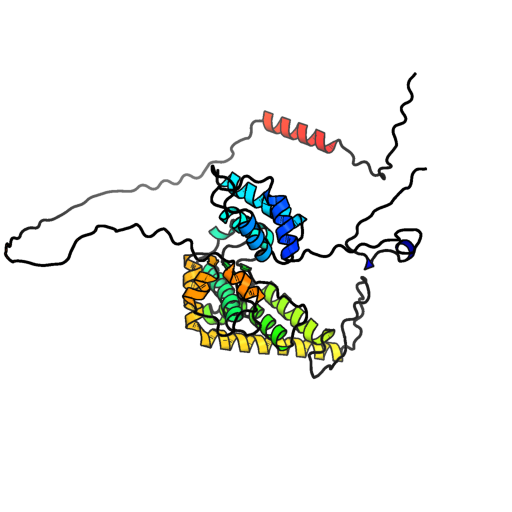? 43.783 24.912 -4.672 1.00 59.06 379 PRO A CA 1
ATOM 2942 C C . PRO A 1 379 ? 43.017 26.246 -4.696 1.00 59.06 379 PRO A C 1
ATOM 2944 O O . PRO A 1 379 ? 41.886 26.306 -5.180 1.00 59.06 379 PRO A O 1
ATOM 2947 N N . GLU A 1 380 ? 43.660 27.331 -4.254 1.00 52.84 380 GLU A N 1
ATOM 2948 C CA . GLU A 1 380 ? 43.107 28.702 -4.162 1.00 52.84 380 GLU A CA 1
ATOM 2949 C C . GLU A 1 380 ? 42.375 29.179 -5.432 1.00 52.84 380 GLU A C 1
ATOM 2951 O O . GLU A 1 380 ? 41.295 29.761 -5.354 1.00 52.84 380 GLU A O 1
ATOM 2956 N N . LYS A 1 381 ? 42.869 28.812 -6.622 1.00 46.69 381 LYS A N 1
ATOM 2957 C CA . LYS A 1 381 ? 42.238 29.159 -7.913 1.00 46.69 381 LYS A CA 1
ATOM 2958 C C . LYS A 1 381 ? 40.826 28.587 -8.096 1.00 46.69 381 LYS A C 1
ATOM 2960 O O . LYS A 1 381 ? 40.048 29.104 -8.895 1.00 46.69 381 LYS A O 1
ATOM 2965 N N . VAL A 1 382 ? 40.496 27.497 -7.403 1.00 54.53 382 VAL A N 1
ATOM 2966 C CA . VAL A 1 382 ? 39.163 26.878 -7.440 1.00 54.53 382 VAL A CA 1
ATOM 2967 C C . VAL A 1 382 ? 38.219 27.606 -6.485 1.00 54.53 382 VAL A C 1
ATOM 2969 O O . VAL A 1 382 ? 37.065 27.839 -6.837 1.00 54.53 382 VAL A O 1
ATOM 2972 N N . LYS A 1 383 ? 38.712 28.044 -5.321 1.00 54.72 383 LYS A N 1
ATOM 2973 C CA . LYS A 1 383 ? 37.934 28.843 -4.362 1.00 54.72 383 LYS A CA 1
ATOM 2974 C C . LYS A 1 383 ? 37.572 30.213 -4.937 1.00 54.72 383 LYS A C 1
ATOM 2976 O O . LYS A 1 383 ? 36.442 30.662 -4.770 1.00 54.72 383 LYS A O 1
ATOM 2981 N N . GLU A 1 384 ? 38.491 30.826 -5.681 1.00 55.25 384 GLU A N 1
ATOM 2982 C CA . GLU A 1 384 ? 38.273 32.117 -6.342 1.00 55.25 384 GLU A CA 1
ATOM 2983 C C . GLU A 1 384 ? 37.189 32.027 -7.431 1.00 55.25 384 GLU A C 1
ATOM 2985 O O . GLU A 1 384 ? 36.247 32.815 -7.421 1.00 55.25 384 GLU A O 1
ATOM 2990 N N . LYS A 1 385 ? 37.214 30.983 -8.275 1.00 58.38 385 LYS A N 1
ATOM 2991 C CA . LYS A 1 385 ? 36.168 30.744 -9.293 1.00 58.38 385 LYS A CA 1
ATOM 2992 C C . LYS A 1 385 ? 34.796 30.419 -8.706 1.00 58.38 385 LYS A C 1
ATOM 2994 O O . LYS A 1 385 ? 33.777 30.808 -9.273 1.00 58.38 385 LYS A O 1
ATOM 2999 N N . VAL A 1 386 ? 34.751 29.696 -7.586 1.00 60.31 386 VAL A N 1
ATOM 3000 C CA . VAL A 1 386 ? 33.490 29.396 -6.886 1.00 60.31 386 VAL A CA 1
ATOM 3001 C C . VAL A 1 386 ? 32.905 30.666 -6.266 1.00 60.31 386 VAL A C 1
ATOM 3003 O O . VAL A 1 386 ? 31.691 30.856 -6.291 1.00 60.31 386 VAL A O 1
ATOM 3006 N N . ARG A 1 387 ? 33.757 31.571 -5.775 1.00 57.59 387 ARG A N 1
ATOM 3007 C CA . ARG A 1 387 ? 33.338 32.862 -5.227 1.00 57.59 387 ARG A CA 1
ATOM 3008 C C . ARG A 1 387 ? 32.846 33.827 -6.314 1.00 57.59 387 ARG A C 1
ATOM 3010 O O . ARG A 1 387 ? 31.799 34.441 -6.131 1.00 57.59 387 ARG A O 1
ATOM 3017 N N . GLU A 1 388 ? 33.517 33.876 -7.464 1.00 54.62 388 GLU A N 1
ATOM 3018 C CA . GLU A 1 388 ? 33.086 34.656 -8.638 1.00 54.62 388 GLU A CA 1
ATOM 3019 C C . GLU A 1 388 ? 31.728 34.167 -9.181 1.00 54.62 388 GLU A C 1
ATOM 3021 O O . GLU A 1 388 ? 30.836 34.959 -9.491 1.00 54.62 388 GLU A O 1
ATOM 3026 N N . ALA A 1 389 ? 31.526 32.844 -9.219 1.00 51.41 389 ALA A N 1
ATOM 3027 C CA . ALA A 1 389 ? 30.255 32.240 -9.612 1.00 51.41 389 ALA A CA 1
ATOM 3028 C C . ALA A 1 389 ? 29.130 32.511 -8.594 1.00 51.41 389 ALA A C 1
ATOM 3030 O O . ALA A 1 389 ? 27.979 32.700 -8.988 1.00 51.41 389 ALA A O 1
ATOM 3031 N N . ALA A 1 390 ? 29.447 32.565 -7.297 1.00 47.97 390 ALA A N 1
ATOM 3032 C CA . ALA A 1 390 ? 28.479 32.868 -6.245 1.00 47.97 390 ALA A CA 1
ATOM 3033 C C . ALA A 1 390 ? 28.035 34.345 -6.260 1.00 47.97 390 ALA A C 1
ATOM 3035 O O . ALA A 1 390 ? 26.845 34.628 -6.109 1.00 47.97 390 ALA A O 1
ATOM 3036 N N . GLU A 1 391 ? 28.949 35.286 -6.518 1.00 51.94 391 GLU A N 1
ATOM 3037 C CA . GLU A 1 391 ? 28.618 36.714 -6.658 1.00 51.94 391 GLU A CA 1
ATOM 3038 C C . GLU A 1 391 ? 27.774 36.994 -7.917 1.00 51.94 391 GLU A C 1
ATOM 3040 O O . GLU A 1 391 ? 26.827 37.785 -7.864 1.00 51.94 391 GLU A O 1
ATOM 3045 N N . ALA A 1 392 ? 28.015 36.272 -9.019 1.00 53.28 392 ALA A N 1
ATOM 3046 C CA . ALA A 1 392 ? 27.203 36.364 -10.238 1.00 53.28 392 ALA A CA 1
ATOM 3047 C C . ALA A 1 392 ? 25.746 35.894 -10.044 1.00 53.28 392 ALA A C 1
ATOM 3049 O O . ALA A 1 392 ? 24.835 36.372 -10.727 1.00 53.28 392 ALA A O 1
ATOM 3050 N N . VAL A 1 393 ? 25.511 34.977 -9.099 1.00 47.22 393 VAL A N 1
ATOM 3051 C CA . VAL A 1 393 ? 24.171 34.481 -8.747 1.00 47.22 393 VAL A CA 1
ATOM 3052 C C . VAL A 1 393 ? 23.482 35.406 -7.738 1.00 47.22 393 VAL A C 1
ATOM 3054 O O . VAL A 1 393 ? 22.279 35.643 -7.852 1.00 47.22 393 VAL A O 1
ATOM 3057 N N . ALA A 1 394 ? 24.230 36.002 -6.805 1.00 47.09 394 ALA A N 1
ATOM 3058 C CA . ALA A 1 394 ? 23.692 36.911 -5.789 1.00 47.09 394 ALA A CA 1
ATOM 3059 C C . ALA A 1 394 ? 23.268 38.293 -6.339 1.00 47.09 394 ALA A C 1
ATOM 3061 O O . ALA A 1 394 ? 22.427 38.964 -5.740 1.00 47.09 394 ALA A O 1
ATOM 3062 N N . GLY A 1 395 ? 23.800 38.720 -7.491 1.00 41.22 395 GLY A N 1
ATOM 3063 C CA . GLY A 1 395 ? 23.492 40.020 -8.106 1.00 41.22 395 GLY A CA 1
ATOM 3064 C C . GLY A 1 395 ? 22.139 40.127 -8.831 1.00 41.22 395 GLY A C 1
ATOM 3065 O O . GLY A 1 395 ? 21.743 41.225 -9.228 1.00 41.22 395 GLY A O 1
ATOM 3066 N N . ARG A 1 396 ? 21.396 39.027 -9.019 1.00 41.38 396 ARG A N 1
ATOM 3067 C CA . ARG A 1 396 ? 20.091 39.051 -9.707 1.00 41.38 396 ARG A CA 1
ATOM 3068 C C . ARG A 1 396 ? 18.944 39.202 -8.704 1.00 41.38 396 ARG A C 1
ATOM 3070 O O . ARG A 1 396 ? 18.473 38.225 -8.133 1.00 41.38 396 ARG A O 1
ATOM 3077 N N . LYS A 1 397 ? 18.449 40.433 -8.520 1.00 38.69 397 LYS A N 1
ATOM 3078 C CA . LYS A 1 397 ? 17.166 40.675 -7.831 1.00 38.69 397 LYS A CA 1
ATOM 3079 C C . LYS A 1 397 ? 16.015 39.971 -8.577 1.00 38.69 397 LYS A C 1
ATOM 3081 O O . LYS A 1 397 ? 15.972 40.054 -9.806 1.00 38.69 397 LYS A O 1
ATOM 3086 N N . PRO A 1 398 ? 15.049 39.347 -7.878 1.00 36.22 398 PRO A N 1
ATOM 3087 C CA . PRO A 1 398 ? 13.859 38.800 -8.515 1.00 36.22 398 PRO A CA 1
ATOM 3088 C C . PRO A 1 398 ? 12.927 39.947 -8.927 1.00 36.22 398 PRO A C 1
ATOM 3090 O O . PRO A 1 398 ? 12.466 40.722 -8.087 1.00 36.22 398 PRO A O 1
ATOM 3093 N N . ALA A 1 399 ? 12.651 40.075 -10.225 1.00 35.66 399 ALA A N 1
ATOM 3094 C CA . ALA A 1 399 ? 11.610 40.968 -10.715 1.00 35.66 399 ALA A CA 1
ATOM 3095 C C . ALA A 1 399 ? 10.241 40.402 -10.305 1.00 35.66 399 ALA A C 1
ATOM 3097 O O . ALA A 1 399 ? 9.815 39.356 -10.790 1.00 35.66 399 ALA A O 1
ATOM 3098 N N . SER A 1 400 ? 9.569 41.088 -9.383 1.00 38.31 400 SER A N 1
ATOM 3099 C CA . SER A 1 400 ? 8.160 40.881 -9.060 1.00 38.31 400 SER A CA 1
ATOM 3100 C C . SER A 1 400 ? 7.310 41.769 -9.973 1.00 38.31 400 SER A C 1
ATOM 3102 O O . SER A 1 400 ? 7.467 42.987 -9.995 1.00 38.31 400 SER A O 1
ATOM 3104 N N . GLY A 1 401 ? 6.424 41.154 -10.756 1.00 35.66 401 GLY A N 1
ATOM 3105 C CA . GLY A 1 401 ? 5.444 41.840 -11.601 1.00 35.66 401 GLY A CA 1
ATOM 3106 C C . GLY A 1 401 ? 4.809 40.885 -12.620 1.00 35.66 401 GLY A C 1
ATOM 3107 O O . GLY A 1 401 ? 5.501 39.991 -13.110 1.00 35.66 401 GLY A O 1
ATOM 3108 N N . PRO A 1 402 ? 3.505 41.015 -12.931 1.00 36.38 402 PRO A N 1
ATOM 3109 C CA . PRO A 1 402 ? 2.819 40.103 -13.838 1.00 36.38 402 PRO A CA 1
ATOM 3110 C C . PRO A 1 402 ? 3.345 40.287 -15.265 1.00 36.38 402 PRO A C 1
ATOM 3112 O O . PRO A 1 402 ? 3.414 41.403 -15.781 1.00 36.38 402 PRO A O 1
ATOM 3115 N N . VAL A 1 403 ? 3.715 39.180 -15.907 1.00 35.59 403 VAL A N 1
ATOM 3116 C CA . VAL A 1 403 ? 4.200 39.164 -17.290 1.00 35.59 403 VAL A CA 1
ATOM 3117 C C . VAL A 1 403 ? 3.020 39.434 -18.226 1.00 35.59 403 VAL A C 1
ATOM 3119 O O . VAL A 1 403 ? 2.273 38.533 -18.600 1.00 35.59 403 VAL A O 1
ATOM 3122 N N . ALA A 1 404 ? 2.834 40.700 -18.589 1.00 33.97 404 ALA A N 1
ATOM 3123 C CA . ALA A 1 404 ? 1.997 41.091 -19.712 1.00 33.97 404 ALA A CA 1
ATOM 3124 C C . ALA A 1 404 ? 2.757 40.796 -21.015 1.00 33.97 404 ALA A C 1
ATOM 3126 O O . ALA A 1 404 ? 3.821 41.364 -21.258 1.00 33.97 404 ALA A O 1
ATOM 3127 N N . CYS A 1 405 ? 2.210 39.918 -21.857 1.00 33.31 405 CYS A N 1
ATOM 3128 C CA . CYS A 1 405 ? 2.683 39.734 -23.227 1.00 33.31 405 CYS A CA 1
ATOM 3129 C C . CYS A 1 405 ? 2.477 41.046 -24.001 1.00 33.31 405 CYS A C 1
ATOM 3131 O O . CYS A 1 405 ? 1.341 41.421 -24.297 1.00 33.31 405 CYS A O 1
ATOM 3133 N N . LYS A 1 406 ? 3.565 41.760 -24.305 1.00 30.98 406 LYS A N 1
ATOM 3134 C CA . LYS A 1 406 ? 3.559 42.836 -25.300 1.00 30.98 406 LYS A CA 1
ATOM 3135 C C . LYS A 1 406 ? 3.725 42.204 -26.678 1.00 30.98 406 LYS A C 1
ATOM 3137 O O . LYS A 1 406 ? 4.638 41.417 -26.885 1.00 30.98 406 LYS A O 1
ATOM 3142 N N . ALA A 1 407 ? 2.800 42.532 -27.572 1.00 33.47 407 ALA A N 1
ATOM 3143 C CA . ALA A 1 407 ? 2.909 42.256 -28.992 1.00 33.47 407 ALA A CA 1
ATOM 3144 C C . ALA A 1 407 ? 3.980 43.171 -29.597 1.00 33.47 407 ALA A C 1
ATOM 3146 O O . ALA A 1 407 ? 3.943 44.383 -29.365 1.00 33.47 407 ALA A O 1
ATOM 3147 N N . ASP A 1 408 ? 4.898 42.583 -30.358 1.00 32.81 408 ASP A N 1
ATOM 3148 C CA . ASP A 1 408 ? 5.840 43.310 -31.197 1.00 32.81 408 ASP A CA 1
ATOM 3149 C C . ASP A 1 408 ? 5.061 44.072 -32.277 1.00 32.81 408 ASP A C 1
ATOM 3151 O O . ASP A 1 408 ? 4.255 43.507 -33.021 1.00 32.81 408 ASP A O 1
ATOM 3155 N N . LYS A 1 409 ? 5.251 45.392 -32.300 1.00 36.28 409 LYS A N 1
ATOM 3156 C CA . LYS A 1 409 ? 4.937 46.237 -33.447 1.00 36.28 409 LYS A CA 1
ATOM 3157 C C . LYS A 1 409 ? 6.243 46.427 -34.202 1.00 36.28 409 LYS A C 1
ATOM 3159 O O . LYS A 1 409 ? 7.118 47.130 -33.706 1.00 36.28 409 LYS A O 1
ATOM 3164 N N . ASP A 1 410 ? 6.332 45.827 -35.379 1.00 37.72 410 ASP A N 1
ATOM 3165 C CA . ASP A 1 410 ? 7.301 46.226 -36.390 1.00 37.72 410 ASP A CA 1
ATOM 3166 C C . ASP A 1 410 ? 6.854 47.580 -36.965 1.00 37.72 410 ASP A C 1
ATOM 3168 O O . ASP A 1 410 ? 5.872 47.672 -37.705 1.00 37.72 410 ASP A O 1
ATOM 3172 N N . GLU A 1 411 ? 7.549 48.642 -36.571 1.00 39.88 411 GLU A N 1
ATOM 3173 C CA . GLU A 1 411 ? 7.685 49.871 -37.348 1.00 39.88 411 GLU A CA 1
ATOM 3174 C C . GLU A 1 411 ? 9.153 49.943 -37.762 1.00 39.88 411 GLU A C 1
ATOM 3176 O O . GLU A 1 411 ? 10.010 50.141 -36.909 1.00 39.88 411 GLU A O 1
ATOM 3181 N N . ASP A 1 412 ? 9.433 49.763 -39.050 1.00 39.88 412 ASP A N 1
ATOM 3182 C CA . ASP A 1 412 ? 10.523 50.464 -39.720 1.00 39.88 412 ASP A CA 1
ATOM 3183 C C . ASP A 1 412 ? 10.252 50.548 -41.229 1.00 39.88 412 ASP A C 1
ATOM 3185 O O . ASP A 1 412 ? 9.543 49.724 -41.813 1.00 39.88 412 ASP A O 1
ATOM 3189 N N . ALA A 1 413 ? 10.766 51.652 -41.767 1.00 38.91 413 ALA A N 1
ATOM 3190 C CA . ALA A 1 413 ? 10.531 52.303 -43.052 1.00 38.91 413 ALA A CA 1
ATOM 3191 C C . ALA A 1 413 ? 10.874 51.505 -44.321 1.00 38.91 413 ALA A C 1
ATOM 3193 O O . ALA A 1 413 ? 11.766 50.627 -44.275 1.00 38.91 413 ALA A O 1
#

Foldseek 3Di:
DDDDDDDDDDPCPLPDDVVQCDPVHCVDDDDDDADDLVRQLVLQLVLCVVFQEAPVDDSNLLSSLVSLVDPRDHSVLSNQLSVQQQVQCVVVVPPRTRYPVSSVVSSCCSPQNAQDPCQVVDDPLRLLLLLLLQLQLQLLLQAQQLRFHFFKWFQGDHPVRQRIDTDGDDDDDPDDDPSNLLSLLLSLLRSQLSSCPPVVDGDPNSVVSVVVSLVSLLCCVAPVQVDPVNGDHHQDPPDGDDPPPDRPDDPVVVVVSVVSSVVSNVVSNVVSNVSCVVCVVLSVQSSVVCSVPSMDGPVRNCVRNNHRPHDDDPSVVVSVVSDDPPPPPPDPDPPDDDDDDDDDDDDDDDDDDDDDDDDDDDDDDDDDDDDDDDDDDDDPVVVVVVVVVVVVVVPDDDDDDDDDDDDDDDDDD

Radius of gyration: 31.48 Å; chains: 1; bounding box: 82×112×67 Å

Organism: NCBI:txid935652

Secondary structure (DSSP, 8-state):
----------S-STTS-TTTTSTTSS------PPPPHHHHHHHHHHHHTTS-B-TT--HHHHHHHHHHHSTT--HHHHHHHHHHHHHHHHHTT-SS-B-HHHHHHHHHHHHH-PBPGGGGG--HHHHHHHHHHHHHHHHHHHHSTTPPPEEEEE---BTTS-SSEEEEPPPS-S---HHHHHHHHHHHHHHHHHIIIIIS---GGGHHHHHHHHHHHHHHHHTS---TTT-S-------SSS---S-SS-HHHHHHHHHHHHHHHHHHHHHHHHHHHHTHHHHHHHHHHHHHHSEEEHHHHHHHH-S-SSPPPHHHHHHHHHSPP---PPP---------------------------------------------PPPHHHHHHHHHHHHHHHT-----S----PPP-----